Protein AF-A0A957ZW61-F1 (afdb_monomer)

Mean predicted aligned error: 9.24 Å

Foldseek 3Di:
DVVVVVVVLVVLVVDDPVSSVVVVVVVVVLVVVLVCCLADVVCVVVCVVVVVVHDDDPPRDRCQDDLNNCLLVCLVVLCVLLFADDDAAAEEEELAPDSSDHVVVNVCCCVVVVGRHHYDYQQDPPHQQLLVVLQGQKYKAKPDDRPSRDDSSVVNNVCVVVPQPLCVQFKDFDDWGQGPVRMIITMIGGPDADSGCVVPVLLLVQLLVVLVVQQVLDDVLEAEEEQASRSSSSNCSNPHPHRHYHYHHLDLVRCCVNPVPRFWKYKYKDFPSNVSNVVVCVVQWAWDDWDGGDRIIITITHGDPDDWDWDPDWDDDPFKTFPTKTWDPDDDVSIDIDIGTDMDGDPPVPDDDDDFDADPVGHTPD

Solvent-accessible surface area (backbone atoms only — not comparable to full-atom values): 20575 Å² total; per-residue (Å²): 112,71,68,59,54,51,52,52,55,56,57,36,68,78,43,60,70,71,57,31,50,51,54,49,51,51,49,51,51,53,52,52,49,54,52,44,43,52,63,35,68,91,33,42,68,59,41,67,77,44,46,94,80,52,92,80,54,101,82,70,64,45,68,64,46,76,83,40,24,65,65,50,69,49,58,67,61,53,46,59,72,70,50,58,50,85,80,69,48,46,24,35,26,33,54,48,52,42,92,60,51,36,66,66,62,52,53,48,52,36,62,76,69,68,42,36,59,46,79,43,74,35,30,42,77,87,42,70,22,58,31,54,52,60,32,25,29,27,39,38,43,56,50,79,87,54,86,67,28,26,66,34,20,39,53,41,52,54,41,56,75,72,61,38,47,61,57,64,69,51,37,43,83,76,47,76,44,73,34,85,90,69,36,40,38,38,36,30,39,34,92,60,49,70,47,51,52,80,81,41,60,69,60,48,56,28,26,44,58,39,33,49,52,52,47,73,61,53,33,93,78,32,36,39,37,23,35,24,51,41,54,37,44,58,32,44,32,66,63,68,77,64,84,41,51,43,69,34,78,43,44,56,67,53,44,46,73,73,44,68,89,58,51,42,31,35,39,38,36,37,46,81,89,25,58,52,50,56,53,53,44,67,74,71,32,46,83,71,51,76,48,74,34,89,67,38,36,36,34,36,29,29,25,79,82,61,84,65,41,82,42,100,41,76,50,78,54,100,58,40,34,35,78,28,29,29,22,62,97,70,74,60,88,70,48,65,79,62,72,50,71,46,72,49,65,79,82,83,71,85,74,80,88,84,84,71,45,61,45,100,88,67,49,79,76,85

Sequence (366 aa):
VPVIAMLLADALLAYPRRAAVAIGAVWTVVLAFQWALFTFDALAPVHAASAPLWVVEDYSAWPATGNTDPGYWIQPDVLDAIGSPAGEPATFGMLVDTWEIHRGSFRYLIAAEGRNVELMSLTEPEGRGWSDMLANQWILIKDGDNTEVREPGLSVVKRILAGDPLFHALYHEVRRYTLPDGDTVYLYHRPEGPPNPYAFPVVLIDTAGVAEAVNAWTAPGTTVFLSTPDTATWVGIHDLTARNILVGDGTAATMDRLLRDRTGTIIAVTRYDTPEVQDYLRARADYGAEFTAGEFTATLFGRPDRALTPLDLAGAWDDVTIDGGRGLATVAPGALLPLELDVRGQVDGARKFSFRLVAPDGAVVA

Secondary structure (DSSP, 8-state):
-HHHHHHHHHHHTTS-HHHHHHHHHHHHHHHHHHHHHHH-GGGHHHHHHHGGGS---TT---SSSGGG-GGG--HHHHHHHH---SSSPEEEEE----SSS-HHHHHHHHHHHT--EEEEE-SSTT--THHHHHT-SEEEEESS--TTS-HHHHHHHHHHHTT-HHHHHH-EEEEEEE-TTS-EEEEEE--SS-S-GGG-HHHHHHHHHHHHHHHHH--TTPEEEESSHHHHHHHHTTT---SSEEE--S-HHHHHHHHTT--EEEEEEEETT-HHHHHHHHHHSEEEEEEEETTEEEEEEEE-SSPPEEE---EE-SSEEEEEEEE-S---TT----EEEEEEE--SS--------B-TTS-B--

Nearest PDB structures (foldseek):
  6lpi-assembly4_D  TM=5.375E-01  e=3.996E-01  Escherichia coli K-12
  7yrj-assembly4_D  TM=6.390E-01  e=5.167E+00  Homo sapiens
  2azn-assembly1_A  TM=4.713E-01  e=2.159E+00  Methanocaldococcus jannaschii
  2b3z-assembly1_D  TM=4.054E-01  e=1.813E+00  Bacillus subtilis
  7vkr-assembly3_C  TM=3.118E-01  e=1.523E+00  Drosophila melanogaster

Structure (mmCIF, N/CA/C/O backbone):
data_AF-A0A957ZW61-F1
#
_entry.id   AF-A0A957ZW61-F1
#
loop_
_atom_site.group_PDB
_atom_site.id
_atom_site.type_symbol
_atom_site.label_atom_id
_atom_site.label_alt_id
_atom_site.label_comp_id
_atom_site.label_asym_id
_atom_site.label_entity_id
_atom_site.label_seq_id
_atom_site.pdbx_PDB_ins_code
_atom_site.Cartn_x
_atom_site.Cartn_y
_atom_site.Cartn_z
_atom_site.occupancy
_atom_site.B_iso_or_equiv
_atom_site.auth_seq_id
_atom_site.auth_comp_id
_atom_site.auth_asym_id
_atom_site.auth_atom_id
_atom_site.pdbx_PDB_model_num
ATOM 1 N N . VAL A 1 1 ? 42.731 -6.191 -32.033 1.00 59.16 1 VAL A N 1
ATOM 2 C CA . VAL A 1 1 ? 42.073 -6.396 -33.349 1.00 59.16 1 VAL A CA 1
ATOM 3 C C . VAL A 1 1 ? 42.634 -5.501 -34.469 1.00 59.16 1 VAL A C 1
ATOM 5 O O . VAL A 1 1 ? 43.013 -6.069 -35.487 1.00 59.16 1 VAL A O 1
ATOM 8 N N . PRO A 1 2 ? 42.811 -4.167 -34.318 1.00 62.22 2 PRO A N 1
ATOM 9 C CA . PRO A 1 2 ? 43.225 -3.296 -35.438 1.00 62.22 2 PRO A CA 1
ATOM 10 C C . PRO A 1 2 ? 44.605 -3.626 -36.030 1.00 62.22 2 PRO A C 1
ATOM 12 O O . PRO A 1 2 ? 44.778 -3.654 -37.243 1.00 62.22 2 PRO A O 1
ATOM 15 N N . VAL A 1 3 ? 45.575 -3.952 -35.170 1.00 72.94 3 VAL A N 1
ATOM 16 C CA . VAL A 1 3 ? 46.955 -4.279 -35.574 1.00 72.94 3 VAL A CA 1
ATOM 17 C C . VAL A 1 3 ? 47.017 -5.552 -36.428 1.00 72.94 3 VAL A C 1
ATOM 19 O O . VAL A 1 3 ? 47.758 -5.602 -37.401 1.00 72.94 3 VAL A O 1
ATOM 22 N N . ILE A 1 4 ? 46.199 -6.562 -36.118 1.00 73.88 4 ILE A N 1
ATOM 23 C CA . ILE A 1 4 ? 46.152 -7.820 -36.882 1.00 73.88 4 ILE A CA 1
ATOM 24 C C . ILE A 1 4 ? 45.549 -7.578 -38.272 1.00 73.88 4 ILE A C 1
ATOM 26 O O . ILE A 1 4 ? 46.066 -8.096 -39.257 1.00 73.88 4 ILE A O 1
ATOM 30 N N . ALA A 1 5 ? 44.510 -6.742 -38.371 1.00 74.31 5 ALA A N 1
ATOM 31 C CA . ALA A 1 5 ? 43.916 -6.364 -39.652 1.00 74.31 5 ALA A CA 1
ATOM 32 C C . ALA A 1 5 ? 44.898 -5.573 -40.536 1.00 74.31 5 ALA A C 1
ATOM 34 O O . ALA A 1 5 ? 44.983 -5.829 -41.735 1.00 74.31 5 ALA A O 1
ATOM 35 N N . MET A 1 6 ? 45.685 -4.665 -39.945 1.00 76.56 6 MET A N 1
ATOM 36 C CA . MET A 1 6 ? 46.739 -3.928 -40.655 1.00 76.56 6 MET A CA 1
ATOM 37 C C . MET A 1 6 ? 47.851 -4.857 -41.158 1.00 76.56 6 MET A C 1
ATOM 39 O O . MET A 1 6 ? 48.252 -4.748 -42.312 1.00 76.56 6 MET A O 1
ATOM 43 N N . LEU A 1 7 ? 48.303 -5.808 -40.334 1.00 80.00 7 LEU A N 1
ATOM 44 C CA . LEU A 1 7 ? 49.324 -6.789 -40.722 1.00 80.00 7 LEU A CA 1
ATOM 45 C C . LEU A 1 7 ? 48.823 -7.770 -41.793 1.00 80.00 7 LEU A C 1
ATOM 47 O O . LEU A 1 7 ? 49.581 -8.135 -42.686 1.00 80.00 7 LEU A O 1
ATOM 51 N N . LEU A 1 8 ? 47.549 -8.175 -41.748 1.00 77.06 8 LEU A N 1
ATOM 52 C CA . LEU A 1 8 ? 46.926 -8.994 -42.795 1.00 77.06 8 LEU A CA 1
ATOM 53 C C . LEU A 1 8 ? 46.796 -8.227 -44.116 1.00 77.06 8 LEU A C 1
ATOM 55 O O . LEU A 1 8 ? 47.059 -8.794 -45.176 1.00 77.06 8 LEU A O 1
ATOM 59 N N . ALA A 1 9 ? 46.422 -6.947 -44.059 1.00 78.81 9 ALA A N 1
ATOM 60 C CA . ALA A 1 9 ? 46.351 -6.082 -45.232 1.00 78.81 9 ALA A CA 1
ATOM 61 C C . ALA A 1 9 ? 47.737 -5.849 -45.859 1.00 78.81 9 ALA A C 1
ATOM 63 O O . ALA A 1 9 ? 47.860 -5.891 -47.081 1.00 78.81 9 ALA A O 1
ATOM 64 N N . ASP A 1 10 ? 48.776 -5.671 -45.040 1.00 81.62 10 ASP A N 1
ATOM 65 C CA . ASP A 1 10 ? 50.163 -5.537 -45.499 1.00 81.62 10 ASP A CA 1
ATOM 66 C C . ASP A 1 10 ? 50.696 -6.853 -46.094 1.00 81.62 10 ASP A C 1
ATOM 68 O O . ASP A 1 10 ? 51.229 -6.877 -47.203 1.00 81.62 10 ASP A O 1
ATOM 72 N N . ALA A 1 11 ? 50.436 -7.990 -45.442 1.00 80.75 11 ALA A N 1
ATOM 73 C CA . ALA A 1 11 ? 50.795 -9.312 -45.959 1.00 80.75 11 ALA A CA 1
ATOM 74 C C . ALA A 1 11 ? 50.092 -9.645 -47.290 1.00 80.75 11 ALA A C 1
ATOM 76 O O . ALA A 1 11 ? 50.664 -10.328 -48.142 1.00 80.75 11 ALA A O 1
ATOM 77 N N . LEU A 1 12 ? 48.872 -9.140 -47.509 1.00 80.31 12 LEU A N 1
ATOM 78 C CA . LEU A 1 12 ? 48.140 -9.286 -48.771 1.00 80.31 12 LEU A CA 1
ATOM 79 C C . LEU A 1 12 ? 48.828 -8.579 -49.948 1.00 80.31 12 LEU A C 1
ATOM 81 O O . LEU A 1 12 ? 48.677 -9.030 -51.085 1.00 80.31 12 LEU A O 1
ATOM 85 N N . LEU A 1 13 ? 49.627 -7.535 -49.697 1.00 82.00 13 LEU A N 1
ATOM 86 C CA . LEU A 1 13 ? 50.398 -6.838 -50.735 1.00 82.00 13 LEU A CA 1
ATOM 87 C C . LEU A 1 13 ? 51.538 -7.696 -51.308 1.00 82.00 13 LEU A C 1
ATOM 89 O O . LEU A 1 13 ? 51.992 -7.430 -52.420 1.00 82.00 13 LEU A O 1
ATOM 93 N N . ALA A 1 14 ? 51.967 -8.744 -50.596 1.00 86.38 14 ALA A N 1
ATOM 94 C CA . ALA A 1 14 ? 52.991 -9.677 -51.068 1.00 86.38 14 ALA A CA 1
ATOM 95 C C . ALA A 1 14 ? 52.472 -10.683 -52.119 1.00 86.38 14 ALA A C 1
ATOM 97 O O . ALA A 1 14 ? 53.266 -11.386 -52.747 1.00 86.38 14 ALA A O 1
ATOM 98 N N . TYR A 1 15 ? 51.153 -10.763 -52.331 1.00 85.50 15 TYR A N 1
ATOM 99 C CA . TYR A 1 15 ? 50.529 -11.691 -53.276 1.00 85.50 15 TYR A CA 1
ATOM 100 C C . TYR A 1 15 ? 50.222 -11.033 -54.632 1.00 85.50 15 TYR A C 1
ATOM 102 O O . TYR A 1 15 ? 50.046 -9.816 -54.726 1.00 85.50 15 TYR A O 1
ATOM 110 N N . PRO A 1 16 ? 50.080 -11.823 -55.717 1.00 89.12 16 PRO A N 1
ATOM 111 C CA . PRO A 1 16 ? 49.635 -11.306 -57.006 1.00 89.12 16 PRO A CA 1
ATOM 112 C C . PRO A 1 16 ? 48.318 -10.534 -56.870 1.00 89.12 16 PRO A C 1
ATOM 114 O O . PRO A 1 16 ? 47.375 -11.015 -56.242 1.00 89.12 16 PRO A O 1
ATOM 117 N N . ARG A 1 17 ? 48.213 -9.371 -57.525 1.00 84.62 17 ARG A N 1
ATOM 118 C CA . ARG A 1 17 ? 47.086 -8.426 -57.376 1.00 84.62 17 ARG A CA 1
ATOM 119 C C . ARG A 1 17 ? 45.700 -9.075 -57.481 1.00 84.62 17 ARG A C 1
ATOM 121 O O . ARG A 1 17 ? 44.790 -8.691 -56.760 1.00 84.62 17 ARG A O 1
ATOM 128 N N . ARG A 1 18 ? 45.534 -10.075 -58.356 1.00 86.88 18 ARG A N 1
ATOM 129 C CA . ARG A 1 18 ? 44.269 -10.820 -58.499 1.00 86.88 18 ARG A CA 1
ATOM 130 C C . ARG A 1 18 ? 43.925 -11.647 -57.255 1.00 86.88 18 ARG A C 1
ATOM 132 O O . ARG A 1 18 ? 42.770 -11.657 -56.852 1.00 86.88 18 ARG A O 1
ATOM 139 N N . ALA A 1 19 ? 44.914 -12.301 -56.647 1.00 85.06 19 ALA A N 1
ATOM 140 C CA . ALA A 1 19 ? 44.738 -13.071 -55.418 1.00 85.06 19 ALA A CA 1
ATOM 141 C C . ALA A 1 19 ? 44.468 -12.148 -54.223 1.00 85.06 19 ALA A C 1
ATOM 143 O O . ALA A 1 19 ? 43.535 -12.394 -53.468 1.00 85.06 19 ALA A O 1
ATOM 144 N N . ALA A 1 20 ? 45.210 -11.042 -54.112 1.00 84.19 20 ALA A N 1
ATOM 145 C CA . ALA A 1 20 ? 44.998 -10.049 -53.062 1.00 84.19 20 ALA A CA 1
ATOM 146 C C . ALA A 1 20 ? 43.580 -9.446 -53.110 1.00 84.19 20 ALA A C 1
ATOM 148 O O . ALA A 1 20 ? 42.898 -9.379 -52.091 1.00 84.19 20 ALA A O 1
ATOM 149 N N . VAL A 1 21 ? 43.100 -9.077 -54.307 1.00 87.06 21 VAL A N 1
ATOM 150 C CA . VAL A 1 21 ? 41.733 -8.561 -54.504 1.00 87.06 21 VAL A CA 1
ATOM 151 C C . VAL A 1 21 ? 40.680 -9.622 -54.191 1.00 87.06 21 VAL A C 1
ATOM 153 O O . VAL A 1 21 ? 39.696 -9.307 -53.529 1.00 87.06 21 VAL A O 1
ATOM 156 N N . ALA A 1 22 ? 40.874 -10.869 -54.630 1.00 87.81 22 ALA A N 1
ATOM 157 C CA . ALA A 1 22 ? 39.932 -11.948 -54.342 1.00 87.81 22 ALA A CA 1
ATOM 158 C C . ALA A 1 22 ? 39.815 -12.211 -52.833 1.00 87.81 22 ALA A C 1
ATOM 160 O O . ALA A 1 22 ? 38.708 -12.270 -52.308 1.00 87.81 22 ALA A O 1
ATOM 161 N N . ILE A 1 23 ? 40.946 -12.305 -52.127 1.00 86.75 23 ILE A N 1
ATOM 162 C CA . ILE A 1 23 ? 40.965 -12.528 -50.677 1.00 86.75 23 ILE A CA 1
ATOM 163 C C . ILE A 1 23 ? 40.355 -11.330 -49.937 1.00 86.75 23 ILE A C 1
ATOM 165 O O . ILE A 1 23 ? 39.548 -11.523 -49.031 1.00 86.75 23 ILE A O 1
ATOM 169 N N . GLY A 1 24 ? 40.682 -10.101 -50.349 1.00 85.69 24 GLY A N 1
ATOM 170 C CA . GLY A 1 24 ? 40.089 -8.889 -49.783 1.00 85.69 24 GLY A CA 1
ATOM 171 C C . GLY A 1 24 ? 38.570 -8.844 -49.959 1.00 85.69 24 GLY A C 1
ATOM 172 O O . GLY A 1 24 ? 37.852 -8.613 -48.992 1.00 85.69 24 GLY A O 1
ATOM 173 N N . ALA A 1 25 ? 38.071 -9.143 -51.162 1.00 89.56 25 ALA A N 1
ATOM 174 C CA . ALA A 1 25 ? 36.637 -9.185 -51.440 1.00 89.56 25 ALA A CA 1
ATOM 175 C C . ALA A 1 25 ? 35.915 -10.242 -50.591 1.00 89.56 25 ALA A C 1
ATOM 177 O O . ALA A 1 25 ? 34.856 -9.955 -50.039 1.00 89.56 25 ALA A O 1
ATOM 178 N N . VAL A 1 26 ? 36.503 -11.436 -50.439 1.00 90.50 26 VAL A N 1
ATOM 179 C CA . VAL A 1 26 ? 35.960 -12.487 -49.563 1.00 90.50 26 VAL A CA 1
ATOM 180 C C . VAL A 1 26 ? 35.864 -11.991 -48.121 1.00 90.50 26 VAL A C 1
ATOM 182 O O . VAL A 1 26 ? 34.801 -12.106 -47.517 1.00 90.50 26 VAL A O 1
ATOM 185 N N . TRP A 1 27 ? 36.921 -11.377 -47.584 1.00 87.31 27 TRP A N 1
ATOM 186 C CA . TRP A 1 27 ? 36.899 -10.824 -46.228 1.00 87.31 27 TRP A CA 1
ATOM 187 C C . TRP A 1 27 ? 35.854 -9.726 -46.049 1.00 87.31 27 TRP A C 1
ATOM 189 O O . TRP A 1 27 ? 35.141 -9.726 -45.049 1.00 87.31 27 TRP A O 1
ATOM 199 N N . THR A 1 28 ? 35.717 -8.815 -47.014 1.00 88.75 28 THR A N 1
ATOM 200 C CA . THR A 1 28 ? 34.678 -7.779 -46.968 1.00 88.75 28 THR A CA 1
ATOM 201 C C . THR A 1 28 ? 33.280 -8.390 -46.945 1.00 88.75 28 THR A C 1
ATOM 203 O O . THR A 1 28 ? 32.454 -7.951 -46.152 1.00 88.75 28 THR A O 1
ATOM 206 N N . VAL A 1 29 ? 33.015 -9.417 -47.759 1.00 91.44 29 VAL A N 1
ATOM 207 C CA . VAL A 1 29 ? 31.719 -10.114 -47.762 1.00 91.44 29 VAL A CA 1
ATOM 208 C C . VAL A 1 29 ? 31.465 -10.810 -46.426 1.00 91.44 29 VAL A C 1
ATOM 210 O O . VAL A 1 29 ? 30.378 -10.666 -45.880 1.00 91.44 29 VAL A O 1
ATOM 213 N N . VAL A 1 30 ? 32.458 -11.513 -45.874 1.00 89.12 30 VAL A N 1
ATOM 214 C CA . VAL A 1 30 ? 32.338 -12.200 -44.576 1.00 89.12 30 VAL A CA 1
ATOM 215 C C . VAL A 1 30 ? 32.047 -11.206 -43.451 1.00 89.12 30 VAL A C 1
ATOM 217 O O . VAL A 1 30 ? 31.120 -11.424 -42.679 1.00 89.12 30 VAL A O 1
ATOM 220 N N . LEU A 1 31 ? 32.775 -10.088 -43.385 1.00 88.00 31 LEU A N 1
ATOM 221 C CA . LEU A 1 31 ? 32.562 -9.060 -42.362 1.00 88.00 31 LEU A CA 1
ATOM 222 C C . LEU A 1 31 ? 31.224 -8.336 -42.535 1.00 88.00 31 LEU A C 1
ATOM 224 O O . LEU A 1 31 ? 30.540 -8.084 -41.547 1.00 88.00 31 LEU A O 1
ATOM 228 N N . ALA A 1 32 ? 30.825 -8.026 -43.772 1.00 89.31 32 ALA A N 1
ATOM 229 C CA . ALA A 1 32 ? 29.525 -7.421 -44.053 1.00 89.31 32 ALA A CA 1
ATOM 230 C C . ALA A 1 32 ? 28.375 -8.368 -43.689 1.00 89.31 32 ALA A C 1
ATOM 232 O O . ALA A 1 32 ? 27.357 -7.925 -43.163 1.00 89.31 32 ALA A O 1
ATOM 233 N N . PHE A 1 33 ? 28.543 -9.669 -43.932 1.00 89.62 33 PHE A N 1
ATOM 234 C CA . PHE A 1 33 ? 27.557 -10.674 -43.560 1.00 89.62 33 PHE A CA 1
ATOM 235 C C . PHE A 1 33 ? 27.497 -10.874 -42.045 1.00 89.62 33 PHE A C 1
ATOM 237 O O . PHE A 1 33 ? 26.403 -10.889 -41.494 1.00 89.62 33 PHE A O 1
ATOM 244 N N . GLN A 1 34 ? 28.643 -10.928 -41.357 1.00 87.56 34 GLN A N 1
ATOM 245 C CA . GLN A 1 34 ? 28.685 -10.942 -39.893 1.00 87.56 34 GLN A CA 1
ATOM 246 C C . GLN A 1 34 ? 27.975 -9.711 -39.318 1.00 87.56 34 GLN A C 1
ATOM 248 O O . GLN A 1 34 ? 27.102 -9.847 -38.471 1.00 87.56 34 GLN A O 1
ATOM 253 N N . TRP A 1 35 ? 28.286 -8.514 -39.819 1.00 87.06 35 TRP A N 1
ATOM 254 C CA . TRP A 1 35 ? 27.595 -7.288 -39.422 1.00 87.06 35 TRP A CA 1
ATOM 255 C C . TRP A 1 35 ? 26.079 -7.380 -39.651 1.00 87.06 35 TRP A C 1
ATOM 257 O O . TRP A 1 35 ? 25.303 -7.045 -38.758 1.00 87.06 35 TRP A O 1
ATOM 267 N N . ALA A 1 36 ? 25.645 -7.886 -40.809 1.00 87.56 36 ALA A N 1
ATOM 268 C CA . ALA A 1 36 ? 24.230 -8.056 -41.120 1.00 87.56 36 ALA A CA 1
ATOM 269 C C . ALA A 1 36 ? 23.531 -9.041 -40.164 1.00 87.56 36 ALA A C 1
ATOM 271 O O . ALA A 1 36 ? 22.423 -8.749 -39.722 1.00 87.56 36 ALA A O 1
ATOM 272 N N . LEU A 1 37 ? 24.176 -10.158 -39.801 1.00 85.38 37 LEU A N 1
ATOM 273 C CA . LEU A 1 37 ? 23.634 -11.154 -38.863 1.00 85.38 37 LEU A CA 1
ATOM 274 C C . LEU A 1 37 ? 23.368 -10.585 -37.460 1.00 85.38 37 LEU A C 1
ATOM 276 O O . LEU A 1 37 ? 22.451 -11.049 -36.788 1.00 85.38 37 LEU A O 1
ATOM 280 N N . PHE A 1 38 ? 24.149 -9.590 -37.029 1.00 80.62 38 PHE A N 1
ATOM 281 C CA . PHE A 1 38 ? 23.967 -8.910 -35.740 1.00 80.62 38 PHE A CA 1
ATOM 282 C C . PHE A 1 38 ? 23.110 -7.642 -35.826 1.00 80.62 38 PHE A C 1
ATOM 284 O O . PHE A 1 38 ? 22.678 -7.137 -34.798 1.00 80.62 38 PHE A O 1
ATOM 291 N N . THR A 1 39 ? 22.854 -7.125 -37.030 1.00 82.81 39 THR A N 1
ATOM 292 C CA . THR A 1 39 ? 22.077 -5.889 -37.236 1.00 82.81 39 THR A CA 1
ATOM 293 C C . THR A 1 39 ? 20.620 -6.165 -37.605 1.00 82.81 39 THR A C 1
ATOM 295 O O . THR A 1 39 ? 19.749 -5.354 -37.307 1.00 82.81 39 THR A O 1
ATOM 298 N N . PHE A 1 40 ? 20.334 -7.276 -38.288 1.00 85.94 40 PHE A N 1
ATOM 299 C CA . PHE A 1 40 ? 18.994 -7.575 -38.786 1.00 85.94 40 PHE A CA 1
ATOM 300 C C . PHE A 1 40 ? 18.431 -8.839 -38.145 1.00 85.94 40 PHE A C 1
ATOM 302 O O . PHE A 1 40 ? 18.849 -9.948 -38.476 1.00 85.94 40 PHE A O 1
ATOM 309 N N . ASP A 1 41 ? 17.388 -8.678 -37.334 1.00 82.31 41 ASP A N 1
ATOM 310 C CA . ASP A 1 41 ? 16.711 -9.785 -36.642 1.00 82.31 41 ASP A CA 1
ATOM 311 C C . ASP A 1 41 ? 16.159 -10.850 -37.597 1.00 82.31 41 ASP A C 1
ATOM 313 O O . ASP A 1 41 ? 16.100 -12.030 -37.265 1.00 82.31 41 ASP A O 1
ATOM 317 N N . ALA A 1 42 ? 15.818 -10.473 -38.834 1.00 85.06 42 ALA A N 1
ATOM 318 C CA . ALA A 1 42 ? 15.374 -11.418 -39.860 1.00 85.06 42 ALA A CA 1
ATOM 319 C C . ALA A 1 42 ? 16.424 -12.502 -40.180 1.00 85.06 42 ALA A C 1
ATOM 321 O O . ALA A 1 42 ? 16.084 -13.566 -40.699 1.00 85.06 42 ALA A O 1
ATOM 322 N N . LEU A 1 43 ? 17.700 -12.241 -39.878 1.00 84.94 43 LEU A N 1
ATOM 323 C CA . LEU A 1 43 ? 18.803 -13.180 -40.053 1.00 84.94 43 LEU A CA 1
ATOM 324 C C . LEU A 1 43 ? 19.105 -13.995 -38.786 1.00 84.94 43 LEU A C 1
ATOM 326 O O . LEU A 1 43 ? 19.987 -14.854 -38.831 1.00 84.94 43 LEU A O 1
ATOM 330 N N . ALA A 1 44 ? 18.351 -13.818 -37.695 1.00 81.44 44 ALA A N 1
ATOM 331 C CA . ALA A 1 44 ? 18.501 -14.594 -36.465 1.00 81.44 44 ALA A CA 1
ATOM 332 C C . ALA A 1 44 ? 18.452 -16.123 -36.689 1.00 81.44 44 ALA A C 1
ATOM 334 O O . ALA A 1 44 ? 19.339 -16.817 -36.183 1.00 81.44 44 ALA A O 1
ATOM 335 N N . PRO A 1 45 ? 17.534 -16.687 -37.511 1.00 85.44 45 PRO A N 1
ATOM 336 C CA . PRO A 1 45 ? 17.540 -18.123 -37.805 1.00 85.44 45 PRO A CA 1
ATOM 337 C C . PRO A 1 45 ? 18.802 -18.578 -38.550 1.00 85.44 45 PRO A C 1
ATOM 339 O O . PRO A 1 45 ? 19.300 -19.681 -38.328 1.00 85.44 45 PRO A O 1
ATOM 342 N N . VAL A 1 46 ? 19.337 -17.722 -39.428 1.00 85.06 46 VAL A N 1
ATOM 343 C CA . VAL A 1 46 ? 20.564 -17.998 -40.188 1.00 85.06 46 VAL A CA 1
ATOM 344 C C . VAL A 1 46 ? 21.765 -17.994 -39.251 1.00 85.06 46 VAL A C 1
ATOM 346 O O . VAL A 1 46 ? 22.577 -18.918 -39.309 1.00 85.06 46 VAL A O 1
ATOM 349 N N . HIS A 1 47 ? 21.852 -17.009 -38.354 1.00 83.75 47 HIS A N 1
ATOM 350 C CA . HIS A 1 47 ? 22.881 -16.953 -37.321 1.00 83.75 47 HIS A CA 1
ATOM 351 C C . HIS A 1 47 ? 22.814 -18.185 -36.407 1.00 83.75 47 HIS A C 1
ATOM 353 O O . HIS A 1 47 ? 23.825 -18.854 -36.232 1.00 83.75 47 HIS A O 1
ATOM 359 N N . ALA A 1 48 ? 21.627 -18.571 -35.922 1.00 83.19 48 ALA A N 1
ATOM 360 C CA . ALA A 1 48 ? 21.451 -19.756 -35.078 1.00 83.19 48 ALA A CA 1
ATOM 361 C C . ALA A 1 48 ? 21.912 -21.055 -35.768 1.00 83.19 48 ALA A C 1
ATOM 363 O O . ALA A 1 48 ? 22.595 -21.878 -35.160 1.00 83.19 48 ALA A O 1
ATOM 364 N N . ALA A 1 49 ? 21.605 -21.222 -37.058 1.00 86.56 49 ALA A N 1
ATOM 365 C CA . ALA A 1 49 ? 22.021 -22.391 -37.836 1.00 86.56 49 ALA A CA 1
ATOM 366 C C . ALA A 1 49 ? 23.526 -22.417 -38.165 1.00 86.56 49 ALA A C 1
ATOM 368 O O . ALA A 1 49 ? 24.061 -23.470 -38.513 1.00 86.56 49 ALA A O 1
ATOM 369 N N . SER A 1 50 ? 24.210 -21.273 -38.083 1.00 87.62 50 SER A N 1
ATOM 370 C CA . SER A 1 50 ? 25.618 -21.123 -38.468 1.00 87.62 50 SER A CA 1
ATOM 371 C C . SER A 1 50 ? 26.504 -20.556 -37.357 1.00 87.62 50 SER A C 1
ATOM 373 O O . SER A 1 50 ? 27.633 -20.158 -37.628 1.00 87.62 50 SER A O 1
ATOM 375 N N . ALA A 1 51 ? 26.036 -20.584 -36.106 1.00 81.38 51 ALA A N 1
ATOM 376 C CA . ALA A 1 51 ? 26.694 -19.980 -34.948 1.00 81.38 51 ALA A CA 1
ATOM 377 C C . ALA A 1 51 ? 28.194 -20.321 -34.798 1.00 81.38 51 ALA A C 1
ATOM 379 O O . ALA A 1 51 ? 28.962 -19.409 -34.506 1.00 81.38 51 ALA A O 1
ATOM 380 N N . PRO A 1 52 ? 28.675 -21.558 -35.074 1.00 85.88 52 PRO A N 1
ATOM 381 C CA . PRO A 1 52 ? 30.105 -21.876 -34.979 1.00 85.88 52 PRO A CA 1
ATOM 382 C C . PRO A 1 52 ? 31.011 -21.106 -35.955 1.00 85.88 52 PRO A C 1
ATOM 384 O O . PRO A 1 52 ? 32.231 -21.161 -35.820 1.00 85.88 52 PRO A O 1
ATOM 387 N N . LEU A 1 53 ? 30.440 -20.454 -36.973 1.00 83.31 53 LEU A N 1
ATOM 388 C CA . LEU A 1 53 ? 31.174 -19.732 -38.016 1.00 83.31 53 LEU A CA 1
ATOM 389 C C . LEU A 1 53 ? 31.361 -18.242 -37.703 1.00 83.31 53 LEU A C 1
ATOM 391 O O . LEU A 1 53 ? 32.116 -17.575 -38.411 1.00 83.31 53 LEU A O 1
ATOM 395 N N . TRP A 1 54 ? 30.690 -17.721 -36.674 1.00 85.94 54 TRP A N 1
ATOM 396 C CA . TRP A 1 54 ? 30.640 -16.290 -36.383 1.00 85.94 54 TRP A CA 1
ATOM 397 C C . TRP A 1 54 ? 31.222 -15.984 -35.008 1.00 85.94 54 TRP A C 1
ATOM 399 O O . TRP A 1 54 ? 31.190 -16.803 -34.093 1.00 85.94 54 TRP A O 1
ATOM 409 N N . VAL A 1 55 ? 31.777 -14.782 -34.869 1.00 78.38 55 VAL A N 1
ATOM 410 C CA . VAL A 1 55 ? 32.231 -14.283 -33.569 1.00 78.38 55 VAL A CA 1
ATOM 411 C C . VAL A 1 55 ? 31.001 -13.922 -32.749 1.00 78.38 55 VAL A C 1
ATOM 413 O O . VAL A 1 55 ? 30.223 -13.076 -33.180 1.00 78.38 55 VAL A O 1
ATOM 416 N N . VAL A 1 56 ? 30.856 -14.537 -31.581 1.00 69.94 56 VAL A N 1
ATOM 417 C CA . VAL A 1 56 ? 29.846 -14.181 -30.581 1.00 69.94 56 VAL A CA 1
ATOM 418 C C . VAL A 1 56 ? 30.562 -13.450 -29.451 1.00 69.94 56 VAL A C 1
ATOM 420 O O . VAL A 1 56 ? 31.560 -13.951 -28.934 1.00 69.94 56 VAL A O 1
ATOM 423 N N . GLU A 1 57 ? 30.078 -12.265 -29.090 1.00 66.94 57 GLU A N 1
ATOM 424 C CA . GLU A 1 57 ? 30.484 -11.585 -27.859 1.00 66.94 57 GLU A CA 1
ATOM 425 C C . GLU A 1 57 ? 29.375 -11.725 -26.817 1.00 66.94 57 GLU A C 1
ATOM 427 O O . GLU A 1 57 ? 28.193 -11.629 -27.150 1.00 66.94 57 GLU A O 1
ATOM 432 N N . ASP A 1 58 ? 29.748 -11.880 -25.548 1.00 60.06 58 ASP A N 1
ATOM 433 C CA . ASP A 1 58 ? 28.796 -12.050 -24.439 1.00 60.06 58 ASP A CA 1
ATOM 434 C C . ASP A 1 58 ? 27.819 -10.864 -24.283 1.00 60.06 58 ASP A C 1
ATOM 436 O O . ASP A 1 58 ? 26.772 -11.000 -23.660 1.00 60.06 58 ASP A O 1
ATOM 440 N N . TYR A 1 59 ? 28.136 -9.708 -24.880 1.00 62.44 59 TYR A N 1
ATOM 441 C CA . TYR A 1 59 ? 27.315 -8.490 -24.858 1.00 62.44 59 TYR A CA 1
ATOM 442 C C . TYR A 1 59 ? 26.667 -8.154 -26.209 1.00 62.44 59 TYR A C 1
ATOM 444 O O . TYR A 1 59 ? 26.081 -7.082 -26.364 1.00 62.44 59 TYR A O 1
ATOM 452 N N . SER A 1 60 ? 26.783 -9.037 -27.206 1.00 68.25 60 SER A N 1
ATOM 453 C CA . SER A 1 60 ? 26.114 -8.848 -28.495 1.00 68.25 60 SER A CA 1
ATOM 454 C C . SER A 1 60 ? 24.666 -9.331 -28.411 1.00 68.25 60 SER A C 1
ATOM 456 O O . SER A 1 60 ? 24.397 -10.527 -28.357 1.00 68.25 60 SER A O 1
ATOM 458 N N . ALA A 1 61 ? 23.734 -8.381 -28.392 1.00 70.19 61 ALA A N 1
ATOM 459 C CA . ALA A 1 61 ? 22.303 -8.638 -28.479 1.00 70.19 61 ALA A CA 1
ATOM 460 C C . ALA A 1 61 ? 21.778 -8.191 -29.845 1.00 70.19 61 ALA A C 1
ATOM 462 O O . ALA A 1 61 ? 22.277 -7.227 -30.435 1.00 70.19 61 ALA A O 1
ATOM 463 N N . TRP A 1 62 ? 20.768 -8.894 -30.348 1.00 77.50 62 TRP A N 1
ATOM 464 C CA . TRP A 1 62 ? 20.040 -8.454 -31.532 1.00 77.50 62 TRP A CA 1
ATOM 465 C C . TRP A 1 62 ? 19.303 -7.133 -31.264 1.00 77.50 62 TRP A C 1
ATOM 467 O O . TRP A 1 62 ? 19.055 -6.830 -30.105 1.00 77.50 62 TRP A O 1
ATOM 477 N N . PRO A 1 63 ? 18.985 -6.300 -32.268 1.00 76.12 63 PRO A N 1
ATOM 478 C CA . PRO A 1 63 ? 18.390 -4.988 -32.001 1.00 76.12 63 PRO A CA 1
ATOM 479 C C . PRO A 1 63 ? 16.947 -4.966 -31.486 1.00 76.12 63 PRO A C 1
ATOM 481 O O . PRO A 1 63 ? 16.617 -4.025 -30.771 1.00 76.12 63 PRO A O 1
ATOM 484 N N . ALA A 1 64 ? 16.087 -5.919 -31.859 1.00 81.94 64 ALA A N 1
ATOM 485 C CA . ALA A 1 64 ? 14.671 -5.895 -31.470 1.00 81.94 64 ALA A CA 1
ATOM 486 C C . ALA A 1 64 ? 14.098 -7.288 -31.144 1.00 81.94 64 ALA A C 1
ATOM 488 O O . ALA A 1 64 ? 12.920 -7.549 -31.387 1.00 81.94 64 ALA A O 1
ATOM 489 N N . THR A 1 65 ? 14.915 -8.190 -30.585 1.00 78.75 65 THR A N 1
ATOM 490 C CA . THR A 1 65 ? 14.474 -9.530 -30.154 1.00 78.75 65 THR A CA 1
ATOM 491 C C . THR A 1 65 ? 15.151 -9.969 -28.856 1.00 78.75 65 THR A C 1
ATOM 493 O O . THR A 1 65 ? 16.284 -9.591 -28.567 1.00 78.75 65 THR A O 1
ATOM 496 N N . GLY A 1 66 ? 14.465 -10.808 -28.073 1.00 82.50 66 GLY A N 1
ATOM 497 C CA . GLY A 1 66 ? 14.947 -11.228 -26.755 1.00 82.50 66 GLY A CA 1
ATOM 498 C C . GLY A 1 66 ? 15.033 -10.037 -25.800 1.00 82.50 66 GLY A C 1
ATOM 499 O O . GLY A 1 66 ? 14.106 -9.240 -25.724 1.00 82.50 66 GLY A O 1
ATOM 500 N N . ASN A 1 67 ? 16.164 -9.879 -25.117 1.00 81.31 67 ASN A N 1
ATOM 501 C CA . ASN A 1 67 ? 16.374 -8.871 -24.068 1.00 81.31 67 ASN A CA 1
ATOM 502 C C . ASN A 1 67 ? 16.396 -7.407 -24.569 1.00 81.31 67 ASN A C 1
ATOM 504 O O . ASN A 1 67 ? 16.539 -6.470 -2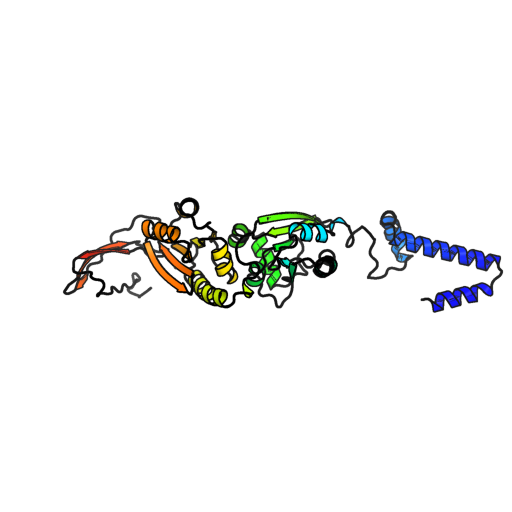3.789 1.00 81.31 67 ASN A O 1
ATOM 508 N N . THR A 1 68 ? 16.325 -7.182 -25.878 1.00 83.19 68 THR A N 1
ATOM 509 C CA . THR A 1 68 ? 16.245 -5.850 -26.509 1.00 83.19 68 THR A CA 1
ATOM 510 C C . THR A 1 68 ? 14.927 -5.648 -27.247 1.00 83.19 68 THR A C 1
ATOM 512 O O . THR A 1 68 ? 14.766 -4.660 -27.964 1.00 83.19 68 THR A O 1
ATOM 515 N N . ASP A 1 69 ? 13.986 -6.586 -27.106 1.00 88.50 69 ASP A N 1
ATOM 516 C CA . ASP A 1 69 ? 12.677 -6.470 -27.726 1.00 88.50 69 ASP A CA 1
ATOM 517 C C . ASP A 1 69 ? 12.017 -5.142 -27.295 1.00 88.50 69 ASP A C 1
ATOM 519 O O . ASP A 1 69 ? 11.955 -4.833 -26.098 1.00 88.50 69 ASP A O 1
ATOM 523 N N . PRO A 1 70 ? 11.535 -4.323 -28.248 1.00 88.12 70 PRO A N 1
ATOM 524 C CA . PRO A 1 70 ? 10.953 -3.019 -27.952 1.00 88.12 70 PRO A CA 1
ATOM 525 C C . PRO A 1 70 ? 9.715 -3.104 -27.049 1.00 88.12 70 PRO A C 1
ATOM 527 O O . PRO A 1 70 ? 9.353 -2.099 -26.442 1.00 88.12 70 PRO A O 1
ATOM 530 N N . GLY A 1 71 ? 9.088 -4.278 -26.910 1.00 90.88 71 GLY A N 1
ATOM 531 C CA . GLY A 1 71 ? 8.022 -4.527 -25.942 1.00 90.88 71 GLY A CA 1
ATOM 532 C C . GLY A 1 71 ? 8.447 -4.340 -24.481 1.00 90.88 71 GLY A C 1
ATOM 533 O O . GLY A 1 71 ? 7.595 -4.062 -23.640 1.00 90.88 71 GLY A O 1
ATOM 534 N N . TYR A 1 72 ? 9.744 -4.411 -24.170 1.00 92.69 72 TYR A N 1
ATOM 535 C CA . TYR A 1 72 ? 10.263 -4.088 -22.838 1.00 92.69 72 TYR A CA 1
ATOM 536 C C . TYR A 1 72 ? 10.463 -2.581 -22.595 1.00 92.69 72 TYR A C 1
ATOM 538 O O . TYR A 1 72 ? 10.643 -2.163 -21.448 1.00 92.69 72 TYR A O 1
ATOM 546 N N . TRP A 1 73 ? 10.423 -1.742 -23.640 1.00 93.75 73 TRP A N 1
ATOM 547 C CA . TRP A 1 73 ? 10.685 -0.301 -23.546 1.00 93.75 73 TRP A CA 1
ATOM 548 C C . TRP A 1 73 ? 9.456 0.495 -23.066 1.00 93.75 73 TRP A C 1
ATOM 550 O O . TRP A 1 73 ? 8.873 1.306 -23.789 1.00 93.75 73 TRP A O 1
ATOM 560 N N . ILE A 1 74 ? 9.042 0.249 -21.821 1.00 96.38 74 ILE A N 1
ATOM 561 C CA . ILE A 1 74 ? 7.857 0.859 -21.189 1.00 96.38 74 ILE A CA 1
ATOM 562 C C . ILE A 1 74 ? 8.153 2.176 -20.454 1.00 96.38 74 ILE A C 1
ATOM 564 O O . ILE A 1 74 ? 7.238 2.874 -20.018 1.00 96.38 74 ILE A O 1
ATOM 568 N N . GLN A 1 75 ? 9.429 2.518 -20.275 1.00 95.69 75 GLN A N 1
ATOM 569 C CA . GLN A 1 75 ? 9.887 3.592 -19.396 1.00 95.69 75 GLN A CA 1
ATOM 570 C C . GLN A 1 75 ? 9.295 4.966 -19.745 1.00 95.69 75 GLN A C 1
ATOM 572 O O . GLN A 1 75 ? 8.861 5.647 -18.813 1.00 95.69 75 GLN A O 1
ATOM 577 N N . PRO A 1 76 ? 9.220 5.387 -21.028 1.00 96.19 76 PRO A N 1
ATOM 578 C CA . PRO A 1 76 ? 8.601 6.665 -21.371 1.00 96.19 76 PRO A CA 1
ATOM 579 C C . PRO A 1 76 ? 7.118 6.731 -20.986 1.00 96.19 76 PRO A C 1
ATOM 581 O O . PRO A 1 76 ? 6.714 7.701 -20.356 1.00 96.19 76 PRO A O 1
ATOM 584 N N . ASP A 1 77 ? 6.324 5.688 -21.271 1.00 97.38 77 ASP A N 1
ATOM 585 C CA . ASP A 1 77 ? 4.885 5.677 -20.941 1.00 97.38 77 ASP A CA 1
ATOM 586 C C . ASP A 1 77 ? 4.649 5.635 -19.423 1.00 97.38 77 ASP A C 1
ATOM 588 O O . ASP A 1 77 ? 3.765 6.320 -18.909 1.00 97.38 77 ASP A O 1
ATOM 592 N N . VAL A 1 78 ? 5.487 4.907 -18.674 1.00 97.56 78 VAL A N 1
ATOM 593 C CA . VAL A 1 78 ? 5.457 4.927 -17.202 1.00 97.56 78 VAL A CA 1
ATOM 594 C C . VAL A 1 78 ? 5.738 6.335 -16.671 1.00 97.56 78 VAL A C 1
ATOM 596 O O . VAL A 1 78 ? 4.991 6.827 -15.826 1.00 97.56 78 VAL A O 1
ATOM 599 N N . LEU A 1 79 ? 6.785 7.005 -17.161 1.00 97.25 79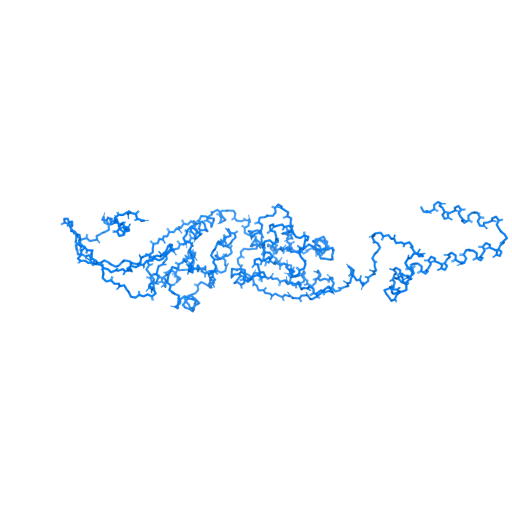 LEU A N 1
ATOM 600 C CA . LEU A 1 79 ? 7.114 8.362 -16.721 1.00 97.25 79 LEU A CA 1
ATOM 601 C C . LEU A 1 79 ? 6.058 9.382 -17.157 1.00 97.25 79 LEU A C 1
ATOM 603 O O . LEU A 1 79 ? 5.804 10.330 -16.417 1.00 97.25 79 LEU A O 1
ATOM 607 N N . ASP A 1 80 ? 5.434 9.207 -18.321 1.00 97.06 80 ASP A N 1
ATOM 608 C CA . ASP A 1 80 ? 4.324 10.043 -18.789 1.00 97.06 80 ASP A CA 1
ATOM 609 C C . ASP A 1 80 ? 3.073 9.874 -17.930 1.00 97.06 80 ASP A C 1
ATOM 611 O O . ASP A 1 80 ? 2.408 10.867 -17.631 1.00 97.06 80 ASP A O 1
ATOM 615 N N . ALA A 1 81 ? 2.787 8.655 -17.468 1.00 97.00 81 ALA A N 1
ATOM 616 C CA . ALA A 1 81 ? 1.705 8.396 -16.523 1.00 97.00 81 ALA A CA 1
ATOM 617 C C . ALA A 1 81 ? 1.955 9.051 -15.152 1.00 97.00 81 ALA A C 1
ATOM 619 O O . ALA A 1 81 ? 1.019 9.593 -14.566 1.00 97.00 81 ALA A O 1
ATOM 620 N N . ILE A 1 82 ? 3.203 9.039 -14.665 1.00 96.62 82 ILE A N 1
ATOM 621 C CA . ILE A 1 82 ? 3.604 9.741 -13.431 1.00 96.62 82 ILE A CA 1
ATOM 622 C C . ILE A 1 82 ? 3.535 11.265 -13.626 1.00 96.62 82 ILE A C 1
ATOM 624 O O . ILE A 1 82 ? 3.128 12.010 -12.733 1.00 96.62 82 ILE A O 1
ATOM 628 N N . GLY A 1 83 ? 3.928 11.737 -14.809 1.00 94.12 83 GLY A N 1
ATOM 629 C CA . GLY A 1 83 ? 4.025 13.150 -15.141 1.00 94.12 83 GLY A CA 1
ATOM 630 C C . GLY A 1 83 ? 5.214 13.839 -14.463 1.00 94.12 83 GLY A C 1
ATOM 631 O O . GLY A 1 83 ? 6.267 13.247 -14.227 1.00 94.12 83 GLY A O 1
ATOM 632 N N . SER A 1 84 ? 5.060 15.135 -14.193 1.00 92.62 84 SER A N 1
ATOM 633 C CA . SER A 1 84 ? 6.059 15.948 -13.494 1.00 92.62 84 SER A CA 1
ATOM 634 C C . SER A 1 84 ? 5.341 16.985 -12.624 1.00 92.62 84 SER A C 1
ATOM 636 O O . SER A 1 84 ? 5.008 18.065 -13.125 1.00 92.62 84 SER A O 1
ATOM 638 N N . PRO A 1 85 ? 5.039 16.668 -11.352 1.00 90.31 85 PRO A N 1
ATOM 639 C CA . PRO A 1 85 ? 4.278 17.558 -10.480 1.00 90.31 85 PRO A CA 1
ATOM 640 C C . PRO A 1 85 ? 5.014 18.875 -10.216 1.00 90.31 85 PRO A C 1
ATOM 642 O O . PRO A 1 85 ? 6.245 18.932 -10.168 1.00 90.31 85 PRO A O 1
ATOM 645 N N . ALA A 1 86 ? 4.247 19.949 -10.017 1.00 86.31 86 ALA A N 1
ATOM 646 C CA . ALA A 1 86 ? 4.780 21.223 -9.550 1.00 86.31 86 ALA A CA 1
ATOM 647 C C . ALA A 1 86 ? 4.935 21.192 -8.020 1.00 86.31 86 ALA A C 1
ATOM 649 O O . ALA A 1 86 ? 3.980 20.869 -7.318 1.00 86.31 86 ALA A O 1
ATOM 650 N N . GLY A 1 87 ? 6.105 21.574 -7.503 1.00 88.81 87 GLY A N 1
ATOM 651 C CA . GLY A 1 87 ? 6.381 21.564 -6.063 1.00 88.81 87 GLY A CA 1
ATOM 652 C C . GLY A 1 87 ? 7.134 20.310 -5.627 1.00 88.81 87 GLY A C 1
ATOM 653 O O . GLY A 1 87 ? 8.245 20.078 -6.102 1.00 88.81 87 GLY A O 1
ATOM 654 N N . GLU A 1 88 ? 6.560 19.537 -4.705 1.00 88.94 88 GLU A N 1
ATOM 655 C CA . GLU A 1 88 ? 7.181 18.305 -4.202 1.00 88.94 88 GLU A CA 1
ATOM 656 C C . GLU A 1 88 ? 7.303 17.244 -5.311 1.00 88.94 88 GLU A C 1
ATOM 658 O O . GLU A 1 88 ? 6.395 17.119 -6.141 1.00 88.94 88 GLU A O 1
ATOM 663 N N . PRO A 1 89 ? 8.425 16.500 -5.364 1.00 92.62 89 PRO A N 1
ATOM 664 C CA . PRO A 1 89 ? 8.615 15.453 -6.356 1.00 92.62 89 PRO A CA 1
ATOM 665 C C . PRO A 1 89 ? 7.633 14.301 -6.138 1.00 92.62 89 PRO A C 1
ATOM 667 O O . PRO A 1 89 ? 7.348 13.916 -5.003 1.00 92.62 89 PRO A O 1
ATOM 670 N N . ALA A 1 90 ? 7.172 13.697 -7.236 1.00 94.19 90 ALA A N 1
ATOM 671 C CA . ALA A 1 90 ? 6.483 12.413 -7.156 1.00 94.19 90 ALA A CA 1
ATOM 672 C C . ALA A 1 90 ? 7.491 11.333 -6.752 1.00 94.19 90 ALA A C 1
ATOM 674 O O . ALA A 1 90 ? 8.559 11.223 -7.355 1.00 94.19 90 ALA A O 1
ATOM 675 N N . THR A 1 91 ? 7.150 10.515 -5.765 1.00 96.69 91 THR A N 1
ATOM 676 C CA . THR A 1 91 ? 7.984 9.389 -5.334 1.00 96.69 91 THR A CA 1
ATOM 677 C C . THR A 1 91 ? 7.621 8.132 -6.116 1.00 96.69 91 THR A C 1
ATOM 679 O O . THR A 1 91 ? 6.451 7.743 -6.205 1.00 96.69 91 THR A O 1
ATOM 682 N N . PHE A 1 92 ? 8.630 7.504 -6.713 1.00 97.44 92 PHE A N 1
ATOM 683 C CA . PHE A 1 92 ? 8.479 6.344 -7.578 1.00 97.44 92 PHE A CA 1
ATOM 684 C C . PHE A 1 92 ? 9.326 5.172 -7.075 1.00 97.44 92 PHE A C 1
ATOM 686 O O . PHE A 1 92 ? 10.551 5.182 -7.177 1.00 97.44 92 PHE A O 1
ATOM 693 N N . GLY A 1 93 ? 8.662 4.147 -6.547 1.00 96.56 93 GLY A N 1
ATOM 694 C CA . GLY A 1 93 ? 9.265 2.916 -6.060 1.00 96.56 93 GLY A CA 1
ATOM 695 C C . GLY A 1 93 ? 9.248 1.821 -7.122 1.00 96.56 93 GLY A C 1
ATOM 696 O O . GLY A 1 93 ? 8.188 1.431 -7.613 1.00 96.56 93 GLY A O 1
ATOM 697 N N . MET A 1 94 ? 10.418 1.279 -7.453 1.00 95.75 94 MET A N 1
ATOM 698 C CA . MET A 1 94 ? 10.530 0.130 -8.355 1.00 95.75 94 MET A CA 1
ATOM 699 C C . MET A 1 94 ? 10.753 -1.160 -7.569 1.00 95.75 94 MET A C 1
ATOM 701 O O . MET A 1 94 ? 11.765 -1.290 -6.884 1.00 95.75 94 MET A O 1
ATOM 705 N N . LEU A 1 95 ? 9.834 -2.119 -7.722 1.00 95.25 95 LEU A N 1
ATOM 706 C CA . LEU A 1 95 ? 9.945 -3.513 -7.264 1.00 95.25 95 LEU A CA 1
ATOM 707 C C . LEU A 1 95 ? 10.250 -4.468 -8.432 1.00 95.25 95 LEU A C 1
ATOM 709 O O . LEU A 1 95 ? 9.912 -5.646 -8.386 1.00 95.25 95 LEU A O 1
ATOM 713 N N . VAL A 1 96 ? 10.866 -3.946 -9.494 1.00 93.38 96 VAL A N 1
ATOM 714 C CA . VAL A 1 96 ? 11.283 -4.699 -10.678 1.00 93.38 96 VAL A CA 1
ATOM 715 C C . VAL A 1 96 ? 12.773 -4.476 -10.865 1.00 93.38 96 VAL A C 1
ATOM 717 O O . VAL A 1 96 ? 13.215 -3.330 -10.962 1.00 93.38 96 VAL A O 1
ATOM 720 N N . ASP A 1 97 ? 13.527 -5.569 -10.906 1.00 89.06 97 ASP A N 1
ATOM 721 C CA . ASP A 1 97 ? 14.938 -5.577 -11.275 1.00 89.06 97 ASP A CA 1
ATOM 722 C C . ASP A 1 97 ? 15.107 -6.626 -12.366 1.00 89.06 97 ASP A C 1
ATOM 724 O O . ASP A 1 97 ? 15.080 -7.817 -12.101 1.00 89.06 97 ASP A O 1
ATOM 728 N N . THR A 1 98 ? 15.159 -6.208 -13.620 1.00 88.19 98 THR A N 1
ATOM 729 C CA . THR A 1 98 ? 15.477 -7.102 -14.742 1.00 88.19 98 THR A CA 1
ATOM 730 C C . THR A 1 98 ? 16.461 -6.379 -15.636 1.00 88.19 98 THR A C 1
ATOM 732 O O . THR A 1 98 ? 16.590 -5.154 -15.555 1.00 88.19 98 THR A O 1
ATOM 735 N N . TRP A 1 99 ? 17.169 -7.115 -16.488 1.00 84.25 99 TRP A N 1
ATOM 736 C CA . TRP A 1 99 ? 18.100 -6.497 -17.426 1.00 84.25 99 TRP A CA 1
ATOM 737 C C . TRP A 1 99 ? 17.387 -5.485 -18.340 1.00 84.25 99 TRP A C 1
ATOM 739 O O . TRP A 1 99 ? 17.899 -4.397 -18.604 1.00 84.25 99 TRP A O 1
ATOM 749 N N . GLU A 1 100 ? 16.174 -5.829 -18.764 1.00 88.69 100 GLU A N 1
ATOM 750 C CA . GLU A 1 100 ? 15.327 -5.078 -19.681 1.00 88.69 100 GLU A CA 1
ATOM 751 C C . GLU A 1 100 ? 14.650 -3.886 -18.988 1.00 88.69 100 GLU A C 1
ATOM 753 O O . GLU A 1 100 ? 14.603 -2.770 -19.515 1.00 88.69 100 GLU A O 1
ATOM 758 N N . ILE A 1 101 ? 14.157 -4.106 -17.765 1.00 91.19 101 ILE A N 1
ATOM 759 C CA . ILE A 1 101 ? 13.475 -3.104 -16.944 1.00 91.19 101 ILE A CA 1
ATOM 760 C C . ILE A 1 101 ? 14.320 -2.851 -15.702 1.00 91.19 101 ILE A C 1
ATOM 762 O O . ILE A 1 101 ? 14.067 -3.367 -14.612 1.00 91.19 101 ILE A O 1
ATOM 766 N N . HIS A 1 102 ? 15.338 -2.015 -15.894 1.00 89.31 102 HIS A N 1
ATOM 767 C CA . HIS A 1 102 ? 16.267 -1.609 -14.849 1.00 89.31 102 HIS A CA 1
ATOM 768 C C . HIS A 1 102 ? 16.123 -0.120 -14.517 1.00 89.31 102 HIS A C 1
ATOM 770 O O . HIS A 1 102 ? 15.990 0.731 -15.404 1.00 89.31 102 HIS A O 1
ATOM 776 N N . ARG A 1 103 ? 16.281 0.231 -13.237 1.00 89.88 103 ARG A N 1
ATOM 777 C CA . ARG A 1 103 ? 16.241 1.614 -12.715 1.00 89.88 103 ARG A CA 1
ATOM 778 C C . ARG A 1 103 ? 17.119 2.621 -13.467 1.00 89.88 103 ARG A C 1
ATOM 780 O O . ARG A 1 103 ? 16.828 3.813 -13.474 1.00 89.88 103 ARG A O 1
ATOM 787 N N . GLY A 1 104 ? 18.217 2.168 -14.074 1.00 90.62 104 GLY A N 1
ATOM 788 C CA . GLY A 1 104 ? 19.163 3.033 -14.786 1.00 90.62 104 GLY A CA 1
ATOM 789 C C . GLY A 1 104 ? 18.518 3.772 -15.960 1.00 90.62 104 GLY A C 1
ATOM 790 O O . GLY A 1 104 ? 18.769 4.962 -16.141 1.00 90.62 104 GLY A O 1
ATOM 791 N N . SER A 1 105 ? 17.636 3.090 -16.693 1.00 91.06 105 SER A N 1
ATOM 792 C CA . SER A 1 105 ? 16.887 3.668 -17.816 1.00 91.06 105 SER A CA 1
ATOM 793 C C . SER A 1 105 ? 15.941 4.785 -17.355 1.00 91.06 105 SER A C 1
ATOM 795 O O . SER A 1 105 ? 15.968 5.886 -17.903 1.00 91.06 105 SER A O 1
ATOM 797 N N . PHE A 1 106 ? 15.204 4.558 -16.264 1.00 95.19 106 PHE A N 1
ATOM 798 C CA . PHE A 1 106 ? 14.365 5.574 -15.626 1.00 95.19 106 PHE A CA 1
ATOM 799 C C . PHE A 1 106 ? 15.171 6.775 -15.126 1.00 95.19 106 PHE A C 1
ATOM 801 O O . PHE A 1 106 ? 14.813 7.910 -15.427 1.00 95.19 106 PHE A O 1
ATOM 808 N N . ARG A 1 107 ? 16.287 6.553 -14.411 1.00 94.94 107 ARG A N 1
ATOM 809 C CA . ARG A 1 107 ? 17.157 7.646 -13.928 1.00 94.94 107 ARG A CA 1
ATOM 810 C C . ARG A 1 107 ? 17.662 8.519 -15.067 1.00 94.94 107 ARG A C 1
ATOM 812 O O . ARG A 1 107 ? 17.690 9.739 -14.928 1.00 94.94 107 ARG A O 1
ATOM 819 N N . TYR A 1 108 ? 18.063 7.894 -16.173 1.00 94.62 108 TYR A N 1
ATOM 820 C CA . TYR A 1 108 ? 18.514 8.614 -17.354 1.00 94.62 108 TYR A CA 1
ATOM 821 C C . TYR A 1 108 ? 17.404 9.504 -17.921 1.00 94.62 108 TYR A C 1
ATOM 823 O O . TYR A 1 108 ? 17.635 10.698 -18.082 1.00 94.62 108 TYR A O 1
ATOM 831 N N . LEU A 1 109 ? 16.208 8.958 -18.167 1.00 95.62 109 LEU A N 1
ATOM 832 C CA . LEU A 1 109 ? 15.092 9.719 -18.741 1.00 95.62 109 LEU A CA 1
ATOM 833 C C . LEU A 1 109 ? 14.610 10.841 -17.810 1.00 95.62 109 LEU A C 1
ATOM 835 O O . LEU A 1 109 ? 14.442 11.970 -18.261 1.00 95.62 109 LEU A O 1
ATOM 839 N N . ILE A 1 110 ? 14.480 10.574 -16.505 1.00 96.19 110 ILE A N 1
ATOM 840 C CA . ILE A 1 110 ? 14.119 11.591 -15.503 1.00 96.19 110 ILE A CA 1
ATOM 841 C C . ILE A 1 110 ? 15.105 12.767 -15.549 1.00 96.19 110 ILE A C 1
ATOM 843 O O . ILE A 1 110 ? 14.682 13.922 -15.597 1.00 96.19 110 ILE A O 1
ATOM 847 N N . ALA A 1 111 ? 16.413 12.486 -15.574 1.00 95.38 111 ALA A N 1
ATOM 848 C CA . ALA A 1 111 ? 17.444 13.520 -15.610 1.00 95.38 111 ALA A CA 1
ATOM 849 C C . ALA A 1 111 ? 17.513 14.246 -16.964 1.00 95.38 111 ALA A C 1
ATOM 851 O O . ALA A 1 111 ? 17.656 15.467 -16.995 1.00 95.38 111 ALA A O 1
ATOM 852 N N . ALA A 1 112 ? 17.412 13.510 -18.074 1.00 95.69 112 ALA A N 1
ATOM 853 C CA . ALA A 1 112 ? 17.476 14.060 -19.426 1.00 95.69 112 ALA A CA 1
ATOM 854 C C . ALA A 1 112 ? 16.300 15.002 -19.724 1.00 95.69 112 ALA A C 1
ATOM 856 O O . ALA A 1 112 ? 16.474 16.008 -20.408 1.00 95.69 112 ALA A O 1
ATOM 857 N N . GLU A 1 113 ? 15.121 14.692 -19.185 1.00 95.00 113 GLU A N 1
ATOM 858 C CA . GLU A 1 113 ? 13.887 15.449 -19.405 1.00 95.00 113 GLU A CA 1
ATOM 859 C C . GLU A 1 113 ? 13.572 16.434 -18.267 1.00 95.00 113 GLU A C 1
ATOM 861 O O . GLU A 1 113 ? 12.599 17.180 -18.349 1.00 95.00 113 GLU A O 1
ATOM 866 N N . GLY A 1 114 ? 14.393 16.466 -17.210 1.00 93.19 114 GLY A N 1
ATOM 867 C CA . GLY A 1 114 ? 14.212 17.362 -16.066 1.00 93.19 114 GLY A CA 1
ATOM 868 C C . GLY A 1 114 ? 12.916 17.115 -15.287 1.00 93.19 114 GLY A C 1
ATOM 869 O O . GLY A 1 114 ? 12.312 18.069 -14.796 1.00 93.19 114 GLY A O 1
ATOM 870 N N . ARG A 1 115 ? 12.462 15.856 -15.197 1.00 95.56 115 ARG A N 1
ATOM 871 C CA . ARG A 1 115 ? 11.209 15.501 -14.511 1.00 95.56 115 ARG A CA 1
ATOM 872 C C . ARG A 1 115 ? 11.355 15.604 -12.995 1.00 95.56 115 ARG A C 1
ATOM 874 O O . ARG A 1 115 ? 12.355 15.170 -12.426 1.00 95.56 115 ARG A O 1
ATOM 881 N N . ASN A 1 116 ? 10.318 16.113 -12.333 1.00 95.44 116 ASN A N 1
ATOM 882 C CA . ASN A 1 116 ? 10.256 16.218 -10.875 1.00 95.44 116 ASN A CA 1
ATOM 883 C C . ASN A 1 116 ? 9.806 14.890 -10.228 1.00 95.44 116 ASN A C 1
ATOM 885 O O . ASN A 1 116 ? 8.713 14.796 -9.667 1.00 95.44 116 ASN A O 1
ATOM 889 N N . VAL A 1 117 ? 10.627 13.845 -10.374 1.00 96.50 117 VAL A N 1
ATOM 890 C CA . VAL A 1 117 ? 10.353 12.481 -9.891 1.00 96.50 117 VAL A CA 1
ATOM 891 C C . VAL A 1 117 ? 11.551 11.960 -9.098 1.00 96.50 117 VAL A C 1
ATOM 893 O O . VAL A 1 117 ? 12.677 11.950 -9.595 1.00 96.50 117 VAL A O 1
ATOM 896 N N . GLU A 1 118 ? 11.311 11.491 -7.877 1.00 95.31 118 GLU A N 1
ATOM 897 C CA . GLU A 1 118 ? 12.307 10.837 -7.032 1.00 95.31 118 GLU A CA 1
ATOM 898 C C . GLU A 1 118 ? 12.179 9.315 -7.169 1.00 95.31 118 GLU A C 1
ATOM 900 O O . GLU A 1 118 ? 11.204 8.715 -6.720 1.00 95.31 118 GLU A O 1
ATOM 905 N N . LEU A 1 119 ? 13.167 8.684 -7.809 1.00 94.69 119 LEU A N 1
ATOM 906 C CA . LEU A 1 119 ? 13.192 7.235 -8.003 1.00 94.69 119 LEU A CA 1
ATOM 907 C C . LEU A 1 119 ? 13.874 6.519 -6.829 1.00 94.69 119 LEU A C 1
ATOM 909 O O . LEU A 1 119 ? 15.083 6.670 -6.618 1.00 94.69 119 LEU A O 1
ATOM 913 N N . MET A 1 120 ? 13.135 5.629 -6.171 1.00 91.88 120 MET A N 1
ATOM 914 C CA . MET A 1 120 ? 13.620 4.742 -5.120 1.00 91.88 120 MET A CA 1
ATOM 915 C C . MET A 1 120 ? 13.724 3.294 -5.621 1.00 91.88 120 MET A C 1
ATOM 917 O O . MET A 1 120 ? 12.783 2.731 -6.183 1.00 91.88 120 MET A O 1
ATOM 921 N N . SER A 1 121 ? 14.887 2.671 -5.405 1.00 86.69 121 SER A N 1
ATOM 922 C CA . SER A 1 121 ? 15.082 1.245 -5.695 1.00 86.69 121 SER A CA 1
ATOM 923 C C . SER A 1 121 ? 14.604 0.434 -4.500 1.00 86.69 121 SER A C 1
ATOM 925 O O . SER A 1 121 ? 15.218 0.510 -3.439 1.00 86.69 121 SER A O 1
ATOM 927 N N . LEU A 1 122 ? 13.535 -0.343 -4.667 1.00 92.25 122 LEU A N 1
ATOM 928 C CA . LEU A 1 122 ? 12.995 -1.213 -3.615 1.00 92.25 122 LEU A CA 1
ATOM 929 C C . LEU A 1 122 ? 13.491 -2.662 -3.755 1.00 92.25 122 LEU A C 1
ATOM 931 O O . LEU A 1 122 ? 13.000 -3.562 -3.079 1.00 92.25 122 LEU A O 1
ATOM 935 N N . THR A 1 123 ? 14.462 -2.885 -4.642 1.00 90.25 123 THR A N 1
ATOM 936 C CA . THR A 1 123 ? 15.011 -4.200 -4.998 1.00 90.25 123 THR A CA 1
ATOM 937 C C . THR A 1 123 ? 16.305 -4.540 -4.262 1.00 90.25 123 THR A C 1
ATOM 939 O O . THR A 1 123 ? 16.775 -5.668 -4.364 1.00 90.25 123 THR A O 1
ATOM 942 N N . GLU A 1 124 ? 16.864 -3.594 -3.503 1.00 88.75 124 GLU A N 1
ATOM 943 C CA . GLU A 1 124 ? 18.164 -3.705 -2.832 1.00 88.75 124 GLU A CA 1
ATOM 944 C C . GLU A 1 124 ? 18.058 -4.356 -1.437 1.00 88.75 124 GLU A C 1
ATOM 946 O O . GLU A 1 124 ? 17.012 -4.264 -0.783 1.00 88.75 124 GLU A O 1
ATOM 951 N N . PRO A 1 125 ? 19.126 -5.012 -0.941 1.00 87.50 125 PRO A N 1
ATOM 952 C CA . PRO A 1 125 ? 19.088 -5.722 0.336 1.00 87.50 125 PRO A CA 1
ATOM 953 C C . PRO A 1 125 ? 19.009 -4.790 1.556 1.00 87.50 125 PRO A C 1
ATOM 955 O O . PRO A 1 125 ? 18.572 -5.234 2.615 1.00 87.50 125 PRO A O 1
ATOM 958 N N . GLU A 1 126 ? 19.399 -3.519 1.431 1.00 87.81 126 GLU A N 1
ATOM 959 C CA . GLU A 1 126 ? 19.316 -2.522 2.508 1.00 87.81 126 GLU A CA 1
ATOM 960 C C . GLU A 1 126 ? 17.926 -1.874 2.653 1.00 87.81 126 GLU A C 1
ATOM 962 O O . GLU A 1 126 ? 17.726 -1.051 3.549 1.00 87.81 126 GLU A O 1
ATOM 967 N N . GLY A 1 127 ? 16.963 -2.214 1.789 1.00 86.31 127 GLY A N 1
ATOM 968 C CA . GLY A 1 127 ? 15.610 -1.659 1.845 1.00 86.31 127 GLY A CA 1
ATOM 969 C C . GLY A 1 127 ? 14.830 -2.094 3.091 1.00 86.31 127 GLY A C 1
ATOM 970 O O . GLY A 1 127 ? 14.971 -3.213 3.583 1.00 86.31 127 GLY A O 1
ATOM 971 N N . ARG A 1 128 ? 13.923 -1.236 3.570 1.00 91.12 128 ARG A N 1
ATOM 972 C CA . ARG A 1 128 ? 12.990 -1.527 4.679 1.00 91.12 128 ARG A CA 1
ATOM 973 C C . ARG A 1 128 ? 11.716 -2.252 4.227 1.00 91.12 128 ARG A C 1
ATOM 975 O O . ARG A 1 128 ? 10.744 -2.319 4.975 1.00 91.12 128 ARG A O 1
ATOM 982 N N . GLY A 1 129 ? 11.701 -2.780 3.002 1.00 94.81 129 GLY A N 1
ATOM 983 C CA . GLY A 1 129 ? 10.580 -3.538 2.448 1.00 94.81 129 GLY A CA 1
ATOM 984 C C . GLY A 1 129 ? 9.287 -2.723 2.426 1.00 94.81 129 GLY A C 1
ATOM 985 O O . GLY A 1 129 ? 9.171 -1.749 1.682 1.00 94.81 129 GLY A O 1
ATOM 986 N N . TRP A 1 130 ? 8.310 -3.133 3.240 1.00 96.44 130 TRP A N 1
ATOM 987 C CA . TRP A 1 130 ? 6.959 -2.565 3.257 1.00 96.44 130 TRP A CA 1
ATOM 988 C C . TRP A 1 130 ? 6.937 -1.055 3.519 1.00 96.44 130 TRP A C 1
ATOM 990 O O . TRP A 1 130 ? 6.232 -0.324 2.824 1.00 96.44 130 TRP A O 1
ATOM 1000 N N . SER A 1 131 ? 7.743 -0.576 4.471 1.00 95.88 131 SER A N 1
ATOM 1001 C CA . SER A 1 131 ? 7.798 0.848 4.816 1.00 95.88 131 SER A CA 1
ATOM 1002 C C . SER A 1 131 ? 8.285 1.704 3.650 1.00 95.88 131 SER A C 1
ATOM 1004 O O . SER A 1 131 ? 7.706 2.748 3.366 1.00 95.88 131 SER A O 1
ATOM 1006 N N . ASP A 1 132 ? 9.321 1.259 2.933 1.00 96.19 132 ASP A N 1
ATOM 1007 C CA . ASP A 1 132 ?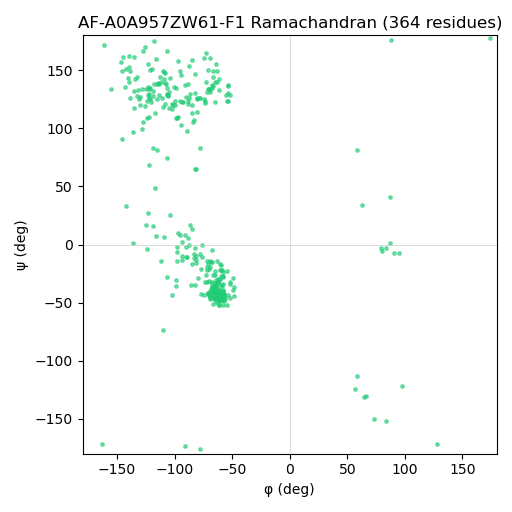 9.825 1.998 1.772 1.00 96.19 132 ASP A CA 1
ATOM 1008 C C . ASP A 1 132 ? 8.852 1.912 0.587 1.00 96.19 132 ASP A C 1
ATOM 1010 O O . ASP A 1 132 ? 8.701 2.892 -0.136 1.00 96.19 132 ASP A O 1
ATOM 1014 N N . MET A 1 133 ? 8.110 0.810 0.421 1.00 96.69 133 MET A N 1
ATOM 1015 C CA . MET A 1 133 ? 7.019 0.745 -0.560 1.00 96.69 133 MET A CA 1
ATOM 1016 C C . MET A 1 133 ? 5.931 1.779 -0.250 1.00 96.69 133 MET A C 1
ATOM 1018 O O . MET A 1 133 ? 5.629 2.617 -1.097 1.00 96.69 133 MET A O 1
ATOM 1022 N N . LEU A 1 134 ? 5.410 1.810 0.980 1.00 96.81 134 LEU A N 1
ATOM 1023 C CA . LEU A 1 134 ? 4.402 2.804 1.364 1.00 96.81 134 LEU A CA 1
ATOM 1024 C C . LEU A 1 134 ? 4.942 4.236 1.418 1.00 96.81 134 LEU A C 1
ATOM 1026 O O . LEU A 1 134 ? 4.159 5.184 1.400 1.00 96.81 134 LEU A O 1
ATOM 1030 N N . ALA A 1 135 ? 6.254 4.441 1.431 1.00 96.38 135 ALA A N 1
ATOM 1031 C CA . ALA A 1 135 ? 6.817 5.775 1.287 1.00 96.38 135 ALA A CA 1
ATOM 1032 C C . ALA A 1 135 ? 6.694 6.348 -0.136 1.00 96.38 135 ALA A C 1
ATOM 1034 O O . ALA A 1 135 ? 6.872 7.550 -0.309 1.00 96.38 135 ALA A O 1
ATOM 1035 N N . ASN A 1 136 ? 6.374 5.519 -1.137 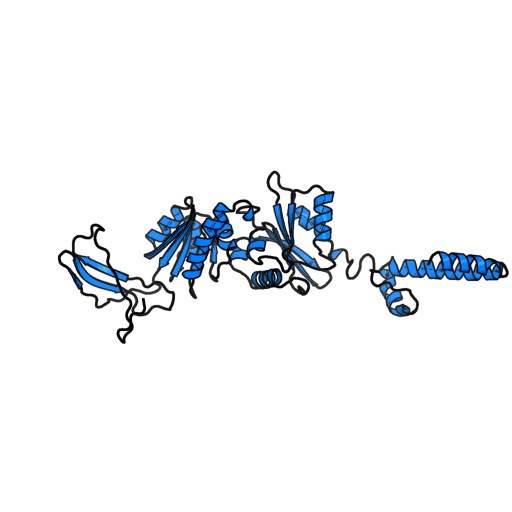1.00 97.31 136 ASN A N 1
ATOM 1036 C CA . ASN A 1 136 ? 6.286 5.919 -2.539 1.00 97.31 136 ASN A CA 1
ATOM 1037 C C . ASN A 1 136 ? 4.828 6.006 -3.024 1.00 97.31 136 ASN A C 1
ATOM 1039 O O . ASN A 1 136 ? 4.036 5.093 -2.798 1.00 97.31 136 ASN A O 1
ATOM 1043 N N . GLN A 1 137 ? 4.465 7.074 -3.737 1.00 96.75 137 GLN A N 1
ATOM 1044 C CA . GLN A 1 137 ? 3.128 7.235 -4.327 1.00 96.75 137 GLN A CA 1
ATOM 1045 C C . GLN A 1 137 ? 2.916 6.343 -5.545 1.00 96.75 137 GLN A C 1
ATOM 1047 O O . GLN A 1 137 ? 1.800 5.891 -5.792 1.00 96.75 137 GLN A O 1
ATOM 1052 N N . TRP A 1 138 ? 3.978 6.087 -6.303 1.00 98.12 138 TRP A N 1
ATOM 1053 C CA . TRP A 1 138 ? 3.941 5.269 -7.506 1.00 98.12 138 TRP A CA 1
ATOM 1054 C C . TRP A 1 138 ? 4.743 3.999 -7.297 1.00 98.12 138 TRP A C 1
ATOM 1056 O O . TRP A 1 138 ? 5.907 4.078 -6.915 1.00 98.12 138 TRP A O 1
ATOM 1066 N N . ILE A 1 139 ? 4.147 2.841 -7.581 1.00 98.12 139 ILE A N 1
ATOM 1067 C CA . ILE A 1 139 ? 4.812 1.539 -7.465 1.00 98.12 139 ILE A CA 1
ATOM 1068 C C . ILE A 1 139 ? 4.777 0.822 -8.810 1.00 98.12 139 ILE A C 1
ATOM 1070 O O . ILE A 1 139 ? 3.703 0.615 -9.375 1.00 98.12 139 ILE A O 1
ATOM 1074 N N . LEU A 1 140 ? 5.947 0.409 -9.299 1.00 97.88 140 LEU A N 1
ATOM 1075 C CA . LEU A 1 140 ? 6.067 -0.525 -10.419 1.00 97.88 140 LEU A CA 1
ATOM 1076 C C . LEU A 1 140 ? 6.340 -1.929 -9.879 1.00 97.88 140 LEU A C 1
ATOM 1078 O O . LEU A 1 140 ? 7.323 -2.130 -9.166 1.00 97.88 140 LEU A O 1
ATOM 1082 N N . ILE A 1 141 ? 5.496 -2.890 -10.241 1.00 96.62 141 ILE A N 1
ATOM 1083 C CA . ILE A 1 141 ? 5.599 -4.295 -9.828 1.00 96.62 141 ILE A CA 1
ATOM 1084 C C . ILE A 1 141 ? 5.430 -5.204 -11.044 1.00 96.62 141 ILE A C 1
ATOM 1086 O O . ILE A 1 141 ? 4.638 -4.897 -11.932 1.00 96.62 141 ILE A O 1
ATOM 1090 N N . LYS A 1 142 ? 6.154 -6.323 -11.081 1.00 95.19 142 LYS A N 1
ATOM 1091 C CA . LYS A 1 142 ? 6.028 -7.356 -12.114 1.00 95.19 142 LYS A CA 1
ATOM 1092 C C . LYS A 1 142 ? 5.489 -8.644 -11.491 1.00 95.19 142 LYS A C 1
ATOM 1094 O O . LYS A 1 142 ? 5.906 -9.012 -10.390 1.00 95.19 142 LYS A O 1
ATOM 1099 N N . ASP A 1 143 ? 4.564 -9.319 -12.167 1.00 93.00 143 ASP A N 1
ATOM 1100 C CA . ASP A 1 143 ? 4.276 -10.723 -11.858 1.00 93.00 143 ASP A CA 1
ATOM 1101 C C . ASP A 1 143 ? 5.357 -11.648 -12.458 1.00 93.00 143 ASP A C 1
ATOM 1103 O O . ASP A 1 143 ? 6.397 -11.184 -12.917 1.00 93.00 143 ASP A O 1
ATOM 1107 N N . GLY A 1 144 ? 5.194 -12.964 -12.338 1.00 91.25 144 GLY A N 1
ATOM 1108 C CA . GLY A 1 144 ? 6.165 -13.903 -12.903 1.00 91.25 144 GLY A CA 1
ATOM 1109 C C . GLY A 1 144 ? 7.543 -13.850 -12.232 1.00 91.25 144 GLY A C 1
ATOM 1110 O O . GLY A 1 144 ? 7.647 -13.966 -11.001 1.00 91.25 144 GLY A O 1
ATOM 1111 N N . ASP A 1 145 ? 8.603 -13.742 -13.037 1.00 90.12 145 ASP A N 1
ATOM 1112 C CA . ASP A 1 145 ? 9.978 -13.926 -12.569 1.00 90.12 145 ASP A CA 1
ATOM 1113 C C . ASP A 1 145 ? 10.548 -12.685 -11.861 1.00 90.12 145 ASP A C 1
ATOM 1115 O O . ASP A 1 145 ? 10.791 -11.645 -12.469 1.00 90.12 145 ASP A O 1
ATOM 1119 N N . ASN A 1 146 ? 10.805 -12.814 -10.560 1.00 91.25 146 ASN A N 1
ATOM 1120 C CA . ASN A 1 146 ? 11.365 -11.764 -9.710 1.00 91.25 146 ASN A CA 1
ATOM 1121 C C . ASN A 1 146 ? 12.663 -12.218 -9.009 1.00 91.25 146 ASN A C 1
ATOM 1123 O O . ASN A 1 146 ? 12.961 -11.743 -7.913 1.00 91.25 146 ASN A O 1
ATOM 1127 N N . THR A 1 147 ? 13.427 -13.158 -9.584 1.00 89.44 147 THR A N 1
ATOM 1128 C CA . THR A 1 147 ? 14.639 -13.725 -8.947 1.00 89.44 147 THR A CA 1
ATOM 1129 C C . THR A 1 147 ? 15.726 -12.704 -8.626 1.00 89.44 147 THR A C 1
ATOM 1131 O O . THR A 1 147 ? 16.500 -12.910 -7.693 1.00 89.44 147 THR A O 1
ATOM 1134 N N . GLU A 1 148 ? 15.783 -11.607 -9.375 1.00 89.44 148 GLU A N 1
ATOM 1135 C CA . GLU A 1 148 ? 16.775 -10.543 -9.197 1.00 89.44 148 GLU A CA 1
ATOM 1136 C C . GLU A 1 148 ? 16.382 -9.531 -8.099 1.00 89.44 148 GLU A C 1
ATOM 1138 O O . GLU A 1 148 ? 17.216 -8.755 -7.632 1.00 89.44 148 GLU A O 1
ATOM 1143 N N . VAL A 1 149 ? 15.132 -9.567 -7.616 1.00 91.94 149 VAL A N 1
ATOM 1144 C CA . VAL A 1 149 ? 14.661 -8.728 -6.504 1.00 91.94 149 VAL A CA 1
ATOM 1145 C C . VAL A 1 149 ? 15.095 -9.344 -5.171 1.00 91.94 149 VAL A C 1
ATOM 1147 O O . VAL A 1 149 ? 14.789 -10.499 -4.869 1.00 91.94 149 VAL A O 1
ATOM 1150 N N . ARG A 1 150 ? 15.783 -8.573 -4.318 1.00 94.44 150 ARG A N 1
ATOM 1151 C CA . ARG A 1 150 ? 16.234 -9.055 -2.999 1.00 94.44 150 ARG A CA 1
ATOM 1152 C C . ARG A 1 150 ? 15.089 -9.166 -1.986 1.00 94.44 150 ARG A C 1
ATOM 1154 O O . ARG A 1 150 ? 14.039 -8.549 -2.137 1.00 94.44 150 ARG A O 1
ATOM 1161 N N . GLU A 1 151 ? 15.311 -9.948 -0.925 1.00 93.25 151 GLU A N 1
ATOM 1162 C CA . GLU A 1 151 ? 14.283 -10.380 0.045 1.00 93.25 151 GLU A CA 1
ATOM 1163 C C . GLU A 1 151 ? 13.361 -9.275 0.601 1.00 93.25 151 GLU A C 1
ATOM 1165 O O . GLU A 1 151 ? 12.146 -9.501 0.605 1.00 93.25 151 GLU A O 1
ATOM 1170 N N . PRO A 1 152 ? 13.840 -8.077 1.010 1.00 94.25 152 PRO A N 1
ATOM 1171 C CA . PRO A 1 152 ? 12.935 -7.026 1.476 1.00 94.25 152 PRO A CA 1
ATOM 1172 C C . PRO A 1 152 ? 11.890 -6.646 0.420 1.00 94.25 152 PRO A C 1
ATOM 1174 O O . PRO A 1 152 ? 10.699 -6.629 0.722 1.00 94.25 152 PRO A O 1
ATOM 1177 N N . GLY A 1 153 ? 12.306 -6.432 -0.830 1.00 95.44 153 GLY A N 1
ATOM 1178 C CA . GLY A 1 153 ? 11.404 -6.146 -1.947 1.00 95.44 153 GLY A CA 1
ATOM 1179 C C . GLY A 1 153 ? 10.580 -7.360 -2.376 1.00 95.44 153 GLY A C 1
ATOM 1180 O O . GLY A 1 153 ? 9.373 -7.251 -2.584 1.00 95.44 153 GLY A O 1
ATOM 1181 N N . LEU A 1 154 ? 11.191 -8.545 -2.439 1.00 95.44 154 LEU A N 1
ATOM 1182 C CA . LEU A 1 154 ? 10.520 -9.772 -2.874 1.00 95.44 154 LEU A CA 1
ATOM 1183 C C . LEU A 1 154 ? 9.366 -10.155 -1.936 1.00 95.44 154 LEU A C 1
ATOM 1185 O O . LEU A 1 154 ? 8.321 -10.627 -2.388 1.00 95.44 154 LEU A O 1
ATOM 1189 N N . SER A 1 155 ? 9.530 -9.931 -0.629 1.00 95.38 155 SER A N 1
ATOM 1190 C CA . SER A 1 155 ? 8.463 -10.128 0.356 1.00 95.38 155 SER A CA 1
ATOM 1191 C C . SER A 1 155 ? 7.259 -9.211 0.098 1.00 95.38 155 SER A C 1
ATOM 1193 O O . SER A 1 155 ? 6.114 -9.661 0.173 1.00 95.38 155 SER A O 1
ATOM 1195 N N . VAL A 1 156 ? 7.513 -7.960 -0.300 1.00 97.06 156 VAL A N 1
ATOM 1196 C CA . VAL A 1 156 ? 6.484 -6.975 -0.655 1.00 97.06 156 VAL A CA 1
ATOM 1197 C C . VAL A 1 156 ? 5.780 -7.366 -1.950 1.00 97.06 156 VAL A C 1
ATOM 1199 O O . VAL A 1 156 ? 4.551 -7.371 -1.980 1.00 97.06 156 VAL A O 1
ATOM 1202 N N . VAL A 1 157 ? 6.525 -7.775 -2.984 1.00 96.75 157 VAL A N 1
ATOM 1203 C CA . VAL A 1 157 ? 5.953 -8.281 -4.246 1.00 96.75 157 VAL A CA 1
ATOM 1204 C C . VAL A 1 157 ? 4.988 -9.433 -3.967 1.00 96.75 157 VAL A C 1
ATOM 1206 O O . VAL A 1 157 ? 3.820 -9.374 -4.350 1.00 96.75 157 VAL A O 1
ATOM 1209 N N . LYS A 1 158 ? 5.437 -10.451 -3.220 1.00 96.00 158 LYS A N 1
ATOM 1210 C CA . LYS A 1 158 ? 4.605 -11.607 -2.849 1.00 96.00 158 LYS A CA 1
ATOM 1211 C C . LYS A 1 158 ? 3.345 -11.184 -2.096 1.00 96.00 158 LYS A C 1
ATOM 1213 O O . LYS A 1 158 ? 2.269 -11.710 -2.364 1.00 96.00 158 LYS A O 1
ATOM 1218 N N . ARG A 1 159 ? 3.470 -10.237 -1.165 1.00 95.62 159 ARG A N 1
ATOM 1219 C CA . ARG A 1 159 ? 2.358 -9.731 -0.355 1.00 95.62 159 ARG A CA 1
ATOM 1220 C C . ARG A 1 159 ? 1.320 -8.978 -1.195 1.00 95.62 159 ARG A C 1
ATOM 1222 O O . ARG A 1 159 ? 0.130 -9.249 -1.059 1.00 95.62 159 ARG A O 1
ATOM 1229 N N . ILE A 1 160 ? 1.755 -8.101 -2.099 1.00 96.81 160 ILE A N 1
ATOM 1230 C CA . ILE A 1 160 ? 0.868 -7.352 -3.004 1.00 96.81 160 ILE A CA 1
ATOM 1231 C C . ILE A 1 160 ? 0.127 -8.303 -3.951 1.00 96.81 160 ILE A C 1
ATOM 1233 O O . ILE A 1 160 ? -1.101 -8.229 -4.061 1.00 96.81 160 ILE A O 1
ATOM 1237 N N . LEU A 1 161 ? 0.854 -9.233 -4.586 1.00 95.38 161 LEU A N 1
ATOM 1238 C CA . LEU A 1 161 ? 0.279 -10.219 -5.510 1.00 95.38 161 LEU A CA 1
ATOM 1239 C C . LEU A 1 161 ? -0.655 -11.215 -4.804 1.00 95.38 161 LEU A C 1
ATOM 1241 O O . LEU A 1 161 ? -1.591 -11.719 -5.420 1.00 95.38 161 LEU A O 1
ATOM 1245 N N . ALA A 1 162 ? -0.454 -11.463 -3.506 1.00 95.56 162 ALA A N 1
ATOM 1246 C CA . ALA A 1 162 ? -1.370 -12.250 -2.679 1.00 95.56 162 ALA A CA 1
ATOM 1247 C C . ALA A 1 162 ? -2.653 -11.493 -2.275 1.00 95.56 162 ALA A C 1
ATOM 1249 O O . ALA A 1 162 ? -3.506 -12.072 -1.602 1.00 95.56 162 ALA A O 1
ATOM 1250 N N . GLY A 1 163 ? -2.809 -10.230 -2.683 1.00 95.38 163 GLY A N 1
ATOM 1251 C CA . GLY A 1 163 ? -4.014 -9.444 -2.428 1.00 95.38 163 GLY A CA 1
ATOM 1252 C C . GLY A 1 163 ? -4.008 -8.713 -1.087 1.00 95.38 163 GLY A C 1
ATOM 1253 O O . GLY A 1 163 ? -5.035 -8.695 -0.412 1.00 95.38 163 GLY A O 1
ATOM 1254 N N . ASP A 1 164 ? -2.876 -8.122 -0.683 1.00 96.62 164 ASP A N 1
ATOM 1255 C CA . ASP A 1 164 ? -2.806 -7.361 0.570 1.00 96.62 164 ASP A CA 1
ATOM 1256 C C . ASP A 1 164 ? -3.892 -6.265 0.660 1.00 96.62 164 ASP A C 1
ATOM 1258 O O . ASP A 1 164 ? -3.969 -5.393 -0.212 1.00 96.62 164 ASP A O 1
ATOM 1262 N N . PRO A 1 165 ? -4.730 -6.279 1.713 1.00 95.06 165 PRO A N 1
ATOM 1263 C CA . PRO A 1 165 ? -5.900 -5.413 1.790 1.00 95.06 165 PRO A CA 1
ATOM 1264 C C . PRO A 1 165 ? -5.544 -3.931 1.925 1.00 95.06 165 PRO A C 1
ATOM 1266 O O . PRO A 1 165 ? -6.286 -3.092 1.424 1.00 95.06 165 PRO A O 1
ATOM 1269 N N . LEU A 1 166 ? -4.432 -3.591 2.584 1.00 97.38 166 LEU A N 1
ATOM 1270 C CA . LEU A 1 166 ? -4.023 -2.200 2.758 1.00 97.38 166 LEU A CA 1
ATOM 1271 C C . LEU A 1 166 ? -3.475 -1.635 1.448 1.00 97.38 166 LEU A C 1
ATOM 1273 O O . LEU A 1 166 ? -3.845 -0.525 1.068 1.00 97.38 166 LEU A O 1
ATOM 1277 N N . PHE A 1 167 ? -2.650 -2.405 0.733 1.00 97.69 167 PHE A N 1
ATOM 1278 C CA . PHE A 1 167 ? -2.156 -1.991 -0.580 1.00 97.69 167 PHE A CA 1
ATOM 1279 C C . PHE A 1 167 ? -3.314 -1.726 -1.546 1.00 97.69 167 PHE A C 1
ATOM 1281 O O . PHE A 1 167 ? -3.407 -0.634 -2.096 1.00 97.69 167 PHE A O 1
ATOM 1288 N N . HIS A 1 168 ? -4.237 -2.678 -1.700 1.00 96.06 168 HIS A N 1
ATOM 1289 C CA . HIS A 1 168 ? -5.355 -2.548 -2.647 1.00 96.06 168 HIS A CA 1
ATOM 1290 C C . HIS A 1 168 ? -6.418 -1.527 -2.219 1.00 96.06 168 HIS A C 1
ATOM 1292 O O . HIS A 1 168 ? -7.219 -1.095 -3.047 1.00 96.06 168 HIS A O 1
ATOM 1298 N N . ALA A 1 169 ? -6.434 -1.118 -0.948 1.00 95.69 169 ALA A N 1
ATOM 1299 C CA . ALA A 1 169 ? -7.262 -0.005 -0.489 1.00 95.69 169 ALA A CA 1
ATOM 1300 C C . ALA A 1 169 ? -6.652 1.370 -0.816 1.00 95.69 169 ALA A C 1
ATOM 1302 O O . ALA A 1 169 ? -7.399 2.330 -0.984 1.00 95.69 169 ALA A O 1
ATOM 1303 N N . LEU A 1 170 ? -5.319 1.471 -0.893 1.00 97.50 170 LEU A N 1
ATOM 1304 C CA . LEU A 1 170 ? -4.596 2.730 -1.107 1.00 97.50 170 LEU A CA 1
ATOM 1305 C C . LEU A 1 170 ? -4.171 2.960 -2.559 1.00 97.50 170 LEU A C 1
ATOM 1307 O O . LEU A 1 170 ? -4.142 4.100 -3.017 1.00 97.50 170 LEU A O 1
ATOM 1311 N N . TYR A 1 171 ? -3.799 1.896 -3.263 1.00 98.25 171 TYR A N 1
ATOM 1312 C CA . TYR A 1 171 ? -3.225 1.964 -4.598 1.00 98.25 171 TYR A CA 1
ATOM 1313 C C . TYR A 1 171 ? -4.215 1.482 -5.645 1.00 98.25 171 TYR A C 1
ATOM 1315 O O . TYR A 1 171 ? -4.872 0.451 -5.497 1.00 98.25 171 TYR A O 1
ATOM 1323 N N . HIS A 1 172 ? -4.257 2.204 -6.756 1.00 97.31 172 HIS A N 1
ATOM 1324 C CA . HIS A 1 172 ? -5.060 1.849 -7.916 1.00 97.31 172 HIS A CA 1
ATOM 1325 C C . HIS A 1 172 ? -4.156 1.534 -9.102 1.00 97.31 172 HIS A C 1
ATOM 1327 O O . HIS A 1 172 ? -3.171 2.234 -9.340 1.00 97.31 172 HIS A O 1
ATOM 1333 N N . GLU A 1 173 ? -4.489 0.479 -9.844 1.00 97.88 173 GLU A N 1
ATOM 1334 C CA . GLU A 1 173 ? -3.806 0.152 -11.095 1.00 97.88 173 GLU A CA 1
ATOM 1335 C C . GLU A 1 173 ? -4.067 1.266 -12.120 1.00 97.88 173 GLU A C 1
ATOM 1337 O O . GLU A 1 173 ? -5.217 1.579 -12.433 1.00 97.88 173 GLU A O 1
ATOM 1342 N N . VAL A 1 174 ? -2.996 1.869 -12.637 1.00 98.00 174 VAL A N 1
ATOM 1343 C CA . VAL A 1 174 ? -3.045 2.948 -13.637 1.00 98.00 174 VAL A CA 1
ATOM 1344 C C . VAL A 1 174 ? -2.712 2.418 -15.026 1.00 98.00 174 VAL A C 1
ATOM 1346 O O . VAL A 1 174 ? -3.366 2.773 -16.009 1.00 98.00 174 VAL A O 1
ATOM 1349 N N . ARG A 1 175 ? -1.681 1.571 -15.121 1.00 98.00 175 ARG A N 1
ATOM 1350 C CA . ARG A 1 175 ? -1.224 0.961 -16.374 1.00 98.00 175 ARG A CA 1
ATOM 1351 C C . ARG A 1 175 ? -0.849 -0.498 -16.164 1.00 98.00 175 ARG A C 1
ATOM 1353 O O . ARG A 1 175 ? -0.400 -0.886 -15.086 1.00 98.00 175 ARG A O 1
ATOM 1360 N N . ARG A 1 176 ? -0.970 -1.262 -17.247 1.00 97.75 176 ARG A N 1
ATOM 1361 C CA . ARG A 1 176 ? -0.589 -2.667 -17.350 1.00 97.75 176 ARG A CA 1
ATOM 1362 C C . ARG A 1 176 ? 0.165 -2.888 -18.653 1.00 97.75 176 ARG A C 1
ATOM 1364 O O . ARG A 1 176 ? -0.317 -2.472 -19.705 1.00 97.75 176 ARG A O 1
ATOM 1371 N N . TYR A 1 177 ? 1.301 -3.568 -18.575 1.00 97.06 177 TYR A N 1
ATOM 1372 C CA . TYR A 1 177 ? 2.178 -3.852 -19.704 1.00 97.06 177 TYR A CA 1
ATOM 1373 C C . TYR A 1 177 ? 2.425 -5.352 -19.780 1.00 97.06 177 TYR A C 1
ATOM 1375 O O . TYR A 1 177 ? 2.965 -5.928 -18.841 1.00 97.06 177 TYR A O 1
ATOM 1383 N N . THR A 1 178 ? 2.034 -5.981 -20.883 1.00 96.06 178 THR A N 1
ATOM 1384 C CA . THR A 1 178 ? 2.397 -7.374 -21.161 1.00 96.06 178 THR A CA 1
ATOM 1385 C C . THR A 1 178 ? 3.767 -7.391 -21.821 1.00 96.06 178 THR A C 1
ATOM 1387 O O . THR A 1 178 ? 3.944 -6.778 -22.875 1.00 96.06 178 THR A O 1
ATOM 1390 N N . LEU A 1 179 ? 4.722 -8.063 -21.189 1.00 95.00 179 LEU A N 1
ATOM 1391 C CA . LEU A 1 179 ? 6.095 -8.158 -21.659 1.00 95.00 179 LEU A CA 1
ATOM 1392 C C . LEU A 1 179 ? 6.260 -9.296 -22.684 1.00 95.00 179 LEU A C 1
ATOM 1394 O O . LEU A 1 179 ? 5.451 -10.230 -22.712 1.00 95.00 179 LEU A O 1
ATOM 1398 N N . PRO A 1 180 ? 7.308 -9.248 -23.528 1.00 92.44 180 PRO A N 1
ATOM 1399 C CA . PRO A 1 180 ? 7.600 -10.296 -24.511 1.00 92.44 180 PRO A CA 1
ATOM 1400 C C . PRO A 1 180 ? 7.810 -11.710 -23.939 1.00 92.44 180 PRO A C 1
ATOM 1402 O O . PRO A 1 180 ? 7.529 -12.687 -24.633 1.00 92.44 180 PRO A O 1
ATOM 1405 N N . ASP A 1 181 ? 8.264 -11.842 -22.690 1.00 89.81 181 ASP A N 1
ATOM 1406 C CA . ASP A 1 181 ? 8.411 -13.127 -21.978 1.00 89.81 181 ASP A CA 1
ATOM 1407 C C . ASP A 1 181 ? 7.087 -13.697 -21.434 1.00 89.81 181 ASP A C 1
ATOM 1409 O O . ASP A 1 181 ? 7.039 -14.855 -21.016 1.00 89.81 181 ASP A O 1
ATOM 1413 N N . GLY A 1 182 ? 6.002 -12.921 -21.496 1.00 92.62 182 GLY A N 1
ATOM 1414 C CA . GLY A 1 182 ? 4.685 -13.279 -20.976 1.00 92.62 182 GLY A CA 1
ATOM 1415 C C . GLY A 1 182 ? 4.402 -12.773 -19.561 1.00 92.62 182 GLY A C 1
ATOM 1416 O O . GLY A 1 182 ? 3.248 -12.868 -19.132 1.00 92.62 182 GLY A O 1
ATOM 1417 N N . ASP A 1 183 ? 5.390 -12.201 -18.867 1.00 94.94 183 ASP A N 1
ATOM 1418 C CA . ASP A 1 183 ? 5.170 -11.526 -17.590 1.00 94.94 183 ASP A CA 1
ATOM 1419 C C . ASP A 1 183 ? 4.378 -10.227 -17.809 1.00 94.94 183 ASP A C 1
ATOM 1421 O O . ASP A 1 183 ? 4.305 -9.658 -18.903 1.00 94.94 183 ASP A O 1
ATOM 1425 N N . THR A 1 184 ? 3.760 -9.726 -16.747 1.00 96.56 184 THR A N 1
ATOM 1426 C CA . THR A 1 184 ? 3.015 -8.473 -16.748 1.00 96.56 184 THR A CA 1
ATOM 1427 C C . THR A 1 184 ? 3.570 -7.517 -15.705 1.00 96.56 184 THR A C 1
ATOM 1429 O O . THR A 1 184 ? 3.718 -7.847 -14.528 1.00 96.56 184 THR A O 1
ATOM 1432 N N . VAL A 1 185 ? 3.835 -6.288 -16.140 1.00 97.44 185 VAL A N 1
ATOM 1433 C CA . VAL A 1 185 ? 4.202 -5.170 -15.270 1.00 97.44 185 VAL A CA 1
ATOM 1434 C C . VAL A 1 185 ? 2.975 -4.308 -15.018 1.00 97.44 185 VAL A C 1
ATOM 1436 O O . VAL A 1 185 ? 2.247 -3.947 -15.943 1.00 97.44 185 VAL A O 1
ATOM 1439 N N . TYR A 1 186 ? 2.775 -3.927 -13.766 1.00 98.12 186 TYR A N 1
ATOM 1440 C CA . TYR A 1 186 ? 1.685 -3.082 -13.310 1.00 98.12 186 TYR A CA 1
ATOM 1441 C C . TYR A 1 186 ? 2.262 -1.805 -12.706 1.00 98.12 186 TYR A C 1
ATOM 1443 O O . TYR A 1 186 ? 3.179 -1.851 -11.881 1.00 98.12 186 TYR A O 1
ATOM 1451 N N . LEU A 1 187 ? 1.705 -0.666 -13.108 1.00 98.50 187 LEU A N 1
ATOM 1452 C CA . LEU A 1 187 ? 1.958 0.622 -12.477 1.00 98.50 187 LEU A CA 1
ATOM 1453 C C . LEU A 1 187 ? 0.771 0.967 -11.586 1.00 98.50 187 LEU A C 1
ATOM 1455 O O . LEU A 1 187 ? -0.354 1.103 -12.069 1.00 98.50 187 LEU A O 1
ATOM 1459 N N . TYR A 1 188 ? 1.047 1.148 -10.304 1.00 98.62 188 TYR A N 1
ATOM 1460 C CA . TYR A 1 188 ? 0.075 1.535 -9.296 1.00 98.62 188 TYR A CA 1
ATOM 1461 C C . TYR A 1 188 ? 0.315 2.964 -8.820 1.00 98.62 188 TYR A C 1
ATOM 1463 O O . TYR A 1 188 ? 1.462 3.404 -8.736 1.00 98.62 188 TYR A O 1
ATOM 1471 N N . HIS A 1 189 ? -0.762 3.657 -8.455 1.00 98.25 189 HIS A N 1
ATOM 1472 C CA . HIS A 1 189 ? -0.713 5.002 -7.892 1.00 98.25 189 HIS A CA 1
ATOM 1473 C C . HIS A 1 189 ? -1.572 5.113 -6.636 1.00 98.25 189 HIS A C 1
ATOM 1475 O O . HIS A 1 189 ? -2.737 4.707 -6.643 1.00 98.25 189 HIS A O 1
ATOM 1481 N N . ARG A 1 190 ? -1.004 5.712 -5.589 1.00 97.19 190 ARG A N 1
ATOM 1482 C CA . ARG A 1 190 ? -1.719 6.189 -4.410 1.00 97.19 190 ARG A CA 1
ATOM 1483 C C . ARG A 1 190 ? -1.966 7.699 -4.541 1.00 97.19 190 ARG A C 1
ATOM 1485 O O . ARG A 1 190 ? -1.016 8.469 -4.398 1.00 97.19 190 ARG A O 1
ATOM 1492 N N . PRO A 1 191 ? -3.218 8.135 -4.771 1.00 94.12 191 PRO A N 1
ATOM 1493 C CA . PRO A 1 191 ? -3.531 9.545 -5.009 1.00 94.12 191 PRO A CA 1
ATOM 1494 C C . PRO A 1 191 ? -3.550 10.405 -3.737 1.00 94.12 191 PRO A C 1
ATOM 1496 O O . PRO A 1 191 ? -3.440 11.625 -3.830 1.00 94.12 191 PRO A O 1
ATOM 1499 N N . GLU A 1 192 ? -3.716 9.790 -2.566 1.00 92.62 192 GLU A N 1
ATOM 1500 C CA . GLU A 1 192 ? -3.877 10.480 -1.284 1.00 92.62 192 GLU A CA 1
ATOM 1501 C C . GLU A 1 192 ? -2.731 10.182 -0.308 1.00 92.62 192 GLU A C 1
ATOM 1503 O O . GLU A 1 192 ? -2.019 9.181 -0.419 1.00 92.62 192 GLU A O 1
ATOM 1508 N N . GLY A 1 193 ? -2.565 11.064 0.677 1.00 89.69 193 GLY A N 1
ATOM 1509 C CA . GLY A 1 193 ? -1.472 11.010 1.642 1.00 89.69 193 GLY A CA 1
ATOM 1510 C C . GLY A 1 193 ? -0.209 11.752 1.183 1.00 89.69 193 GLY A C 1
ATOM 1511 O O . GLY A 1 193 ? -0.150 12.276 0.067 1.00 89.69 193 GLY A O 1
ATOM 1512 N N . PRO A 1 194 ? 0.816 11.821 2.045 1.00 90.88 194 PRO A N 1
ATOM 1513 C CA . PRO A 1 194 ? 2.070 12.507 1.740 1.00 90.88 194 PRO A CA 1
ATOM 1514 C C . PRO A 1 194 ? 2.793 11.869 0.537 1.00 90.88 194 PRO A C 1
ATOM 1516 O O . PRO A 1 194 ? 2.845 10.633 0.437 1.00 90.88 194 PRO A O 1
ATOM 1519 N N . PRO A 1 195 ? 3.431 12.678 -0.331 1.00 90.06 195 PRO A N 1
ATOM 1520 C CA . PRO A 1 195 ? 4.320 12.168 -1.369 1.00 90.06 195 PRO A CA 1
ATOM 1521 C C . PRO A 1 195 ? 5.504 11.394 -0.801 1.00 90.06 195 PRO A C 1
ATOM 1523 O O . PRO A 1 195 ? 5.818 10.313 -1.283 1.00 90.06 195 PRO A O 1
ATOM 1526 N N . ASN A 1 196 ? 6.120 11.908 0.264 1.00 91.94 196 ASN A N 1
ATOM 1527 C CA . ASN A 1 196 ? 7.220 11.253 0.962 1.00 91.94 196 ASN A CA 1
ATOM 1528 C C . ASN A 1 196 ? 7.018 11.351 2.487 1.00 91.94 196 ASN A C 1
ATOM 1530 O O . ASN A 1 196 ? 7.390 12.362 3.089 1.00 91.94 196 ASN A O 1
ATOM 1534 N N . PRO A 1 197 ? 6.464 10.314 3.145 1.00 94.12 197 PRO A N 1
ATOM 1535 C CA . PRO A 1 197 ? 6.307 10.275 4.599 1.00 94.12 197 PRO A CA 1
ATOM 1536 C C . PRO A 1 197 ? 7.594 10.572 5.383 1.00 94.12 197 PRO A C 1
ATOM 1538 O O . PRO A 1 197 ? 7.540 11.180 6.452 1.00 94.12 197 PRO A O 1
ATOM 1541 N N . TYR A 1 198 ? 8.769 10.197 4.859 1.00 93.75 198 TYR A N 1
ATOM 1542 C CA . TYR A 1 198 ? 10.050 10.407 5.544 1.00 93.75 198 TYR A CA 1
ATOM 1543 C C . TYR A 1 198 ? 10.462 11.879 5.645 1.00 93.75 198 TYR A C 1
ATOM 1545 O O . TYR A 1 198 ? 11.310 12.209 6.475 1.00 93.75 198 TYR A O 1
ATOM 1553 N N . ALA A 1 199 ? 9.831 12.773 4.879 1.00 92.88 199 ALA A N 1
ATOM 1554 C CA . ALA A 1 199 ? 10.003 14.214 5.041 1.00 92.88 199 ALA A CA 1
ATOM 1555 C C . ALA A 1 199 ? 9.375 14.753 6.346 1.00 92.88 199 ALA A C 1
ATOM 1557 O O . ALA A 1 199 ? 9.702 15.864 6.766 1.00 92.88 199 ALA A O 1
ATOM 1558 N N . PHE A 1 200 ? 8.526 13.967 7.025 1.00 94.12 200 PHE A N 1
ATOM 1559 C CA . PHE A 1 200 ? 7.798 14.368 8.234 1.00 94.12 200 PHE A CA 1
ATOM 1560 C C . PHE A 1 200 ? 8.101 13.427 9.418 1.00 94.12 200 PHE A C 1
ATOM 1562 O O . PHE A 1 200 ? 7.234 12.685 9.886 1.00 94.12 200 PHE A O 1
ATOM 1569 N N . PRO A 1 201 ? 9.334 13.450 9.958 1.00 94.19 201 PRO A N 1
ATOM 1570 C CA . PRO A 1 201 ? 9.778 12.487 10.968 1.00 94.19 201 PRO A CA 1
ATOM 1571 C C . PRO A 1 201 ? 8.980 12.542 12.277 1.00 94.19 201 PRO A C 1
ATOM 1573 O O . PRO A 1 201 ? 8.829 11.517 12.931 1.00 94.19 201 PRO A O 1
ATOM 1576 N N . VAL A 1 202 ? 8.448 13.708 12.660 1.00 94.75 202 VAL A N 1
ATOM 1577 C CA . VAL A 1 202 ? 7.621 13.846 13.875 1.00 94.75 202 VAL A CA 1
ATOM 1578 C C . VAL A 1 202 ? 6.334 13.030 13.744 1.00 94.75 202 VAL A C 1
ATOM 1580 O O . VAL A 1 202 ? 6.011 12.251 14.633 1.00 94.75 202 VAL A O 1
ATOM 1583 N N . VAL A 1 203 ? 5.664 13.130 12.592 1.00 95.00 203 VAL A N 1
ATOM 1584 C CA . VAL A 1 203 ? 4.438 12.374 12.297 1.00 95.00 203 VAL A CA 1
ATOM 1585 C C . VAL A 1 203 ? 4.722 10.870 12.274 1.00 95.00 203 VAL A C 1
ATOM 1587 O O . VAL A 1 203 ? 3.941 10.079 12.799 1.00 95.00 203 VAL A O 1
ATOM 1590 N N . LEU A 1 204 ? 5.873 10.457 11.731 1.00 95.50 204 LEU A N 1
ATOM 1591 C CA . LEU A 1 204 ? 6.295 9.053 11.744 1.00 95.50 204 LEU A CA 1
ATOM 1592 C C . LEU A 1 204 ? 6.543 8.508 13.154 1.00 95.50 204 LEU A C 1
ATOM 1594 O O . LEU A 1 204 ? 6.205 7.359 13.419 1.00 95.50 204 LEU A O 1
ATOM 1598 N N . ILE A 1 205 ? 7.116 9.309 14.054 1.00 95.06 205 ILE A N 1
ATOM 1599 C CA . ILE A 1 205 ? 7.331 8.905 15.451 1.00 95.06 205 ILE A CA 1
ATOM 1600 C C . ILE A 1 205 ? 5.988 8.715 16.162 1.00 95.06 205 ILE A C 1
ATOM 1602 O O . ILE A 1 205 ? 5.791 7.694 16.821 1.00 95.06 205 ILE A O 1
ATOM 1606 N N . ASP A 1 206 ? 5.056 9.655 15.996 1.00 94.50 206 ASP A N 1
ATOM 1607 C CA . ASP A 1 206 ? 3.732 9.568 16.620 1.00 94.50 206 ASP A CA 1
ATOM 1608 C C . ASP A 1 206 ? 2.959 8.342 16.110 1.00 94.50 206 ASP A C 1
ATOM 1610 O O . ASP A 1 206 ? 2.416 7.549 16.883 1.00 94.50 206 ASP A O 1
ATOM 1614 N N . THR A 1 207 ? 2.969 8.131 14.794 1.00 97.00 207 THR A N 1
ATOM 1615 C CA . THR A 1 207 ? 2.243 7.028 14.147 1.00 97.00 207 THR A CA 1
ATOM 1616 C C . THR A 1 207 ? 2.867 5.658 14.404 1.00 97.00 207 THR A C 1
ATOM 1618 O O . THR A 1 207 ? 2.142 4.665 14.362 1.00 97.00 207 THR A O 1
ATOM 1621 N N . ALA A 1 208 ? 4.156 5.584 14.754 1.00 97.38 208 ALA A N 1
ATOM 1622 C CA . ALA A 1 208 ? 4.798 4.334 15.159 1.00 97.38 208 ALA A CA 1
ATOM 1623 C C . ALA A 1 208 ? 4.165 3.767 16.439 1.00 97.38 208 ALA A C 1
ATOM 1625 O O . ALA A 1 208 ? 3.820 2.588 16.482 1.00 97.38 208 ALA A O 1
ATOM 1626 N N . GLY A 1 209 ? 3.938 4.612 17.454 1.00 97.00 209 GLY A N 1
ATOM 1627 C CA . GLY A 1 209 ? 3.270 4.192 18.693 1.00 97.00 209 GLY A CA 1
ATOM 1628 C C . GLY A 1 209 ? 1.819 3.765 18.457 1.00 97.00 209 GLY A C 1
ATOM 1629 O O . GLY A 1 209 ? 1.341 2.794 19.043 1.00 97.00 209 GLY A O 1
ATOM 1630 N N . VAL A 1 210 ? 1.124 4.446 17.541 1.00 98.12 210 VAL A N 1
ATOM 1631 C CA . VAL A 1 210 ? -0.240 4.072 17.136 1.00 98.12 210 VAL A CA 1
ATOM 1632 C C . VAL A 1 210 ? -0.251 2.714 16.437 1.00 98.12 210 VAL A C 1
ATOM 1634 O O . VAL A 1 210 ? -1.069 1.862 16.778 1.00 98.12 210 VAL A O 1
ATOM 1637 N N . ALA A 1 211 ? 0.662 2.478 15.495 1.00 98.12 211 ALA A N 1
ATOM 1638 C CA . ALA A 1 211 ? 0.783 1.197 14.808 1.00 98.12 211 ALA A CA 1
ATOM 1639 C C . ALA A 1 211 ? 1.175 0.058 15.762 1.00 98.12 211 ALA A C 1
ATOM 1641 O O . ALA A 1 211 ? 0.636 -1.043 15.647 1.00 98.12 211 ALA A O 1
ATOM 1642 N N . GLU A 1 212 ? 2.049 0.318 16.739 1.00 97.88 212 GLU A N 1
ATOM 1643 C CA . GLU A 1 212 ? 2.392 -0.637 17.797 1.00 97.88 212 GLU A CA 1
ATOM 1644 C C . GLU A 1 212 ? 1.155 -1.020 18.619 1.00 97.88 212 GLU A C 1
ATOM 1646 O O . GLU A 1 212 ? 0.897 -2.209 18.807 1.00 97.88 212 GLU A O 1
ATOM 1651 N N . ALA A 1 213 ? 0.339 -0.044 19.032 1.00 97.00 213 ALA A N 1
ATOM 1652 C CA . ALA A 1 213 ? -0.916 -0.306 19.735 1.00 97.00 213 ALA A CA 1
ATOM 1653 C C . ALA A 1 213 ? -1.901 -1.120 18.876 1.00 97.00 213 ALA A C 1
ATOM 1655 O O . ALA A 1 213 ? -2.456 -2.115 19.345 1.00 97.00 213 ALA A O 1
ATOM 1656 N N . VAL A 1 214 ? -2.074 -0.758 17.597 1.00 97.56 214 VAL A N 1
ATOM 1657 C CA . VAL A 1 214 ? -2.917 -1.508 16.649 1.00 97.56 214 VAL A CA 1
ATOM 1658 C C . VAL A 1 214 ? -2.434 -2.953 16.523 1.00 97.56 214 VAL A C 1
ATOM 1660 O O . VAL A 1 214 ? -3.240 -3.876 16.630 1.00 97.56 214 VAL A O 1
ATOM 1663 N N . ASN A 1 215 ? -1.133 -3.171 16.332 1.00 97.06 215 ASN A N 1
ATOM 1664 C CA . ASN A 1 215 ? -0.545 -4.504 16.220 1.00 97.06 215 ASN A CA 1
ATOM 1665 C C . ASN A 1 215 ? -0.686 -5.304 17.523 1.00 97.06 215 ASN A C 1
ATOM 1667 O O . ASN A 1 215 ? -1.036 -6.480 17.473 1.00 97.06 215 ASN A O 1
ATOM 1671 N N . ALA A 1 216 ? -0.500 -4.670 18.683 1.00 95.25 216 ALA A N 1
ATOM 1672 C CA . ALA A 1 216 ? -0.665 -5.309 19.987 1.00 95.25 216 ALA A CA 1
ATOM 1673 C C . ALA A 1 216 ? -2.116 -5.741 20.263 1.00 95.25 216 ALA A C 1
ATOM 1675 O O . ALA A 1 216 ? -2.343 -6.754 20.925 1.00 95.25 216 ALA A O 1
ATOM 1676 N N . TRP A 1 217 ? -3.103 -4.998 19.757 1.00 93.94 217 TRP A N 1
ATOM 1677 C CA . TRP A 1 217 ? -4.527 -5.330 19.895 1.00 93.94 217 TRP A CA 1
ATOM 1678 C C . TRP A 1 217 ? -5.064 -6.225 18.773 1.00 93.94 217 TRP A C 1
ATOM 1680 O O . TRP A 1 217 ? -6.193 -6.716 18.851 1.00 93.94 217 TRP A O 1
ATOM 1690 N N . THR A 1 218 ? -4.294 -6.425 17.704 1.00 93.75 218 THR A N 1
ATOM 1691 C CA . THR A 1 218 ? -4.730 -7.219 16.558 1.00 93.75 218 THR A CA 1
ATOM 1692 C C . THR A 1 218 ? -4.721 -8.704 16.907 1.00 93.75 218 THR A C 1
ATOM 1694 O O . THR A 1 218 ? -3.699 -9.287 17.258 1.00 93.75 218 THR A O 1
ATOM 1697 N N . ALA A 1 219 ? -5.878 -9.339 16.744 1.00 90.62 219 ALA A N 1
ATOM 1698 C CA . ALA A 1 219 ? -6.080 -10.770 16.907 1.00 90.62 219 ALA A CA 1
ATOM 1699 C C . ALA A 1 219 ? -6.756 -11.349 15.649 1.00 90.62 219 ALA A C 1
ATOM 1701 O O . ALA A 1 219 ? -7.259 -10.597 14.803 1.00 90.62 219 ALA A O 1
ATOM 1702 N N . PRO A 1 220 ? -6.792 -12.684 15.479 1.00 88.94 220 PRO A N 1
ATOM 1703 C CA . PRO A 1 220 ? -7.546 -13.297 14.392 1.00 88.94 220 PRO A CA 1
ATOM 1704 C C . PRO A 1 220 ? -9.013 -12.840 14.401 1.00 88.94 220 PRO A C 1
ATOM 1706 O O . PRO A 1 220 ? -9.716 -13.004 15.394 1.00 88.94 220 PRO A O 1
ATOM 1709 N N . GLY A 1 221 ? -9.475 -12.275 13.284 1.00 87.88 221 GLY A N 1
ATOM 1710 C CA . GLY A 1 221 ? -10.841 -11.760 13.138 1.00 87.88 221 GLY A CA 1
ATOM 1711 C C . GLY A 1 221 ? -11.031 -10.287 13.521 1.00 87.88 221 GLY A C 1
ATOM 1712 O O . GLY A 1 221 ? -12.093 -9.741 13.230 1.00 87.88 221 GLY A O 1
ATOM 1713 N N . THR A 1 222 ? -10.021 -9.619 14.092 1.00 92.88 222 THR A N 1
ATOM 1714 C CA . THR A 1 222 ? -10.078 -8.173 14.350 1.00 92.88 222 THR A CA 1
ATOM 1715 C C . THR A 1 222 ? -10.231 -7.399 13.042 1.00 92.88 222 THR A C 1
ATOM 1717 O O . THR A 1 222 ? -9.512 -7.643 12.071 1.00 92.88 222 THR A O 1
ATOM 1720 N N . THR A 1 223 ? -11.164 -6.448 13.023 1.00 95.62 223 THR A N 1
ATOM 1721 C CA . THR A 1 223 ? -11.300 -5.476 11.933 1.00 95.62 223 THR A CA 1
ATOM 1722 C C . THR A 1 223 ? -10.501 -4.230 12.286 1.00 95.62 223 THR A C 1
ATOM 1724 O O . THR A 1 223 ? -10.772 -3.611 13.311 1.00 95.62 223 THR A O 1
ATOM 1727 N N . VAL A 1 224 ? -9.546 -3.840 11.444 1.00 97.38 224 VAL A N 1
ATOM 1728 C CA . VAL A 1 224 ? -8.850 -2.554 11.568 1.00 97.38 224 VAL A CA 1
ATOM 1729 C C . VAL A 1 224 ? -9.464 -1.576 10.578 1.00 97.38 224 VAL A C 1
ATOM 1731 O O . VAL A 1 224 ? -9.465 -1.819 9.375 1.00 97.38 224 VAL A O 1
ATOM 1734 N N . PHE A 1 225 ? -10.005 -0.477 11.084 1.00 97.38 225 PHE A N 1
ATOM 1735 C CA . PHE A 1 225 ? -10.568 0.605 10.294 1.00 97.38 225 PHE A CA 1
ATOM 1736 C C . PHE A 1 225 ? -9.656 1.827 10.368 1.00 97.38 225 PHE A C 1
ATOM 1738 O O . PHE A 1 225 ? -9.411 2.362 11.445 1.00 97.38 225 PHE A O 1
ATOM 1745 N N . LEU A 1 226 ? -9.164 2.279 9.222 1.00 97.62 226 LEU A N 1
ATOM 1746 C CA . LEU A 1 226 ? -8.341 3.473 9.079 1.00 97.62 226 LEU A CA 1
ATOM 1747 C C . LEU A 1 226 ? -9.235 4.560 8.478 1.00 97.62 226 LEU A C 1
ATOM 1749 O O . LEU A 1 226 ? -9.787 4.385 7.394 1.00 97.62 226 LEU A O 1
ATOM 1753 N N . SER A 1 227 ? -9.441 5.648 9.215 1.00 96.12 227 SER A N 1
ATOM 1754 C CA . SER A 1 227 ? -10.499 6.629 8.921 1.00 96.12 227 SER A CA 1
ATOM 1755 C C . SER A 1 227 ? -10.405 7.291 7.542 1.00 96.12 227 SER A C 1
ATOM 1757 O O . SER A 1 227 ? -11.444 7.548 6.934 1.00 96.12 227 SER A O 1
ATOM 1759 N N . THR A 1 228 ? -9.189 7.526 7.046 1.00 96.06 228 THR A N 1
ATOM 1760 C CA . THR A 1 228 ? -8.895 8.143 5.743 1.00 96.06 228 THR A CA 1
ATOM 1761 C C . THR A 1 228 ? -7.710 7.451 5.059 1.00 96.06 228 THR A C 1
ATOM 1763 O O . THR A 1 228 ? -6.914 6.798 5.748 1.00 96.06 228 THR A O 1
ATOM 1766 N N . PRO A 1 229 ? -7.519 7.619 3.735 1.00 96.12 229 PRO A N 1
ATOM 1767 C CA . PRO A 1 229 ? -6.337 7.112 3.035 1.00 96.12 229 PRO A CA 1
ATOM 1768 C C . PRO A 1 229 ? -5.027 7.743 3.531 1.00 96.12 229 PRO A C 1
ATOM 1770 O O . PRO A 1 229 ? -4.002 7.066 3.611 1.00 96.12 229 PRO A O 1
ATOM 1773 N N . ASP A 1 230 ? -5.062 9.014 3.945 1.00 95.56 230 ASP A N 1
ATOM 1774 C CA . ASP A 1 230 ? -3.927 9.682 4.595 1.00 95.56 230 ASP A CA 1
ATOM 1775 C C . ASP A 1 230 ? -3.567 9.010 5.933 1.00 95.56 230 ASP A C 1
ATOM 1777 O O . ASP A 1 230 ? -2.427 8.586 6.125 1.00 95.56 230 ASP A O 1
ATOM 1781 N N . THR A 1 231 ? -4.551 8.784 6.814 1.00 96.19 231 THR A N 1
ATOM 1782 C CA . THR A 1 231 ? -4.337 8.044 8.073 1.00 96.19 231 THR A CA 1
ATOM 1783 C C . THR A 1 231 ? -3.802 6.640 7.810 1.00 96.19 231 THR A C 1
ATOM 1785 O O . THR A 1 231 ? -2.885 6.172 8.489 1.00 96.19 231 THR A O 1
ATOM 1788 N N . ALA A 1 232 ? -4.352 5.968 6.799 1.00 97.50 232 ALA A N 1
ATOM 1789 C CA . ALA A 1 232 ? -3.920 4.639 6.409 1.00 97.50 232 ALA A CA 1
ATOM 1790 C C . ALA A 1 232 ? -2.482 4.609 5.877 1.00 97.50 232 ALA A C 1
ATOM 1792 O O . ALA A 1 232 ? -1.763 3.652 6.147 1.00 97.50 232 ALA A O 1
ATOM 1793 N N . THR A 1 233 ? -2.037 5.662 5.192 1.00 97.25 233 THR A N 1
ATOM 1794 C CA . THR A 1 233 ? -0.648 5.808 4.740 1.00 97.25 233 THR A CA 1
ATOM 1795 C C . THR A 1 233 ? 0.301 5.966 5.926 1.00 97.25 233 THR A C 1
ATOM 1797 O O . THR A 1 233 ? 1.273 5.219 6.045 1.00 97.25 233 THR A O 1
ATOM 1800 N N . TRP A 1 234 ? -0.004 6.899 6.831 1.00 97.50 234 TRP A N 1
ATOM 1801 C CA . TRP A 1 234 ? 0.840 7.214 7.985 1.00 97.50 234 TRP A CA 1
ATOM 1802 C C . TRP A 1 234 ? 1.002 6.059 8.963 1.00 97.50 234 TRP A C 1
ATOM 1804 O O . TRP A 1 234 ? 2.092 5.816 9.464 1.00 97.50 234 TRP A O 1
ATOM 1814 N N . VAL A 1 235 ? -0.082 5.342 9.239 1.00 97.69 235 VAL A N 1
ATOM 1815 C CA . VAL A 1 235 ? -0.075 4.228 10.192 1.00 97.69 235 VAL A CA 1
ATOM 1816 C C . VAL A 1 235 ? 0.364 2.938 9.496 1.00 97.69 235 VAL A C 1
ATOM 1818 O O . VAL A 1 235 ? 1.087 2.128 10.070 1.00 97.69 235 VAL A O 1
ATOM 1821 N N . GLY A 1 236 ? -0.016 2.771 8.228 1.00 97.25 236 GLY A N 1
ATOM 1822 C CA . GLY A 1 236 ? 0.305 1.608 7.409 1.00 97.25 236 GLY A CA 1
ATOM 1823 C C . GLY A 1 236 ? 1.791 1.420 7.120 1.00 97.25 236 GLY A C 1
ATOM 1824 O O . GLY A 1 236 ? 2.237 0.278 6.990 1.00 97.25 236 GLY A O 1
ATOM 1825 N N . ILE A 1 237 ? 2.563 2.514 7.045 1.00 97.12 237 ILE A N 1
ATOM 1826 C CA . ILE A 1 237 ? 4.012 2.480 6.779 1.00 97.12 237 ILE A CA 1
ATOM 1827 C C . ILE A 1 237 ? 4.786 1.653 7.817 1.00 97.12 237 ILE A C 1
ATOM 1829 O O . ILE A 1 237 ? 5.845 1.113 7.507 1.00 97.12 237 ILE A O 1
ATOM 1833 N N . HIS A 1 238 ? 4.235 1.494 9.022 1.00 97.38 238 HIS A N 1
ATOM 1834 C CA . HIS A 1 238 ? 4.823 0.740 10.135 1.00 97.38 238 HIS A CA 1
ATOM 1835 C C . HIS A 1 238 ? 4.485 -0.758 10.118 1.00 97.38 238 HIS A C 1
ATOM 1837 O O . HIS A 1 238 ? 4.645 -1.432 11.130 1.00 97.38 238 HIS A O 1
ATOM 1843 N N . ASP A 1 239 ? 4.021 -1.270 8.976 1.00 95.81 239 ASP A N 1
ATOM 1844 C CA . ASP A 1 239 ? 3.711 -2.682 8.738 1.00 95.81 239 ASP A CA 1
ATOM 1845 C C . ASP A 1 239 ? 2.656 -3.256 9.703 1.00 95.81 239 ASP A C 1
ATOM 1847 O O . ASP A 1 239 ? 2.932 -3.916 10.712 1.00 95.81 239 ASP A O 1
ATOM 1851 N N . LEU A 1 240 ? 1.389 -2.989 9.380 1.00 96.19 240 LEU A N 1
ATOM 1852 C CA . LEU A 1 240 ? 0.267 -3.533 10.133 1.00 96.19 240 LEU A CA 1
ATOM 1853 C C . LEU A 1 240 ? 0.112 -5.035 9.878 1.00 96.19 240 LEU A C 1
ATOM 1855 O O . LEU A 1 240 ? 0.032 -5.501 8.740 1.00 96.19 240 LEU A O 1
ATOM 1859 N N . THR A 1 241 ? -0.023 -5.779 10.971 1.00 92.94 241 THR A N 1
ATOM 1860 C CA . THR A 1 241 ? -0.200 -7.240 10.998 1.00 92.94 241 THR A CA 1
ATOM 1861 C C . THR A 1 241 ? -1.645 -7.684 10.738 1.00 92.94 241 THR A C 1
ATOM 1863 O O . THR A 1 241 ? -1.921 -8.874 10.545 1.00 92.94 241 THR A O 1
ATOM 1866 N N . ALA A 1 242 ? -2.585 -6.737 10.731 1.00 92.94 242 ALA A N 1
ATOM 1867 C CA . ALA A 1 242 ? -3.998 -6.995 10.515 1.00 92.94 242 ALA A CA 1
ATOM 1868 C C . ALA A 1 242 ? -4.290 -7.486 9.092 1.00 92.94 242 ALA A C 1
ATOM 1870 O O . ALA A 1 242 ? -3.810 -6.943 8.104 1.00 92.94 242 ALA A O 1
ATOM 1871 N N . ARG A 1 243 ? -5.147 -8.508 8.993 1.00 91.31 243 ARG A N 1
ATOM 1872 C CA . ARG A 1 243 ? -5.571 -9.100 7.710 1.00 91.31 243 ARG A CA 1
ATOM 1873 C C . ARG A 1 243 ? -6.910 -8.582 7.197 1.00 91.31 243 ARG A C 1
ATOM 1875 O O . ARG A 1 243 ? -7.259 -8.834 6.052 1.00 91.31 243 ARG A O 1
ATOM 1882 N N . ASN A 1 244 ? -7.681 -7.915 8.050 1.00 94.69 244 ASN A N 1
ATOM 1883 C CA . ASN A 1 244 ? -8.963 -7.321 7.695 1.00 94.69 244 ASN A CA 1
ATOM 1884 C C . ASN A 1 244 ? -8.867 -5.815 7.928 1.00 94.69 244 ASN A C 1
ATOM 1886 O O . ASN A 1 244 ? -9.211 -5.323 9.003 1.00 94.69 244 ASN A O 1
ATOM 1890 N N . ILE A 1 245 ? -8.317 -5.121 6.933 1.00 97.25 245 ILE A N 1
ATOM 1891 C CA . ILE A 1 245 ? -8.117 -3.675 6.952 1.00 97.25 245 ILE A CA 1
ATOM 1892 C C . ILE A 1 245 ? -9.163 -3.032 6.048 1.00 97.25 245 ILE A C 1
ATOM 1894 O O . ILE A 1 245 ? -9.368 -3.460 4.913 1.00 97.25 245 ILE A O 1
ATOM 1898 N N . LEU A 1 246 ? -9.822 -2.005 6.567 1.00 96.88 246 LEU A N 1
ATOM 1899 C CA . LEU A 1 246 ? -10.790 -1.179 5.862 1.00 96.88 246 LEU A CA 1
ATOM 1900 C C . LEU A 1 246 ? -10.301 0.267 5.909 1.00 96.88 246 LEU A C 1
ATOM 1902 O O . LEU A 1 246 ? -9.904 0.744 6.969 1.00 96.88 246 LEU A O 1
ATOM 1906 N N . VAL A 1 247 ? -10.360 0.964 4.778 1.00 97.06 247 VAL A N 1
ATOM 1907 C CA . VAL A 1 247 ? -9.985 2.379 4.677 1.00 97.06 247 VAL A CA 1
ATOM 1908 C C . VAL A 1 247 ? -11.228 3.187 4.318 1.00 97.06 247 VAL A C 1
ATOM 1910 O O . VAL A 1 247 ? -11.943 2.847 3.373 1.00 97.06 247 VAL A O 1
ATOM 1913 N N . GLY A 1 248 ? -11.531 4.199 5.129 1.00 95.00 248 GLY A N 1
ATOM 1914 C CA . GLY A 1 248 ? -12.633 5.133 4.910 1.00 95.00 248 GLY A CA 1
ATOM 1915 C C . GLY A 1 248 ? -12.217 6.371 4.117 1.00 95.00 248 GLY A C 1
ATOM 1916 O O . GLY A 1 248 ? -11.090 6.471 3.650 1.00 95.00 248 GLY A O 1
ATOM 1917 N N . ASP A 1 249 ? -13.138 7.326 4.003 1.00 92.50 249 ASP A N 1
ATOM 1918 C CA . ASP A 1 249 ? -12.935 8.656 3.403 1.00 92.50 249 ASP A CA 1
ATOM 1919 C C . ASP A 1 249 ? -13.191 9.792 4.419 1.00 92.50 249 ASP A C 1
ATOM 1921 O O . ASP A 1 249 ? -13.410 10.941 4.046 1.00 92.50 249 ASP A O 1
ATOM 1925 N N . GLY A 1 250 ? -13.224 9.462 5.716 1.00 89.38 250 GLY A N 1
ATOM 1926 C CA . GLY A 1 250 ? -13.539 10.390 6.804 1.00 89.38 250 GLY A CA 1
ATOM 1927 C C . GLY A 1 250 ? -15.031 10.671 7.021 1.00 89.38 250 GLY A C 1
ATOM 1928 O O . GLY A 1 250 ? -15.371 11.325 8.004 1.00 89.38 250 GLY A O 1
ATOM 1929 N N . THR A 1 251 ? -15.935 10.164 6.172 1.00 88.12 251 THR A N 1
ATOM 1930 C CA . THR A 1 251 ? -17.377 10.457 6.263 1.00 88.12 251 THR A CA 1
ATOM 1931 C C . THR A 1 251 ? -18.172 9.403 7.037 1.00 88.12 251 THR A C 1
ATOM 1933 O O . THR A 1 251 ? -17.900 8.195 6.976 1.00 88.12 251 THR A O 1
ATOM 1936 N N . ALA A 1 252 ? -19.256 9.835 7.692 1.00 85.25 252 ALA A N 1
ATOM 1937 C CA . ALA A 1 252 ? -20.201 8.922 8.339 1.00 85.25 252 ALA A CA 1
ATOM 1938 C C . ALA A 1 252 ? -20.826 7.887 7.378 1.00 85.25 252 ALA A C 1
ATOM 1940 O O . ALA A 1 252 ? -21.080 6.747 7.773 1.00 85.25 252 ALA A O 1
ATOM 1941 N N . ALA A 1 253 ? -21.064 8.257 6.115 1.00 89.00 253 ALA A N 1
ATOM 1942 C CA . ALA A 1 253 ? -21.719 7.394 5.131 1.00 89.00 253 ALA A CA 1
ATOM 1943 C C . ALA A 1 253 ? -20.840 6.205 4.713 1.00 89.00 253 ALA A C 1
ATOM 1945 O O . ALA A 1 253 ? -21.307 5.061 4.685 1.00 89.00 253 ALA A O 1
ATOM 1946 N N . THR A 1 254 ? -19.563 6.452 4.410 1.00 89.50 254 THR A N 1
ATOM 1947 C CA . THR A 1 254 ? -18.620 5.381 4.059 1.00 89.50 254 THR A CA 1
ATOM 1948 C C . THR A 1 254 ? -18.354 4.478 5.249 1.00 89.50 254 THR A C 1
ATOM 1950 O O . THR A 1 254 ? -18.362 3.257 5.099 1.00 89.50 254 THR A O 1
ATOM 1953 N N . MET A 1 255 ? -18.196 5.050 6.438 1.00 87.69 255 MET A N 1
ATOM 1954 C CA . MET A 1 255 ? -18.033 4.268 7.654 1.00 87.69 255 MET A CA 1
ATOM 1955 C C . MET A 1 255 ? -19.232 3.354 7.921 1.00 87.69 255 MET A C 1
ATOM 1957 O O . MET A 1 255 ? -19.036 2.170 8.186 1.00 87.69 255 MET A O 1
ATOM 1961 N N . ASP A 1 256 ? -20.463 3.860 7.816 1.00 91.38 256 ASP A N 1
ATOM 1962 C CA . ASP A 1 256 ? -21.646 3.029 8.020 1.00 91.38 256 ASP A CA 1
ATOM 1963 C C . ASP A 1 256 ? -21.706 1.886 6.999 1.00 91.38 256 ASP A C 1
ATOM 1965 O O . ASP A 1 256 ? -21.884 0.732 7.374 1.00 91.38 256 ASP A O 1
ATOM 1969 N N . ARG A 1 257 ? -21.430 2.160 5.720 1.00 94.38 257 ARG A N 1
ATOM 1970 C CA . ARG A 1 257 ? -21.338 1.120 4.684 1.00 94.38 257 ARG A CA 1
ATOM 1971 C C . ARG A 1 257 ? -20.287 0.046 5.004 1.00 94.38 257 ARG A C 1
ATOM 1973 O O . ARG A 1 257 ? -20.521 -1.126 4.726 1.00 94.38 257 ARG A O 1
ATOM 1980 N N . LEU A 1 258 ? -19.130 0.433 5.541 1.00 94.00 258 LEU A N 1
ATOM 1981 C CA . LEU A 1 258 ? -18.010 -0.480 5.797 1.00 94.00 258 LEU A CA 1
ATOM 1982 C C . LEU A 1 258 ? -18.158 -1.267 7.107 1.00 94.00 258 LEU A C 1
ATOM 1984 O O . LEU A 1 258 ? -17.732 -2.425 7.176 1.00 94.00 258 LEU A O 1
ATOM 1988 N N . LEU A 1 259 ? -18.745 -0.645 8.134 1.00 93.44 259 LEU A N 1
ATOM 1989 C CA . LEU A 1 259 ? -18.763 -1.160 9.503 1.00 93.44 259 LEU A CA 1
ATOM 1990 C C . LEU A 1 259 ? -20.134 -1.607 10.006 1.00 93.44 259 LEU A C 1
ATOM 1992 O O . LEU A 1 259 ? -20.156 -2.288 11.026 1.00 93.44 259 LEU A O 1
ATOM 1996 N N . ARG A 1 260 ? -21.259 -1.273 9.359 1.00 91.25 260 ARG A N 1
ATOM 1997 C CA . ARG A 1 260 ? -22.613 -1.591 9.868 1.00 91.25 260 ARG A CA 1
ATOM 1998 C C . ARG A 1 260 ? -22.782 -3.067 10.229 1.00 91.25 260 ARG A C 1
ATOM 2000 O O . ARG A 1 260 ? -23.264 -3.369 11.315 1.00 91.25 260 ARG A O 1
ATOM 2007 N N . ASP A 1 261 ? -22.326 -3.958 9.355 1.00 90.94 261 ASP A N 1
ATOM 2008 C CA . ASP A 1 261 ? -22.485 -5.409 9.521 1.00 90.94 261 ASP A CA 1
ATOM 2009 C C . ASP A 1 261 ? -21.256 -6.075 10.166 1.00 90.94 261 ASP A C 1
ATOM 2011 O O . ASP A 1 261 ? -21.153 -7.301 10.225 1.00 90.94 261 ASP A O 1
ATOM 2015 N N . ARG A 1 262 ? -20.288 -5.279 10.638 1.00 91.88 262 ARG A N 1
ATOM 2016 C CA . ARG A 1 262 ? -19.087 -5.786 11.309 1.00 91.88 262 ARG A CA 1
ATOM 2017 C C . ARG A 1 262 ? -19.361 -5.951 12.793 1.00 91.88 262 ARG A C 1
ATOM 2019 O O . ARG A 1 262 ? -19.777 -5.004 13.457 1.00 91.88 262 ARG A O 1
ATOM 2026 N N . THR A 1 263 ? -19.097 -7.145 13.299 1.00 90.81 263 THR A N 1
ATOM 2027 C CA . THR A 1 263 ? -19.147 -7.499 14.719 1.00 90.81 263 THR A CA 1
ATOM 2028 C C . THR A 1 2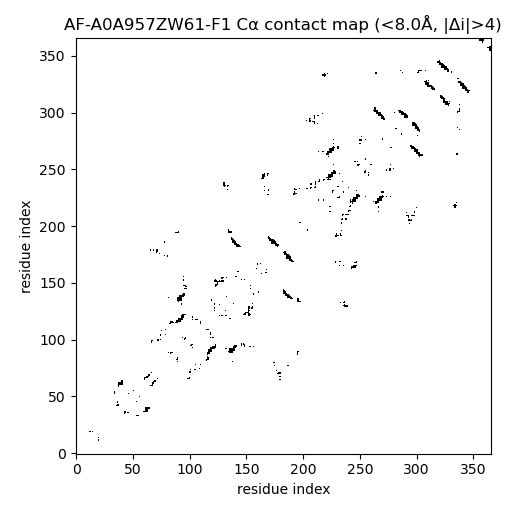63 ? -17.760 -7.937 15.196 1.00 90.81 263 THR A C 1
ATOM 2030 O O . THR A 1 263 ? -16.816 -8.029 14.410 1.00 90.81 263 THR A O 1
ATOM 2033 N N . GLY A 1 264 ? -17.627 -8.196 16.494 1.00 89.75 264 GLY A N 1
ATOM 2034 C CA . GLY A 1 264 ? -16.375 -8.560 17.144 1.00 89.75 264 GLY A CA 1
ATOM 2035 C C . GLY A 1 264 ? -15.522 -7.345 17.503 1.00 89.75 264 GLY A C 1
ATOM 2036 O O . GLY A 1 264 ? -16.036 -6.259 17.778 1.00 89.75 264 GLY A O 1
ATOM 2037 N N . THR A 1 265 ? -14.208 -7.554 17.538 1.00 92.50 265 THR A N 1
ATOM 2038 C CA . THR A 1 265 ? -13.230 -6.511 17.857 1.00 92.50 265 THR A CA 1
ATOM 2039 C C . THR A 1 265 ? -13.005 -5.600 16.652 1.00 92.50 265 THR A C 1
ATOM 2041 O O . THR A 1 265 ? -12.646 -6.066 15.565 1.00 92.50 265 THR A O 1
ATOM 2044 N N . ILE A 1 266 ? -13.169 -4.295 16.859 1.00 94.56 266 ILE A N 1
ATOM 2045 C CA . ILE A 1 266 ? -12.908 -3.253 15.865 1.00 94.56 266 ILE A CA 1
ATOM 2046 C C . ILE A 1 266 ? -11.847 -2.314 16.438 1.00 94.56 266 ILE A C 1
ATOM 2048 O O . ILE A 1 266 ? -12.051 -1.728 17.494 1.00 94.56 266 ILE A O 1
ATOM 2052 N N . ILE A 1 267 ? -10.727 -2.146 15.742 1.00 96.44 267 ILE A N 1
ATOM 2053 C CA . ILE A 1 267 ? -9.740 -1.108 16.049 1.00 96.44 267 ILE A CA 1
ATOM 2054 C C . ILE A 1 267 ? -9.944 0.005 15.034 1.00 96.44 267 ILE A C 1
ATOM 2056 O O . ILE A 1 267 ? -9.761 -0.220 13.841 1.00 96.44 267 ILE A O 1
ATOM 2060 N N . ALA A 1 268 ? -10.329 1.191 15.484 1.00 96.62 268 ALA A N 1
ATOM 2061 C CA . ALA A 1 268 ? -10.476 2.349 14.617 1.00 96.62 268 ALA A CA 1
ATOM 2062 C C . ALA A 1 268 ? -9.326 3.323 14.843 1.00 96.62 268 ALA A C 1
ATOM 2064 O O . ALA A 1 268 ? -9.061 3.706 15.979 1.00 96.62 268 ALA A O 1
ATOM 2065 N N . VAL A 1 269 ? -8.669 3.740 13.764 1.00 97.62 269 VAL A N 1
ATOM 2066 C CA . VAL A 1 269 ? -7.617 4.753 13.799 1.00 97.62 269 VAL A CA 1
ATOM 2067 C C . VAL A 1 269 ? -8.124 6.027 13.141 1.00 97.62 269 VAL A C 1
ATOM 2069 O O . VAL A 1 269 ? -8.489 6.046 11.961 1.00 97.62 269 VAL A O 1
ATOM 2072 N N . THR A 1 270 ? -8.173 7.089 13.935 1.00 95.81 270 THR A N 1
ATOM 2073 C CA . THR A 1 270 ? -8.754 8.391 13.588 1.00 95.81 270 THR A CA 1
ATOM 2074 C C . THR A 1 270 ? -7.728 9.506 13.751 1.00 95.81 270 THR A C 1
ATOM 2076 O O . THR A 1 270 ? -6.794 9.368 14.542 1.00 95.81 270 THR A O 1
ATOM 2079 N N . ARG A 1 271 ? -7.918 10.606 13.017 1.00 93.19 271 ARG A N 1
ATOM 2080 C CA . ARG A 1 271 ? -7.268 11.904 13.271 1.00 93.19 271 ARG A CA 1
ATOM 2081 C C . ARG A 1 271 ? -8.267 12.906 13.848 1.00 93.19 271 ARG A C 1
ATOM 2083 O O . ARG A 1 271 ? -9.481 12.686 13.782 1.00 93.19 271 ARG A O 1
ATOM 2090 N N . TYR A 1 272 ? -7.770 14.027 14.379 1.00 85.81 272 TYR A N 1
ATOM 2091 C CA . TYR A 1 272 ? -8.609 15.106 14.929 1.00 85.81 272 TYR A CA 1
ATOM 2092 C C . TYR A 1 272 ? -9.667 15.647 13.952 1.00 85.81 272 TYR A C 1
ATOM 2094 O O . TYR A 1 272 ? -10.656 16.234 14.385 1.00 85.81 272 TYR A O 1
ATOM 2102 N N . ASP A 1 273 ? -9.462 15.485 12.647 1.00 85.25 273 ASP A N 1
ATOM 2103 C CA . ASP A 1 273 ? -10.332 15.962 11.573 1.00 85.25 273 ASP A CA 1
ATOM 2104 C C . ASP A 1 273 ? -11.431 14.958 11.187 1.00 85.25 273 ASP A C 1
ATOM 2106 O O . ASP A 1 273 ? -12.216 15.225 10.280 1.00 85.25 273 ASP A O 1
ATOM 2110 N N . THR A 1 274 ? -11.553 13.842 11.916 1.00 88.12 274 THR A N 1
ATOM 2111 C CA . THR A 1 274 ? -12.580 12.807 11.688 1.00 88.12 274 THR A CA 1
ATOM 2112 C C . THR A 1 274 ? -13.555 12.619 12.869 1.00 88.12 274 THR A C 1
ATOM 2114 O O . THR A 1 274 ? -13.823 11.484 13.276 1.00 88.12 274 THR A O 1
ATOM 2117 N N . PRO A 1 275 ? -14.147 13.692 13.443 1.00 88.50 275 PRO A N 1
ATOM 2118 C CA . PRO A 1 275 ? -15.029 13.577 14.611 1.00 88.50 275 PRO A CA 1
ATOM 2119 C C . PRO A 1 275 ? -16.287 12.739 14.334 1.00 88.50 275 PRO A C 1
ATOM 2121 O O . PRO A 1 275 ? -16.732 11.992 15.204 1.00 88.50 275 PRO A O 1
ATOM 2124 N N . GLU A 1 276 ? -16.811 12.773 13.104 1.00 87.94 276 GLU A N 1
ATOM 2125 C CA . GLU A 1 276 ? -17.958 11.948 12.702 1.00 87.94 276 GLU A CA 1
ATOM 2126 C C . GLU A 1 276 ? -17.685 10.447 12.872 1.00 87.94 276 GLU A C 1
ATOM 2128 O O . GLU A 1 276 ? -18.583 9.689 13.249 1.00 87.94 276 GLU A O 1
ATOM 2133 N N . VAL A 1 277 ? -16.437 10.022 12.625 1.00 85.94 277 VAL A N 1
ATOM 2134 C CA . VAL A 1 277 ? -16.004 8.629 12.785 1.00 85.94 277 VAL A CA 1
ATOM 2135 C C . VAL A 1 277 ? -16.060 8.209 14.247 1.00 85.94 277 VAL A C 1
ATOM 2137 O O . VAL A 1 277 ? -16.618 7.161 14.584 1.00 85.94 277 VAL A O 1
ATOM 2140 N N . GLN A 1 278 ? -15.529 9.055 15.127 1.00 86.00 278 GLN A N 1
ATOM 2141 C CA . GLN A 1 278 ? -15.529 8.801 16.563 1.00 8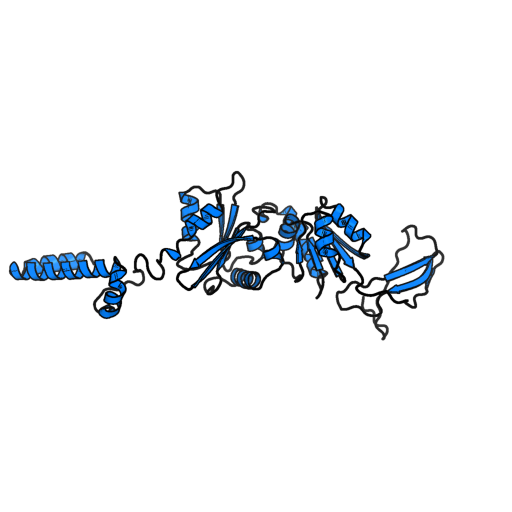6.00 278 GLN A CA 1
ATOM 2142 C C . GLN A 1 278 ? -16.955 8.749 17.127 1.00 86.00 278 GLN A C 1
ATOM 2144 O O . GLN A 1 278 ? -17.283 7.829 17.879 1.00 86.00 278 GLN A O 1
ATOM 2149 N N . ASP A 1 279 ? -17.819 9.684 16.727 1.00 89.75 279 ASP A N 1
ATOM 2150 C CA . ASP A 1 279 ? -19.200 9.763 17.209 1.00 89.75 279 ASP A CA 1
ATOM 2151 C C . ASP A 1 279 ? -20.032 8.547 16.784 1.00 89.75 279 ASP A C 1
ATOM 2153 O O . ASP A 1 279 ? -20.781 7.983 17.587 1.00 89.75 279 ASP A O 1
ATOM 2157 N N . TYR A 1 280 ? -19.876 8.082 15.542 1.00 90.88 280 TYR A N 1
ATOM 2158 C CA . TYR A 1 280 ? -20.557 6.874 15.075 1.00 90.88 280 TYR A CA 1
ATOM 2159 C C . TYR A 1 280 ? -20.156 5.634 15.869 1.00 90.88 280 TYR A C 1
ATOM 2161 O O . TYR A 1 280 ? -21.032 4.852 16.251 1.00 90.88 280 TYR A O 1
ATOM 2169 N N . LEU A 1 281 ? -18.852 5.442 16.097 1.00 89.38 281 LEU A N 1
ATOM 2170 C CA . LEU A 1 281 ? -18.332 4.278 16.811 1.00 89.38 281 LEU A CA 1
ATOM 2171 C C . LEU A 1 281 ? -18.787 4.292 18.268 1.00 89.38 281 LEU A C 1
ATOM 2173 O O . LEU A 1 281 ? -19.333 3.295 18.730 1.00 89.38 281 LEU A O 1
ATOM 2177 N N . ARG A 1 282 ? -18.691 5.441 18.947 1.00 89.38 282 ARG A N 1
ATOM 2178 C CA . ARG A 1 282 ? -19.184 5.612 20.324 1.00 89.38 282 ARG A CA 1
ATOM 2179 C C . ARG A 1 282 ? -20.689 5.378 20.458 1.00 89.38 282 ARG A C 1
ATOM 2181 O O . ARG A 1 282 ? -21.142 4.938 21.507 1.00 89.38 282 ARG A O 1
ATOM 2188 N N . ALA A 1 283 ? -21.471 5.651 19.414 1.00 90.06 283 ALA A N 1
ATOM 2189 C CA . ALA A 1 283 ? -22.915 5.426 19.425 1.00 90.06 283 ALA A CA 1
ATOM 2190 C C . ALA A 1 283 ? -23.332 3.967 19.141 1.00 90.06 283 ALA A C 1
ATOM 2192 O O . ALA A 1 283 ? -24.501 3.631 19.330 1.00 90.06 283 ALA A O 1
ATOM 2193 N N . ARG A 1 284 ? -22.439 3.117 18.610 1.00 89.38 284 ARG A N 1
ATOM 2194 C CA . ARG A 1 284 ? -22.791 1.789 18.052 1.00 89.38 284 ARG A CA 1
ATOM 2195 C C . ARG A 1 284 ? -21.843 0.657 18.443 1.00 89.38 284 ARG A C 1
ATOM 2197 O O . ARG A 1 284 ? -21.985 -0.456 17.929 1.00 89.38 284 ARG A O 1
ATOM 2204 N N . ALA A 1 285 ? -20.835 0.932 19.250 1.00 89.75 285 ALA A N 1
ATOM 2205 C CA . ALA A 1 285 ? -19.876 -0.053 19.707 1.00 89.75 285 ALA A CA 1
ATOM 2206 C C . ALA A 1 285 ? -19.438 0.280 21.133 1.00 89.75 285 ALA A C 1
ATOM 2208 O O . ALA A 1 285 ? -19.388 1.444 21.533 1.00 89.75 285 ALA A O 1
ATOM 2209 N N . ASP A 1 286 ? -19.108 -0.762 21.879 1.00 88.81 286 ASP A N 1
ATOM 2210 C CA . ASP A 1 286 ? -18.662 -0.663 23.255 1.00 88.81 286 ASP A CA 1
ATOM 2211 C C . ASP A 1 286 ? -17.198 -0.239 23.276 1.00 88.81 286 ASP A C 1
ATOM 2213 O O . ASP A 1 286 ? -16.342 -0.852 22.633 1.00 88.81 286 ASP A O 1
ATOM 2217 N N . TYR A 1 287 ? -16.904 0.831 24.004 1.00 89.44 287 TYR A N 1
ATOM 2218 C CA . TYR A 1 287 ? -15.544 1.321 24.174 1.00 89.44 287 TYR A CA 1
ATOM 2219 C C . TYR A 1 287 ? -14.702 0.334 24.998 1.00 89.44 287 TYR A C 1
ATOM 2221 O O . TYR A 1 287 ? -15.138 -0.138 26.047 1.00 89.44 287 TYR A O 1
ATOM 2229 N N . GLY A 1 288 ? -13.479 0.060 24.544 1.00 88.38 288 GLY A N 1
ATOM 2230 C CA . GLY A 1 288 ? -12.505 -0.774 25.245 1.00 88.38 288 GLY A CA 1
ATOM 2231 C C . GLY A 1 288 ? -11.324 0.020 25.785 1.00 88.38 288 GLY A C 1
ATOM 2232 O O . GLY A 1 288 ? -11.183 0.224 26.989 1.00 88.38 288 GLY A O 1
ATOM 2233 N N . ALA A 1 289 ? -10.445 0.428 24.877 1.00 91.56 289 ALA A N 1
ATOM 2234 C CA . ALA A 1 289 ? -9.191 1.101 25.190 1.00 91.56 289 ALA A CA 1
ATOM 2235 C C . ALA A 1 289 ? -8.867 2.144 24.122 1.00 91.56 289 ALA A C 1
AT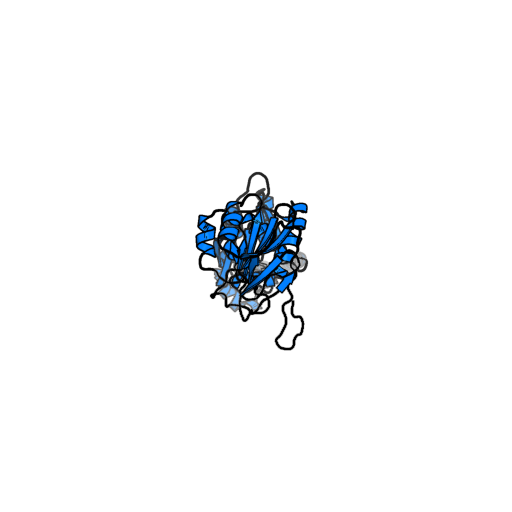OM 2237 O O . ALA A 1 289 ? -9.380 2.085 23.007 1.00 91.56 289 ALA A O 1
ATOM 2238 N N . GLU A 1 290 ? -7.989 3.080 24.454 1.00 95.31 290 GLU A N 1
ATOM 2239 C CA . GLU A 1 290 ? -7.537 4.116 23.536 1.00 95.31 290 GLU A CA 1
ATOM 2240 C C . GLU A 1 290 ? -6.045 4.370 23.725 1.00 95.31 290 GLU A C 1
ATOM 2242 O O . GLU A 1 290 ? -5.527 4.332 24.844 1.00 95.31 290 GLU A O 1
ATOM 2247 N N . PHE A 1 291 ? -5.366 4.634 22.616 1.00 97.06 291 PHE A N 1
ATOM 2248 C CA . PHE A 1 291 ? -3.999 5.114 22.569 1.00 97.06 291 PHE A CA 1
ATOM 2249 C C . PHE A 1 291 ? -3.950 6.310 21.623 1.00 97.06 291 PHE A C 1
ATOM 2251 O O . PHE A 1 291 ? -4.350 6.207 20.463 1.00 97.06 291 PHE A O 1
ATOM 2258 N N . THR A 1 292 ? -3.445 7.433 22.123 1.00 96.75 292 THR A N 1
ATOM 2259 C CA . THR A 1 292 ? -3.337 8.680 21.365 1.00 96.75 292 THR A CA 1
ATOM 2260 C C . THR A 1 292 ? -1.884 9.130 21.347 1.00 96.75 292 THR A C 1
ATOM 2262 O O . THR A 1 292 ? -1.254 9.231 22.402 1.00 96.75 292 THR A O 1
ATOM 2265 N N . ALA A 1 293 ? -1.369 9.421 20.155 1.00 96.19 293 ALA A N 1
ATOM 2266 C CA . ALA A 1 293 ? -0.054 10.012 19.945 1.00 96.19 293 ALA A CA 1
ATOM 2267 C C . ALA A 1 293 ? -0.143 11.070 18.839 1.00 96.19 293 ALA A C 1
ATOM 2269 O O . ALA A 1 293 ? -0.643 10.808 17.743 1.00 96.19 293 ALA A O 1
ATOM 2270 N N . GLY A 1 294 ? 0.316 12.283 19.152 1.00 93.75 294 GLY A N 1
ATOM 2271 C CA . GLY A 1 294 ? 0.180 13.433 18.263 1.00 93.75 294 GLY A CA 1
ATOM 2272 C C . GLY A 1 294 ? -1.279 13.700 17.891 1.00 93.75 294 GLY A C 1
ATOM 2273 O O . GLY A 1 294 ? -2.135 13.886 18.754 1.00 93.75 294 GLY A O 1
ATOM 2274 N N . GLU A 1 295 ? -1.547 13.722 16.588 1.00 94.69 295 GLU A N 1
ATOM 2275 C CA . GLU A 1 295 ? -2.880 13.925 16.012 1.00 94.69 295 GLU A CA 1
ATOM 2276 C C . GLU A 1 295 ? -3.679 12.634 15.781 1.00 94.69 295 GLU A C 1
ATOM 2278 O O . GLU A 1 295 ? -4.821 12.713 15.328 1.00 94.69 295 GLU A O 1
ATOM 2283 N N . PHE A 1 296 ? -3.100 11.467 16.076 1.00 96.56 296 PHE A N 1
ATOM 2284 C CA . PHE A 1 296 ? -3.682 10.162 15.780 1.00 96.56 296 PHE A CA 1
ATOM 2285 C C . PHE A 1 296 ? -4.168 9.468 17.049 1.00 96.56 296 PHE A C 1
ATOM 2287 O O . PHE A 1 296 ? -3.478 9.423 18.070 1.00 96.56 296 PHE A O 1
ATOM 2294 N N . THR A 1 297 ? -5.331 8.838 16.942 1.00 96.88 297 THR A N 1
ATOM 2295 C CA . THR A 1 297 ? -5.945 8.061 18.014 1.00 96.88 297 THR A CA 1
ATOM 2296 C C . THR A 1 297 ? -6.348 6.695 17.480 1.00 96.88 297 THR A C 1
ATOM 2298 O O . THR A 1 297 ? -7.171 6.610 16.566 1.00 96.88 297 THR A O 1
ATOM 2301 N N . ALA A 1 298 ? -5.794 5.629 18.060 1.00 97.62 298 ALA A N 1
ATOM 2302 C CA . ALA A 1 298 ? -6.311 4.275 17.911 1.00 97.62 298 ALA A CA 1
ATOM 2303 C C . ALA A 1 298 ? -7.254 3.965 19.074 1.00 97.62 298 ALA A C 1
ATOM 2305 O O . ALA A 1 298 ? -6.853 3.999 20.237 1.00 97.62 298 ALA A O 1
ATOM 2306 N N . THR A 1 299 ? -8.492 3.607 18.756 1.00 96.00 299 THR A N 1
ATOM 2307 C CA . THR A 1 299 ? -9.499 3.213 19.738 1.00 96.00 299 THR A CA 1
ATOM 2308 C C . THR A 1 299 ? -9.945 1.781 19.470 1.00 96.00 299 THR A C 1
ATOM 2310 O O . THR A 1 299 ? -10.323 1.417 18.355 1.00 96.00 299 THR A O 1
ATOM 2313 N N . LEU A 1 300 ? -9.898 0.964 20.514 1.00 94.62 300 LEU A N 1
ATOM 2314 C CA . LEU A 1 300 ? -10.382 -0.404 20.541 1.00 94.62 300 LEU A CA 1
ATOM 2315 C C . LEU A 1 300 ? -11.860 -0.405 20.938 1.00 94.62 300 LEU A C 1
ATOM 2317 O O . LEU A 1 300 ? -12.218 0.062 22.020 1.00 94.62 300 LEU A O 1
ATOM 2321 N N . PHE A 1 301 ? -12.694 -0.981 20.084 1.00 92.75 301 PHE A N 1
ATOM 2322 C CA . PHE A 1 301 ? -14.122 -1.160 20.292 1.00 92.75 301 PHE A CA 1
ATOM 2323 C C . PHE A 1 301 ? -14.509 -2.639 20.233 1.00 92.75 301 PHE A C 1
ATOM 2325 O O . PHE A 1 301 ? -13.909 -3.433 19.502 1.00 92.75 301 PHE A O 1
ATOM 2332 N N . GLY A 1 302 ? -15.556 -3.005 20.965 1.00 90.38 302 GLY A N 1
ATOM 2333 C CA . GLY A 1 302 ? -16.256 -4.274 20.810 1.00 90.38 302 GLY A CA 1
ATOM 2334 C C . GLY A 1 302 ? -17.653 -4.062 20.252 1.00 90.38 302 GLY A C 1
ATOM 2335 O O . GLY A 1 302 ? -18.360 -3.142 20.645 1.00 90.38 302 GLY A O 1
ATOM 2336 N N . ARG A 1 303 ? -18.081 -4.936 19.345 1.00 90.00 303 ARG A N 1
ATOM 2337 C CA . ARG A 1 303 ? -19.491 -5.055 18.980 1.00 90.00 303 ARG A CA 1
ATOM 2338 C C . ARG A 1 303 ? -19.918 -6.513 19.119 1.00 90.00 303 ARG A C 1
ATOM 2340 O O . ARG A 1 303 ? -19.531 -7.315 18.269 1.00 90.00 303 ARG A O 1
ATOM 2347 N N . PRO A 1 304 ? -20.677 -6.883 20.164 1.00 86.75 304 PRO A N 1
ATOM 2348 C CA . PRO A 1 304 ? -21.054 -8.272 20.397 1.00 86.75 304 PRO A CA 1
ATOM 2349 C C . PRO A 1 304 ? -21.722 -8.883 19.158 1.00 86.75 304 PRO A C 1
ATOM 2351 O O . PRO A 1 304 ? -22.642 -8.305 18.584 1.00 86.75 304 PRO A O 1
ATOM 2354 N N . ASP A 1 305 ? -21.265 -10.064 18.744 1.00 85.19 305 ASP A N 1
ATOM 2355 C CA . ASP A 1 305 ? -21.871 -10.852 17.662 1.00 85.19 305 ASP A CA 1
ATOM 2356 C C . ASP A 1 305 ? -23.063 -11.698 18.145 1.00 85.19 305 ASP A C 1
ATOM 2358 O O . ASP A 1 305 ? -23.790 -12.297 17.352 1.00 85.19 305 ASP A O 1
ATOM 2362 N N . ARG A 1 306 ? -23.273 -11.735 19.462 1.00 87.00 306 ARG A N 1
ATOM 2363 C CA . ARG A 1 306 ? -24.325 -12.476 20.152 1.00 87.00 306 ARG A CA 1
ATOM 2364 C C . ARG A 1 306 ? -24.784 -11.732 21.398 1.00 87.00 306 ARG A C 1
ATOM 2366 O O . ARG A 1 306 ? -24.055 -10.920 21.963 1.00 87.00 306 ARG A O 1
ATOM 2373 N N . ALA A 1 307 ? -26.003 -12.035 21.835 1.00 87.69 307 ALA A N 1
ATOM 2374 C CA . ALA A 1 307 ? -26.595 -11.409 23.010 1.00 87.69 307 ALA A CA 1
ATOM 2375 C C . ALA A 1 307 ? -25.806 -11.731 24.290 1.00 87.69 307 ALA A C 1
ATOM 2377 O O . ALA A 1 307 ? -25.399 -12.875 24.508 1.00 87.69 307 ALA A O 1
ATOM 2378 N N . LEU A 1 308 ? -25.656 -10.729 25.160 1.00 90.88 308 LEU A N 1
ATOM 2379 C CA . LEU A 1 308 ? -25.019 -10.895 26.462 1.00 90.88 308 LEU A CA 1
ATOM 2380 C C . LEU A 1 308 ? -25.900 -11.730 27.395 1.00 90.88 308 LEU A C 1
ATOM 2382 O O . LEU A 1 308 ? -27.110 -11.494 27.529 1.00 90.88 308 LEU A O 1
ATOM 2386 N N . THR A 1 309 ? -25.280 -12.690 28.069 1.00 91.62 309 THR A N 1
ATOM 2387 C CA . THR A 1 309 ? -25.926 -13.556 29.056 1.00 91.62 309 THR A CA 1
ATOM 2388 C C . THR A 1 309 ? -25.738 -12.996 30.462 1.00 91.62 309 THR A C 1
ATOM 2390 O O . THR A 1 309 ? -24.677 -12.431 30.730 1.00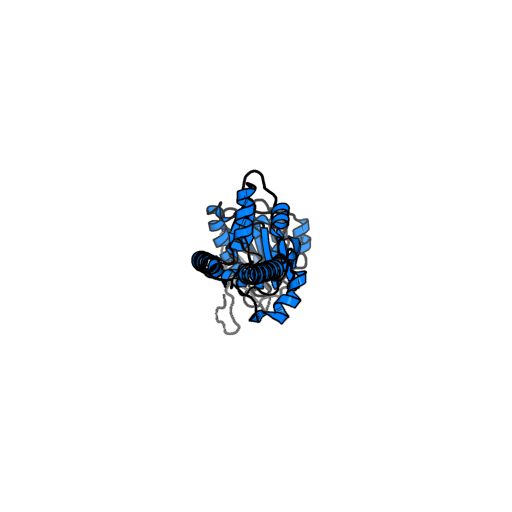 91.62 309 THR A O 1
ATOM 2393 N N . PRO A 1 310 ? -26.721 -13.153 31.367 1.00 91.06 310 PRO A N 1
ATOM 2394 C CA . PRO A 1 310 ? -26.550 -12.794 32.770 1.00 91.06 310 PRO A CA 1
ATOM 2395 C C . PRO A 1 310 ? -25.319 -13.470 33.382 1.00 91.06 310 PRO A C 1
ATOM 2397 O O . PRO A 1 310 ? -25.078 -14.655 33.147 1.00 91.06 310 PRO A O 1
ATOM 2400 N N . LEU A 1 311 ? -24.561 -12.708 34.160 1.00 85.94 311 LEU A N 1
ATOM 2401 C CA . LEU A 1 311 ? -23.433 -13.171 34.953 1.00 85.94 311 LEU A CA 1
ATOM 2402 C C . LEU A 1 311 ? -23.823 -13.121 36.428 1.00 85.94 311 LEU A C 1
ATOM 2404 O O . LEU A 1 311 ? -24.498 -12.187 36.865 1.00 85.94 311 LEU A O 1
ATOM 2408 N N . ASP A 1 312 ? -23.376 -14.114 37.191 1.00 80.69 312 ASP A N 1
ATOM 2409 C CA . ASP A 1 312 ? -23.533 -14.117 38.644 1.00 80.69 312 ASP A CA 1
ATOM 2410 C C . ASP A 1 312 ? -22.488 -13.178 39.261 1.00 80.69 312 ASP A C 1
ATOM 2412 O O . ASP A 1 312 ? -21.373 -13.570 39.605 1.00 80.69 312 ASP A O 1
ATOM 2416 N N . LEU A 1 313 ? -22.825 -11.890 39.271 1.00 79.06 313 LEU A N 1
ATOM 2417 C CA . LEU A 1 313 ? -22.003 -10.806 39.788 1.00 79.06 313 LEU A CA 1
ATOM 2418 C C . LEU A 1 313 ? -22.801 -10.095 40.876 1.00 79.06 313 LEU A C 1
ATOM 2420 O O . LEU A 1 313 ? -23.765 -9.397 40.580 1.00 79.06 313 LEU A O 1
ATOM 2424 N N . ALA A 1 314 ? -22.383 -10.252 42.127 1.00 76.62 314 ALA A N 1
ATOM 2425 C CA . ALA A 1 314 ? -22.923 -9.493 43.245 1.00 76.62 314 ALA A CA 1
ATOM 2426 C C . ALA A 1 314 ? -21.765 -8.949 44.082 1.00 76.62 314 ALA A C 1
ATOM 2428 O O . ALA A 1 314 ? -20.865 -9.690 44.483 1.00 76.62 314 ALA A O 1
ATOM 2429 N N . GLY A 1 315 ? -21.778 -7.644 44.340 1.00 82.12 315 GLY A N 1
ATOM 2430 C CA . GLY A 1 315 ? -20.753 -6.984 45.142 1.00 82.12 315 GLY A CA 1
ATOM 2431 C C . GLY A 1 315 ? -21.295 -5.714 45.771 1.00 82.12 315 GLY A C 1
ATOM 2432 O O . GLY A 1 315 ? -21.953 -4.929 45.098 1.00 82.12 315 GLY A O 1
ATOM 2433 N N . ALA A 1 316 ? -21.035 -5.509 47.058 1.00 83.25 316 ALA A N 1
ATOM 2434 C CA . ALA A 1 316 ? -21.483 -4.327 47.780 1.00 83.25 316 ALA A CA 1
ATOM 2435 C C . ALA A 1 316 ? -20.311 -3.675 48.516 1.00 83.25 316 ALA A C 1
ATOM 2437 O O . ALA A 1 316 ? -19.534 -4.346 49.197 1.00 83.25 316 ALA A O 1
ATOM 2438 N N . TRP A 1 317 ? -20.224 -2.359 48.379 1.00 86.69 317 TRP A N 1
ATOM 2439 C CA . TRP A 1 317 ? -19.331 -1.454 49.092 1.00 86.69 317 TRP A CA 1
ATOM 2440 C C . TRP A 1 317 ? -20.172 -0.346 49.741 1.00 86.69 317 TRP A C 1
ATOM 2442 O O . TRP A 1 317 ? -21.363 -0.227 49.455 1.00 86.69 317 TRP A O 1
ATOM 2452 N N . ASP A 1 318 ? -19.563 0.465 50.611 1.00 81.94 318 ASP A N 1
ATOM 2453 C CA . ASP A 1 318 ? -20.278 1.434 51.462 1.00 81.94 318 ASP A CA 1
ATOM 2454 C C . ASP A 1 318 ? -21.234 2.375 50.697 1.00 81.94 318 ASP A C 1
ATOM 2456 O O . ASP A 1 318 ? -22.282 2.751 51.217 1.00 81.94 318 ASP A O 1
ATOM 2460 N N . ASP A 1 319 ? -20.890 2.750 49.464 1.00 85.56 319 ASP A N 1
ATOM 2461 C CA . ASP A 1 319 ? -21.591 3.732 48.630 1.00 85.56 319 ASP A CA 1
ATOM 2462 C C . ASP A 1 319 ? -22.029 3.203 47.251 1.00 85.56 319 ASP A C 1
ATOM 2464 O O . ASP A 1 319 ? -22.698 3.924 46.503 1.00 85.56 319 ASP A O 1
ATOM 2468 N N . VAL A 1 320 ? -21.675 1.958 46.909 1.00 87.19 320 VAL A N 1
ATOM 2469 C CA . VAL A 1 320 ? -21.951 1.349 45.600 1.00 87.19 320 VAL A CA 1
ATOM 2470 C C . VAL A 1 320 ? -22.290 -0.133 45.733 1.00 87.19 320 VAL A C 1
ATOM 2472 O O . VAL A 1 320 ? -21.601 -0.887 46.411 1.00 87.19 320 VAL A O 1
ATOM 2475 N N . THR A 1 321 ? -23.320 -0.574 45.018 1.00 88.75 321 THR A N 1
ATOM 2476 C CA . THR A 1 321 ? -23.698 -1.982 44.863 1.00 88.75 321 THR A CA 1
ATOM 2477 C C . THR A 1 321 ? -23.725 -2.358 43.383 1.00 88.75 321 THR A C 1
ATOM 2479 O O . THR A 1 321 ? -24.244 -1.606 42.562 1.00 88.75 321 THR A O 1
ATOM 2482 N N . ILE A 1 322 ? -23.167 -3.518 43.047 1.00 89.12 322 ILE A N 1
ATOM 2483 C CA . ILE A 1 322 ? -23.356 -4.213 41.772 1.00 89.12 322 ILE A CA 1
ATOM 2484 C C . ILE A 1 322 ? -24.430 -5.271 42.023 1.00 89.12 322 ILE A C 1
ATOM 2486 O O . ILE A 1 322 ? -24.184 -6.238 42.747 1.00 89.12 322 ILE A O 1
ATOM 2490 N N . ASP A 1 323 ? -25.617 -5.049 41.463 1.00 87.62 323 ASP A N 1
ATOM 2491 C CA . ASP A 1 323 ? -26.787 -5.923 41.625 1.00 87.62 323 ASP A CA 1
ATOM 2492 C C . ASP A 1 323 ? -26.797 -7.089 40.625 1.00 87.62 323 ASP A C 1
ATOM 2494 O O . ASP A 1 323 ? -27.543 -8.056 40.790 1.00 87.62 323 ASP A O 1
ATOM 2498 N N . GLY A 1 324 ? -25.997 -6.974 39.569 1.00 88.75 324 GLY A N 1
ATOM 2499 C CA . GLY A 1 324 ? -25.907 -7.947 38.499 1.00 88.75 324 GLY A CA 1
ATOM 2500 C C . GLY A 1 324 ? -25.009 -7.457 37.375 1.00 88.75 324 GLY A C 1
ATOM 2501 O O . GLY A 1 324 ? -24.493 -6.335 37.381 1.00 88.75 324 GLY A O 1
ATOM 2502 N N . GLY A 1 325 ? -24.838 -8.312 36.378 1.00 90.50 325 GLY A N 1
ATOM 2503 C CA . GLY A 1 325 ? -24.213 -7.922 35.130 1.00 90.50 325 GLY A CA 1
ATOM 2504 C C . GLY A 1 325 ? -24.522 -8.898 34.014 1.00 90.50 325 GLY A C 1
ATOM 2505 O O . GLY A 1 325 ? -25.114 -9.960 34.220 1.00 90.50 325 GLY A O 1
ATOM 2506 N N . ARG A 1 326 ? -24.128 -8.526 32.804 1.00 91.88 326 ARG A N 1
ATOM 2507 C CA . ARG A 1 326 ? -24.270 -9.338 31.603 1.00 91.88 326 ARG A CA 1
ATOM 2508 C C . ARG A 1 326 ? -22.969 -9.295 30.828 1.00 91.88 326 ARG A C 1
ATOM 2510 O O . ARG A 1 326 ? -22.326 -8.259 30.735 1.00 91.88 326 ARG A O 1
ATOM 2517 N N . GLY A 1 327 ? -22.593 -10.416 30.240 1.00 89.75 327 GLY A N 1
ATOM 2518 C CA . GLY A 1 327 ? -21.414 -10.498 29.392 1.00 89.75 327 GLY A CA 1
ATOM 2519 C C . GLY A 1 327 ? -21.448 -11.746 28.532 1.00 89.75 327 GLY A C 1
ATOM 2520 O O . GLY A 1 327 ? -22.454 -12.459 28.479 1.00 89.75 327 GLY A O 1
ATOM 2521 N N . LEU A 1 328 ? -20.347 -12.023 27.844 1.00 86.88 328 LEU A N 1
ATOM 2522 C CA . LEU A 1 328 ? -20.206 -13.264 27.089 1.00 86.88 328 LEU A CA 1
ATOM 2523 C C . LEU A 1 328 ? -19.666 -14.377 27.991 1.00 86.88 328 LEU A C 1
ATOM 2525 O O . LEU A 1 328 ? -18.637 -14.216 28.637 1.00 86.88 328 LEU A O 1
ATOM 2529 N N . ALA A 1 329 ? -20.330 -15.535 27.983 1.00 78.56 329 ALA A N 1
ATOM 2530 C CA . ALA A 1 329 ? -19.890 -16.712 28.740 1.00 78.56 329 ALA A CA 1
ATOM 2531 C C . ALA A 1 329 ? -18.549 -17.290 28.249 1.00 78.56 329 ALA A C 1
ATOM 2533 O O . ALA A 1 329 ? -17.860 -17.992 28.983 1.00 78.56 329 ALA A O 1
ATOM 2534 N N . THR A 1 330 ? -18.187 -17.020 26.994 1.00 78.06 330 THR A N 1
ATOM 2535 C CA . THR A 1 330 ? -16.895 -17.382 26.410 1.00 78.06 330 THR A CA 1
ATOM 2536 C C . THR A 1 330 ? -16.375 -16.235 25.551 1.00 78.06 330 THR A C 1
ATOM 2538 O O . THR A 1 330 ? -17.153 -15.493 24.954 1.00 78.06 330 THR A O 1
ATOM 2541 N N . VAL A 1 331 ? -15.061 -16.088 25.455 1.00 79.56 331 VAL A N 1
ATOM 2542 C CA . VAL A 1 331 ? -14.419 -15.126 24.555 1.00 79.56 331 VAL A CA 1
ATOM 2543 C C . VAL A 1 331 ? -13.200 -15.796 23.936 1.00 79.56 331 VAL A C 1
ATOM 2545 O O . VAL A 1 331 ? -12.525 -16.591 24.592 1.00 79.56 331 VAL A O 1
ATOM 2548 N N . ALA A 1 332 ? -12.966 -15.558 22.648 1.00 78.06 332 ALA A N 1
ATOM 2549 C CA . ALA A 1 332 ? -11.764 -16.057 21.993 1.00 78.06 332 ALA A CA 1
ATOM 2550 C C . ALA A 1 332 ? -10.535 -15.280 22.504 1.00 78.06 332 ALA A C 1
ATOM 2552 O O . ALA A 1 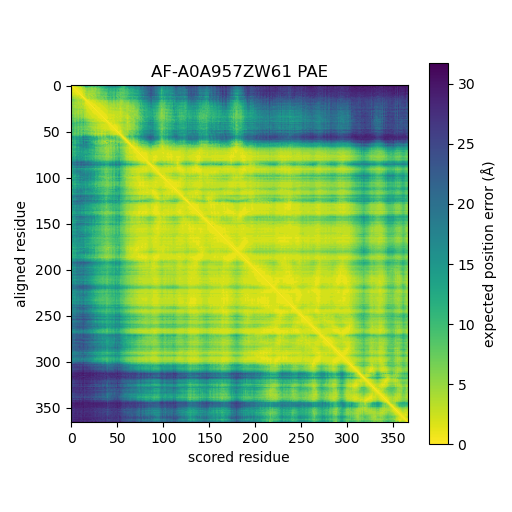332 ? -10.665 -14.100 22.838 1.00 78.06 332 ALA A O 1
ATOM 2553 N N . PRO A 1 333 ? -9.338 -15.890 22.544 1.00 75.56 333 PRO A N 1
ATOM 2554 C CA . PRO A 1 333 ? -8.113 -15.156 22.843 1.00 75.56 333 PRO A CA 1
ATOM 2555 C C . PRO A 1 333 ? -7.963 -13.917 21.946 1.00 75.56 333 PRO A C 1
ATOM 2557 O O . PRO A 1 333 ? -8.086 -14.018 20.726 1.00 75.56 333 PRO A O 1
ATOM 2560 N N . GLY A 1 334 ? -7.721 -12.755 22.558 1.00 74.50 334 GLY A N 1
ATOM 2561 C CA . GLY A 1 334 ? -7.579 -11.471 21.859 1.00 74.50 334 GLY A CA 1
ATOM 2562 C C . GLY A 1 334 ? -8.893 -10.793 21.441 1.00 74.50 334 GLY A C 1
ATOM 2563 O O . GLY A 1 334 ? -8.859 -9.674 20.935 1.00 74.50 334 GLY A O 1
ATOM 2564 N N . ALA A 1 335 ? -10.053 -11.418 21.665 1.00 79.38 335 ALA A N 1
ATOM 2565 C CA . ALA A 1 335 ? -11.338 -10.755 21.469 1.00 79.38 335 ALA A CA 1
ATOM 2566 C C . ALA A 1 335 ? -11.715 -9.902 22.690 1.00 79.38 335 ALA A C 1
ATOM 2568 O O . ALA A 1 335 ? -11.402 -10.244 23.833 1.00 79.38 335 ALA A O 1
ATOM 2569 N N . LEU A 1 336 ? -12.408 -8.788 22.443 1.00 82.31 336 LEU A N 1
ATOM 2570 C CA . LEU A 1 336 ? -12.897 -7.923 23.511 1.00 82.31 336 LEU A CA 1
ATOM 2571 C C . LEU A 1 336 ? -14.052 -8.606 24.258 1.00 82.31 336 LEU A C 1
ATOM 2573 O O . LEU A 1 336 ? -14.959 -9.156 23.631 1.00 82.31 336 LEU A O 1
ATOM 2577 N N . LEU A 1 337 ? -14.019 -8.573 25.593 1.00 85.56 337 LEU A N 1
ATOM 2578 C CA . LEU A 1 337 ? -15.090 -9.088 26.446 1.00 85.56 337 LEU A CA 1
ATOM 2579 C C . LEU A 1 337 ? -16.041 -7.940 26.822 1.00 85.56 337 LEU A C 1
ATOM 2581 O O . LEU A 1 337 ? -15.698 -7.149 27.702 1.00 85.56 337 LEU A O 1
ATOM 2585 N N . PRO A 1 338 ? -17.223 -7.832 26.191 1.00 85.06 338 PRO A N 1
ATOM 2586 C CA . PRO A 1 338 ? -18.225 -6.857 26.599 1.00 85.06 338 PRO A CA 1
ATOM 2587 C C . PRO A 1 338 ? -18.811 -7.251 27.961 1.00 85.06 338 PRO A C 1
ATOM 2589 O O . PRO A 1 338 ? -19.165 -8.416 28.187 1.00 85.06 338 PRO A O 1
ATOM 2592 N N . LEU A 1 339 ? -18.908 -6.270 28.858 1.00 86.12 339 LEU A N 1
ATOM 2593 C CA . LEU A 1 339 ? -19.469 -6.411 30.197 1.00 86.12 339 LEU A CA 1
ATOM 2594 C C . LEU A 1 339 ? -20.397 -5.227 30.487 1.00 86.12 339 LEU A C 1
ATOM 2596 O O . LEU A 1 339 ? -19.952 -4.085 30.558 1.00 86.12 339 LEU A O 1
ATOM 2600 N N . GLU A 1 340 ? -21.675 -5.518 30.694 1.00 88.12 340 GLU A N 1
ATOM 2601 C CA . GLU A 1 340 ? -22.671 -4.579 31.206 1.00 88.12 340 GLU A CA 1
ATOM 2602 C C . GLU A 1 340 ? -22.879 -4.845 32.698 1.00 88.12 340 GLU A C 1
ATOM 2604 O O . GLU A 1 340 ? -22.991 -6.000 33.112 1.00 88.12 340 GLU A O 1
ATOM 2609 N N . LEU A 1 341 ? -22.935 -3.794 33.515 1.00 88.00 341 LEU A N 1
ATOM 2610 C CA . LEU A 1 341 ? -23.113 -3.905 34.963 1.00 88.00 341 LEU A CA 1
ATOM 2611 C C . LEU A 1 341 ? -24.307 -3.081 35.421 1.00 88.00 341 LEU A C 1
ATOM 2613 O O . LEU A 1 341 ? -24.425 -1.904 35.079 1.00 88.00 341 LEU A O 1
ATOM 2617 N N . ASP A 1 342 ? -25.131 -3.686 36.267 1.00 88.81 342 ASP A N 1
ATOM 2618 C CA . ASP A 1 342 ? -26.220 -3.005 36.951 1.00 88.81 342 ASP A CA 1
ATOM 2619 C C . ASP A 1 342 ? -25.685 -2.439 38.269 1.00 88.81 342 ASP A C 1
ATOM 2621 O O . ASP A 1 342 ? -25.542 -3.147 39.268 1.00 88.81 342 ASP A O 1
ATOM 2625 N N . VAL A 1 343 ? -25.337 -1.150 38.253 1.00 88.06 343 VAL A N 1
ATOM 2626 C CA . VAL A 1 343 ? -24.731 -0.456 39.396 1.00 88.06 343 VAL A CA 1
ATOM 2627 C C . VAL A 1 343 ? -25.745 0.479 40.055 1.00 88.06 343 VAL A C 1
ATOM 2629 O O . VAL A 1 343 ? -26.345 1.329 39.395 1.00 88.06 343 VAL A O 1
ATOM 2632 N N . ARG A 1 344 ? -25.902 0.373 41.377 1.00 87.25 344 ARG A N 1
ATOM 2633 C CA . ARG A 1 344 ? -26.651 1.321 42.216 1.00 87.25 344 ARG A CA 1
ATOM 2634 C C . ARG A 1 344 ? -25.713 2.038 43.179 1.00 87.25 344 ARG A C 1
ATOM 2636 O O . ARG A 1 344 ? -24.852 1.410 43.783 1.00 87.25 344 ARG A O 1
ATOM 2643 N N . GLY A 1 345 ? -25.911 3.342 43.366 1.00 84.44 345 GLY A N 1
ATOM 2644 C CA . GLY A 1 345 ? -25.091 4.165 44.261 1.00 84.44 345 GLY A CA 1
ATOM 2645 C C . GLY A 1 345 ? -24.537 5.411 43.577 1.00 84.44 345 GLY A C 1
ATOM 2646 O O . GLY A 1 345 ? -24.930 5.740 42.456 1.00 84.44 345 GLY A O 1
ATOM 2647 N N . GLN A 1 346 ? -23.642 6.126 44.257 1.00 77.12 346 GLN A N 1
ATOM 2648 C CA . GLN A 1 346 ? -23.044 7.345 43.714 1.00 77.12 346 GLN A CA 1
ATOM 2649 C C . GLN A 1 346 ? -21.849 6.983 42.818 1.00 77.12 346 GLN A C 1
ATOM 2651 O O . GLN A 1 346 ? -20.782 6.614 43.301 1.00 77.12 346 GLN A O 1
ATOM 2656 N N . VAL A 1 347 ? -22.033 7.080 41.499 1.00 71.88 347 VAL A N 1
ATOM 2657 C CA . VAL A 1 347 ? -20.974 6.865 40.498 1.00 71.88 347 VAL A CA 1
ATOM 2658 C C . VAL A 1 347 ? -20.580 8.223 39.916 1.00 71.88 347 VAL A C 1
ATOM 2660 O O . VAL A 1 347 ? -20.968 8.586 38.812 1.00 71.88 347 VAL A O 1
ATOM 2663 N N . ASP A 1 348 ? -19.851 9.018 40.697 1.00 76.19 348 ASP A N 1
ATOM 2664 C CA . ASP A 1 348 ? -19.394 10.367 40.315 1.00 76.19 348 ASP A CA 1
ATOM 2665 C C . ASP A 1 348 ? -18.013 10.378 39.631 1.00 76.19 348 ASP A C 1
ATOM 2667 O O . ASP A 1 348 ? -17.428 11.435 39.397 1.00 76.19 348 ASP A O 1
ATOM 2671 N N . GLY A 1 349 ? -17.483 9.194 39.310 1.00 74.25 349 GLY A N 1
ATOM 2672 C CA . GLY A 1 349 ? -16.168 9.014 38.697 1.00 74.25 349 GLY A CA 1
ATOM 2673 C C . GLY A 1 349 ? -14.994 9.007 39.684 1.00 74.25 349 GLY A C 1
ATOM 2674 O O . GLY A 1 349 ? -13.868 8.746 39.264 1.00 74.25 349 GLY A O 1
ATOM 2675 N N . ALA A 1 350 ? -15.217 9.224 40.989 1.00 78.31 350 ALA A N 1
ATOM 2676 C CA . ALA A 1 350 ? -14.154 9.111 41.994 1.00 78.31 350 ALA A CA 1
ATOM 2677 C C . ALA A 1 350 ? -13.745 7.650 42.265 1.00 78.31 350 ALA A C 1
ATOM 2679 O O . ALA A 1 350 ? -12.614 7.369 42.674 1.00 78.31 350 ALA A O 1
ATOM 2680 N N . ARG A 1 351 ? -14.661 6.704 42.035 1.00 73.69 351 ARG A N 1
ATOM 2681 C CA . ARG A 1 351 ? -14.438 5.266 42.216 1.00 73.69 351 ARG A CA 1
ATOM 2682 C C . ARG A 1 351 ? -13.931 4.632 40.922 1.00 73.69 351 ARG A C 1
ATOM 2684 O O . ARG A 1 351 ? -14.446 4.898 39.840 1.00 73.69 351 ARG A O 1
ATOM 2691 N N . LYS A 1 352 ? -12.943 3.745 41.050 1.00 78.06 352 LYS A N 1
ATOM 2692 C CA . LYS A 1 352 ? -12.450 2.896 39.960 1.00 78.06 352 LYS A CA 1
ATOM 2693 C C . LYS A 1 352 ? -12.832 1.455 40.252 1.00 78.06 352 LYS A C 1
ATOM 2695 O O . LYS A 1 352 ? -12.492 0.942 41.316 1.00 78.06 352 LYS A O 1
ATOM 2700 N N . PHE A 1 353 ? -13.497 0.809 39.305 1.00 76.94 353 PHE A N 1
ATOM 2701 C CA . PHE A 1 353 ? -13.739 -0.625 39.366 1.00 76.94 353 PHE A CA 1
ATOM 2702 C C . PHE A 1 353 ? -12.574 -1.360 38.711 1.00 76.94 353 PHE A C 1
ATOM 2704 O O . PHE A 1 353 ? -12.067 -0.942 37.672 1.00 76.94 353 PHE A O 1
ATOM 2711 N N . SER A 1 354 ? -12.140 -2.449 39.337 1.00 79.44 354 SER A N 1
ATOM 2712 C CA . SER A 1 354 ? -11.160 -3.368 38.771 1.00 79.44 354 SER A CA 1
ATOM 2713 C C . SER A 1 354 ? -11.803 -4.741 38.712 1.00 79.44 354 SER A C 1
ATOM 2715 O O . SER A 1 354 ? -12.292 -5.247 39.721 1.00 79.44 354 SER A O 1
ATOM 2717 N N . PHE A 1 355 ? -11.807 -5.317 37.518 1.00 78.12 355 PHE A N 1
ATOM 2718 C CA . PHE A 1 355 ? -12.312 -6.655 37.260 1.00 78.12 355 PHE A CA 1
ATOM 2719 C C . PHE A 1 355 ? -11.133 -7.561 36.937 1.00 78.12 355 PHE A C 1
ATOM 2721 O O . PHE A 1 355 ? -10.125 -7.103 36.401 1.00 78.12 355 PHE A O 1
ATOM 2728 N N . ARG A 1 356 ? -11.264 -8.838 37.288 1.00 80.56 356 ARG A N 1
ATOM 2729 C CA . ARG A 1 356 ? -10.330 -9.887 36.888 1.00 80.56 356 ARG A CA 1
ATOM 2730 C C . ARG A 1 356 ? -11.111 -10.948 36.150 1.00 80.56 356 ARG A C 1
ATOM 2732 O O . ARG A 1 356 ? -12.159 -11.380 36.634 1.00 80.56 356 ARG A O 1
ATOM 2739 N N . LEU A 1 357 ? -10.589 -11.381 35.016 1.00 78.75 357 LEU A N 1
ATOM 2740 C CA . LEU A 1 357 ? -11.085 -12.572 34.359 1.00 78.75 357 LEU A CA 1
ATOM 2741 C C . LEU A 1 357 ? -10.471 -13.777 35.068 1.00 78.75 357 LEU A C 1
ATOM 2743 O O . LEU A 1 357 ? -9.252 -13.863 35.208 1.00 78.75 357 LEU A O 1
ATOM 2747 N N . VAL A 1 358 ? -11.311 -14.700 35.527 1.00 82.94 358 VAL A N 1
ATOM 2748 C CA . VAL A 1 358 ? -10.874 -15.925 36.204 1.00 82.94 358 VAL A CA 1
ATOM 2749 C C . VAL A 1 358 ? -11.302 -17.151 35.408 1.00 82.94 358 VAL A C 1
ATOM 2751 O O . VAL A 1 358 ? -12.412 -17.210 34.880 1.00 82.94 358 VAL A O 1
ATOM 2754 N N . ALA A 1 359 ? -10.406 -18.126 35.301 1.00 80.94 359 ALA A N 1
ATOM 2755 C CA . ALA A 1 359 ? -10.689 -19.426 34.718 1.00 80.94 359 ALA A CA 1
ATOM 2756 C C . ALA A 1 359 ? -11.564 -20.268 35.672 1.00 80.94 359 ALA A C 1
ATOM 2758 O O . ALA A 1 359 ? -11.662 -19.952 36.862 1.00 80.94 359 ALA A O 1
ATOM 2759 N N . PRO A 1 360 ? -12.189 -21.363 35.193 1.00 80.62 360 PRO A N 1
ATOM 2760 C CA . PRO A 1 360 ? -13.024 -22.227 36.034 1.00 80.62 360 PRO A CA 1
ATOM 2761 C C . PRO A 1 360 ? -12.302 -22.844 37.244 1.00 80.62 360 PRO A C 1
ATOM 2763 O O . PRO A 1 360 ? -12.954 -23.232 38.209 1.00 80.62 360 PRO A O 1
ATOM 2766 N N . ASP A 1 361 ? -10.972 -22.945 37.198 1.00 87.69 361 ASP A N 1
ATOM 2767 C CA . ASP A 1 361 ? -10.118 -23.420 38.294 1.00 87.69 361 ASP A CA 1
ATOM 2768 C C . ASP A 1 361 ? -9.699 -22.306 39.278 1.00 87.69 361 ASP A C 1
ATOM 2770 O O . ASP A 1 361 ? -9.000 -22.572 40.256 1.00 87.69 361 ASP A O 1
ATOM 2774 N N . GLY A 1 362 ? -10.138 -21.065 39.040 1.00 83.19 362 GLY A N 1
ATOM 2775 C CA . GLY A 1 362 ? -9.827 -19.889 39.849 1.00 83.19 362 GLY A CA 1
ATOM 2776 C C . GLY A 1 362 ? -8.534 -19.165 39.465 1.00 83.19 362 GLY A C 1
ATOM 2777 O O . GLY A 1 362 ? -8.198 -18.169 40.110 1.00 83.19 362 GLY A O 1
ATOM 2778 N N . ALA A 1 363 ? -7.804 -19.613 38.437 1.00 87.56 363 ALA A N 1
ATOM 2779 C CA . ALA A 1 363 ? -6.623 -18.901 37.958 1.00 87.56 363 ALA A CA 1
ATOM 2780 C C . ALA A 1 363 ? -7.008 -17.559 37.312 1.00 87.56 363 ALA A C 1
ATOM 2782 O O . ALA A 1 363 ? -7.968 -17.481 36.547 1.00 87.56 363 ALA A O 1
ATOM 2783 N N . VAL A 1 364 ? -6.254 -16.493 37.595 1.00 83.56 364 VAL A N 1
ATOM 2784 C CA . VAL A 1 364 ? -6.448 -15.186 36.944 1.00 83.56 364 VAL A CA 1
ATOM 2785 C C . VAL A 1 364 ? -5.902 -15.255 35.521 1.00 83.56 364 VAL A C 1
ATOM 2787 O O . VAL A 1 364 ? -4.742 -15.612 35.322 1.00 83.56 364 VAL A O 1
ATOM 2790 N N . VAL A 1 365 ? -6.744 -14.914 34.548 1.00 79.62 365 VAL A N 1
ATOM 2791 C CA . VAL A 1 365 ? -6.445 -14.982 33.111 1.00 79.62 365 VAL A CA 1
ATOM 2792 C C . VAL A 1 365 ? -6.218 -13.595 32.503 1.00 79.62 365 VAL A C 1
ATOM 2794 O O . VAL A 1 365 ? -5.476 -13.489 31.530 1.00 79.62 365 VAL A O 1
ATOM 2797 N N . ALA A 1 366 ? -6.837 -12.552 33.068 1.00 71.25 366 ALA A N 1
ATOM 2798 C CA . ALA A 1 366 ? -6.645 -11.146 32.701 1.00 71.25 366 ALA A CA 1
ATOM 2799 C C . ALA A 1 366 ? -6.996 -10.212 33.865 1.00 71.25 366 ALA A C 1
ATOM 2801 O O . ALA A 1 366 ? -7.918 -10.562 34.646 1.00 71.25 366 ALA A O 1
#

pLDDT: mean 89.7, std 7.32, range [59.16, 98.62]

Radius of gyration: 32.98 Å; Cα contacts (8 Å, |Δi|>4): 612; chains: 1; bounding box: 80×45×110 Å